Protein AF-0000000072270546 (afdb_homodimer)

Radius of gyration: 23.58 Å; Cα contacts (8 Å, |Δi|>4): 605; chains: 2; bounding box: 59×65×56 Å

Secondary structure (DSSP, 8-state):
--HHHHHHHHHHHHHHHHHHHHHHHHHHHHHHHHHHHHHHHHHHHHHHHT-S-HHHHHHHHHHHHHHHHS-HHHHHHIIIIIGGGGT----HHHHHHHHHHHHHHHHHHHHHHHHHHHS-HHHHHHHHHTT--HHHHIIIIIHHHHHHHHHHHHHHHHHHHHHHGGGGGGGT--SHHHHHHHHHHHH---HHHHHHHHHHHHHHHHHHHHHHHHHHHHHHHHHHT-/--HHHHHHHHHHHHHHHHHHHHHHHHHHHHHHHHHHHHHHHHHHHHHHHT-S-HHHHHHHHHHHHHHHHS-HHHHHHIIIIIGGGGT----HHHHHHHHHHHHHHHHHHHHHHHHHHHS-HHHHHHHHHTT--HHHHIIIIIHHHHHHHHHHHHHHHHHHHHHHGGGGGGGT--SHHHHHHHHHHHH---HHHHHHHHHHHHHHHHHHHHHHHHHHHHHHHHHHT-

InterPro domains:
  IPR000515 ABC transporter type 1, transmembrane domain MetI-like [PF00528] (38-220)
  IPR000515 ABC transporter type 1, transmembrane domain MetI-like [PS50928] (24-212)
  IPR000515 ABC transporter type 1, transmembrane domain MetI-like [cd06261] (25-208)
  IPR010065 Amino acid ABC transporter, permease protein, 3-TM domain [TIGR01726] (17-114)
  IPR035906 MetI-like superfamily [G3DSA:1.10.3720.10] (9-224)
  IPR035906 MetI-like superfamily [SSF161098] (18-220)
  IPR043429 ABC transporter membrane protein permease protein ArtM/GltK/GlnP/TcyL/YhdX-like [PTHR30614] (1-221)

Sequence (452 aa):
MNTEQLQSILQSAWHALPTLLAATPVTLGFALAAMVLGLPLGFAVALARLSRLGWLRTLSGLFVSFIRGTPLLVQIFVIYYGLPSLGIQFSPVVGGVIALTLNAAAYLSETIRAAILSIPPGQREAATSLGLSGAQTMRLIILPQAARVALPSLSNTLIGLVKDTSLVSVITVVELLRSAQLVIARTFEPFGPYLAAALIYWLVSSLLEVVQRALERRFSRGAARNMNTEQLQSILQSAWHALPTLLAATPVTLGFALAAMVLGLPLGFAVALARLSRLGWLRTLSGLFVSFIRGTPLLVQIFVIYYGLPSLGIQFSPVVGGVIALTLNAAAYLSETIRAAILSIPPGQREAATSLGLSGAQTMRLIILPQAARVALPSLSNTLIGLVKDTSLVSVITVVELLRSAQLVIARTFEPFGPYLAAALIYWLVSSLLEVVQRALERRFSRGAARN

pLDDT: mean 94.4, std 9.32, range [34.84, 98.94]

Solvent-accessible surface area (backbone atoms only — not comparable to full-atom values): 22163 Å² total; per-residue (Å²): 122,55,71,67,56,52,51,54,34,53,48,43,16,57,69,35,40,63,64,31,59,68,19,37,62,51,27,50,47,50,22,49,49,15,46,66,56,6,47,62,51,4,50,52,39,22,51,29,50,68,43,89,49,63,68,45,24,52,53,36,44,50,51,31,50,47,49,76,22,27,34,65,66,54,48,37,44,32,49,50,57,11,31,42,77,64,72,46,78,56,55,50,64,58,27,41,40,50,37,46,16,55,48,40,12,36,56,44,12,53,44,49,40,51,23,50,68,64,51,61,65,63,61,59,52,52,34,46,72,74,66,44,48,72,68,51,33,40,66,70,52,45,45,63,54,18,50,64,64,26,41,66,60,54,49,49,48,49,50,49,32,44,39,53,44,50,58,38,30,82,57,72,34,72,23,32,56,30,41,28,52,52,50,22,74,73,65,76,46,46,34,15,25,43,50,38,44,41,52,50,41,23,49,54,34,49,53,51,48,53,52,44,51,56,53,47,53,60,56,53,53,55,57,73,74,99,123,55,72,65,54,52,51,53,35,51,48,42,16,58,68,35,40,64,63,31,59,68,18,38,61,51,29,50,46,50,22,49,50,16,47,65,56,7,49,62,50,3,49,51,39,22,49,30,50,68,43,89,48,64,69,44,24,51,54,37,44,49,51,32,51,46,50,74,22,26,34,66,66,55,48,37,43,33,48,52,57,10,32,43,77,65,74,45,79,55,56,50,66,57,28,41,40,51,38,46,15,55,48,40,12,34,54,43,13,52,45,48,38,52,23,50,68,65,51,60,65,62,59,58,51,52,34,45,73,73,66,44,48,72,66,50,33,39,65,71,53,44,45,62,55,17,49,62,64,26,43,66,61,54,47,48,49,49,51,49,32,45,38,54,44,50,60,37,30,81,57,71,32,71,21,33,54,32,40,27,52,53,52,23,73,74,66,74,46,46,34,14,23,44,49,38,43,40,51,49,40,23,50,53,35,50,53,50,47,52,52,45,51,55,54,47,53,60,57,51,53,55,55,74,72,100

Foldseek 3Di:
DDPVVVVVQQVLLVVLQVLLVVQAVVLLVLLVLLLVLLQVLLQVLLVLCVDPDPVSVVVSVVLLCVLVVDDLLVLLCCQAVNCVVVVDHDDLSVSSSVSSNSSSSSQNNVLLNVLLVVPDCVQVVVCVVVVDDPVRSCVPTRNVRSCLVSLLVSLVSSLVSSVVSLSSLVVVPPHNNVSLVVSCVVVVDNNSSVVSSVVVSVVVSVVSVVVSVVVNVVSVVVVVVD/DDPVVVVVLQVLLVVLQVLLVVQAVVLLVLLVLLLVLLQVLLQVLLVLCVDPDPVSVVVSVVLLCVLVVDDLLVLLCCQAVNCVVVVDHDDLSVSSSVSSNSSSSSQNNVLLNVLLVVPDCVQVVVCVVVVDDPVRSCVPTRNVRSCLVSLLVSLVSSLVSSVVSLSSLVVVPPHNNVSLVVSCVVVVRNNSSVVSSVVVSVVVSVVSVVVSVVVNVVSVVVVVVD

Structure (mmCIF, N/CA/C/O backbone):
data_AF-0000000072270546-model_v1
#
loop_
_entity.id
_entity.type
_entity.pdbx_description
1 polymer 'Amino acid ABC transporter, permease protein'
#
loop_
_atom_site.group_PDB
_atom_site.id
_atom_site.type_symbol
_atom_site.label_atom_id
_atom_site.label_alt_id
_atom_s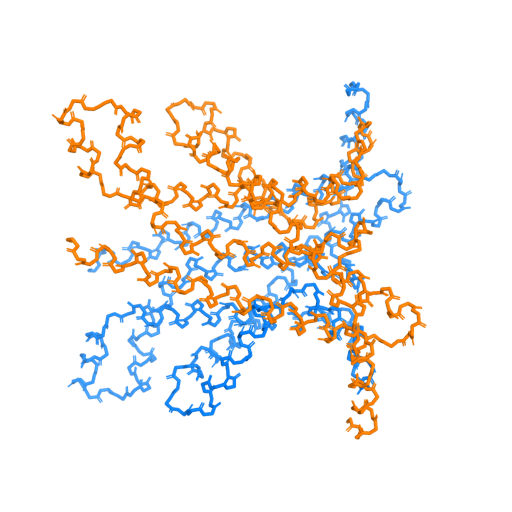ite.label_comp_id
_atom_site.label_asym_id
_atom_site.label_entity_id
_atom_site.label_seq_id
_atom_site.pdbx_PDB_ins_code
_atom_site.Cartn_x
_atom_site.Cartn_y
_atom_site.Cartn_z
_atom_site.occupancy
_atom_site.B_iso_or_equiv
_atom_site.auth_seq_id
_atom_site.auth_comp_id
_atom_site.auth_asym_id
_atom_site.auth_atom_id
_atom_site.pdbx_PDB_model_num
ATOM 1 N N . MET A 1 1 ? 28.656 -11.5 -12.695 1 63.62 1 MET A N 1
ATOM 2 C CA . MET A 1 1 ? 27.766 -11.367 -13.844 1 63.62 1 MET A CA 1
ATOM 3 C C . MET A 1 1 ? 28.562 -11.07 -15.117 1 63.62 1 MET A C 1
ATOM 5 O O . MET A 1 1 ? 29.328 -10.117 -15.164 1 63.62 1 MET A O 1
ATOM 9 N N . ASN A 1 2 ? 28.641 -12.047 -15.977 1 75.88 2 ASN A N 1
ATOM 10 C CA . ASN A 1 2 ? 29.422 -11.883 -17.203 1 75.88 2 ASN A CA 1
ATOM 11 C C . ASN A 1 2 ? 28.672 -11.031 -18.219 1 75.88 2 ASN A C 1
ATOM 13 O O . ASN A 1 2 ? 27.453 -10.867 -18.141 1 75.88 2 ASN A O 1
ATOM 17 N N . THR A 1 3 ? 29.359 -10.141 -19 1 78.94 3 THR A N 1
ATOM 18 C CA . THR A 1 3 ? 28.844 -9.234 -20.016 1 78.94 3 THR A CA 1
ATOM 19 C C . THR A 1 3 ? 27.828 -9.938 -20.906 1 78.94 3 THR A C 1
ATOM 21 O O . THR A 1 3 ? 26.844 -9.336 -21.328 1 78.94 3 THR A O 1
ATOM 24 N N . GLU A 1 4 ? 28.031 -11.188 -21.141 1 79.19 4 GLU A N 1
ATOM 25 C CA . GLU A 1 4 ? 27.125 -11.961 -21.984 1 79.19 4 GLU A CA 1
ATOM 26 C C . GLU A 1 4 ? 25.781 -12.156 -21.297 1 79.19 4 GLU A C 1
ATOM 28 O O . GLU A 1 4 ? 24.734 -12.086 -21.938 1 79.19 4 GLU A O 1
ATOM 33 N N . GLN A 1 5 ? 25.812 -12.375 -20.016 1 79.69 5 GLN A N 1
ATOM 34 C CA . GLN A 1 5 ? 24.594 -12.555 -19.234 1 79.69 5 GLN A CA 1
ATOM 35 C C . GLN A 1 5 ? 23.766 -11.266 -19.219 1 79.69 5 GLN A C 1
ATOM 37 O O . GLN A 1 5 ? 22.547 -11.305 -19.391 1 79.69 5 GLN A O 1
ATOM 42 N N . LEU A 1 6 ? 24.484 -10.203 -19.094 1 80.94 6 LEU A N 1
ATOM 43 C CA . LEU A 1 6 ? 23.828 -8.906 -19.062 1 80.94 6 LEU A CA 1
ATOM 44 C C . LEU A 1 6 ? 23.172 -8.602 -20.406 1 80.94 6 LEU A C 1
ATOM 46 O O . LEU A 1 6 ? 22.047 -8.078 -20.453 1 80.94 6 LEU A O 1
ATOM 50 N N . GLN A 1 7 ? 23.891 -8.891 -21.453 1 84.12 7 GLN A N 1
ATOM 51 C CA . GLN A 1 7 ? 23.359 -8.648 -22.781 1 84.12 7 GLN A CA 1
ATOM 52 C C . GLN A 1 7 ? 22.109 -9.492 -23.047 1 84.12 7 GLN A C 1
ATOM 54 O O . GLN A 1 7 ? 21.141 -9.023 -23.656 1 84.12 7 GLN A O 1
ATOM 59 N N . SER A 1 8 ? 22.172 -10.703 -22.609 1 83.56 8 SER A N 1
ATOM 60 C CA . SER A 1 8 ? 21.031 -11.594 -22.797 1 83.56 8 SER A CA 1
ATOM 61 C C . SER A 1 8 ? 19.812 -11.094 -22.031 1 83.56 8 SER A C 1
ATOM 63 O O . SER A 1 8 ? 18.688 -11.164 -22.531 1 83.56 8 SER A O 1
ATOM 65 N N . ILE A 1 9 ? 20.047 -10.5 -20.969 1 84.25 9 ILE A N 1
ATOM 66 C CA . ILE A 1 9 ? 18.984 -9.984 -20.125 1 84.25 9 ILE A CA 1
ATOM 67 C C . ILE A 1 9 ? 18.375 -8.742 -20.766 1 84.25 9 ILE A C 1
ATOM 69 O O . ILE A 1 9 ? 17.141 -8.625 -20.844 1 84.25 9 ILE A O 1
ATOM 73 N N . LEU A 1 10 ? 19.188 -7.938 -21.203 1 87.38 10 LEU A N 1
ATOM 74 C CA . LEU A 1 10 ? 18.719 -6.699 -21.812 1 87.38 10 LEU A CA 1
ATOM 75 C C . LEU A 1 10 ? 17.953 -6.988 -23.109 1 87.38 10 LEU A C 1
ATOM 77 O O . LEU A 1 10 ? 16.969 -6.312 -23.406 1 87.38 10 LEU A O 1
ATOM 81 N N . GLN A 1 11 ? 18.406 -7.992 -23.766 1 89.06 11 GLN A N 1
ATOM 82 C CA . GLN A 1 11 ? 17.719 -8.391 -24.984 1 89.06 11 GLN A CA 1
ATOM 83 C C . GLN A 1 11 ? 16.344 -8.992 -24.672 1 89.06 11 GLN A C 1
ATOM 85 O O . GLN A 1 11 ? 15.367 -8.719 -25.375 1 89.06 11 GLN A O 1
ATOM 90 N N . SER A 1 12 ? 16.344 -9.781 -23.672 1 89.88 12 SER A N 1
ATOM 91 C CA . SER A 1 12 ? 15.086 -10.383 -23.25 1 89.88 12 SER A CA 1
ATOM 92 C C . SER A 1 12 ? 14.086 -9.32 -22.812 1 89.88 12 SER A C 1
ATOM 94 O O . SER A 1 12 ? 12.906 -9.398 -23.141 1 89.88 12 SER A O 1
ATOM 96 N N . ALA A 1 13 ? 14.562 -8.344 -22.109 1 92.88 13 ALA A N 1
ATOM 97 C CA . ALA A 1 13 ? 13.719 -7.238 -21.672 1 92.88 13 ALA A CA 1
ATOM 98 C C . ALA A 1 13 ? 13.211 -6.43 -22.875 1 92.88 13 ALA A C 1
ATOM 100 O O . ALA A 1 13 ? 12.023 -6.094 -22.938 1 92.88 13 ALA A O 1
ATOM 101 N N . TRP A 1 14 ? 14.102 -6.203 -23.766 1 93.19 14 TRP A N 1
ATOM 102 C CA . TRP A 1 14 ? 13.773 -5.418 -24.953 1 93.19 14 TRP A CA 1
ATOM 103 C C . TRP A 1 14 ? 12.711 -6.121 -25.797 1 93.19 14 TRP A C 1
ATOM 105 O O . TRP A 1 14 ? 11.781 -5.48 -26.281 1 93.19 14 TRP A O 1
ATOM 115 N N . HIS A 1 15 ? 12.844 -7.402 -25.922 1 93.56 15 HIS A N 1
ATOM 116 C CA . HIS A 1 15 ? 11.922 -8.172 -26.75 1 93.56 15 HIS A CA 1
ATOM 117 C C . HIS A 1 15 ? 10.547 -8.266 -26.109 1 93.56 15 HIS A C 1
ATOM 119 O O . HIS A 1 15 ? 9.547 -8.453 -26.797 1 93.56 15 HIS A O 1
ATOM 125 N N . ALA A 1 16 ? 10.508 -8.094 -24.797 1 95.94 16 ALA A N 1
ATOM 126 C CA . ALA A 1 16 ? 9.242 -8.195 -24.078 1 95.94 16 ALA A CA 1
ATOM 127 C C . ALA A 1 16 ? 8.492 -6.863 -24.094 1 95.94 16 ALA A C 1
ATOM 129 O O . ALA A 1 16 ? 7.281 -6.82 -23.844 1 95.94 16 ALA A O 1
ATOM 130 N N . LEU A 1 17 ? 9.18 -5.793 -24.438 1 96.38 17 LEU A N 1
ATOM 131 C CA . LEU A 1 17 ? 8.688 -4.434 -24.25 1 96.38 17 LEU A CA 1
ATOM 132 C C . LEU A 1 17 ? 7.414 -4.203 -25.062 1 96.38 17 LEU A C 1
ATOM 134 O O . LEU A 1 17 ? 6.422 -3.688 -24.547 1 96.38 17 LEU A O 1
ATOM 138 N N . PRO A 1 18 ? 7.387 -4.652 -26.359 1 96.06 18 PRO A N 1
ATOM 139 C CA . PRO A 1 18 ? 6.18 -4.379 -27.141 1 96.06 18 PRO A CA 1
ATOM 140 C C . PRO A 1 18 ? 4.941 -5.066 -26.562 1 96.06 18 PRO A C 1
ATOM 142 O O . PRO A 1 18 ? 3.871 -4.457 -26.484 1 96.06 18 PRO A O 1
ATOM 145 N N . THR A 1 19 ? 5.121 -6.309 -26.203 1 97.31 19 THR A N 1
ATOM 146 C CA . THR A 1 19 ? 4.012 -7.059 -25.609 1 97.31 19 THR A CA 1
ATOM 147 C C . THR A 1 19 ? 3.559 -6.426 -24.297 1 97.31 19 THR A C 1
ATOM 149 O O . THR A 1 19 ? 2.357 -6.32 -24.047 1 97.31 19 THR A O 1
ATOM 152 N N . LEU A 1 20 ? 4.449 -5.98 -23.484 1 98.38 20 LEU A N 1
ATOM 153 C CA . LEU A 1 20 ? 4.133 -5.395 -22.188 1 98.38 20 LEU A CA 1
ATOM 154 C C . LEU A 1 20 ? 3.502 -4.02 -22.344 1 98.38 20 LEU A C 1
ATOM 156 O O . LEU A 1 20 ? 2.561 -3.674 -21.625 1 98.38 20 LEU A O 1
ATOM 160 N N . LEU A 1 21 ? 4.039 -3.223 -23.281 1 98.12 21 LEU A N 1
ATOM 161 C CA . LEU A 1 21 ? 3.465 -1.908 -23.547 1 98.12 21 LEU A CA 1
ATOM 162 C C . LEU A 1 21 ? 2.027 -2.031 -24.031 1 98.12 21 LEU A C 1
ATOM 164 O O . LEU A 1 21 ? 1.184 -1.19 -23.719 1 98.12 21 LEU A O 1
ATOM 168 N N . ALA A 1 22 ? 1.753 -3.121 -24.734 1 97.94 22 ALA A N 1
ATOM 169 C CA . ALA A 1 22 ? 0.41 -3.359 -25.266 1 97.94 22 ALA A CA 1
ATOM 170 C C . ALA A 1 22 ? -0.566 -3.688 -24.141 1 97.94 22 ALA A C 1
ATOM 172 O O . ALA A 1 22 ? -1.777 -3.502 -24.281 1 97.94 22 ALA A O 1
ATOM 173 N N . ALA A 1 23 ? -0.084 -4.156 -22.984 1 98.31 23 ALA A N 1
ATOM 174 C CA . ALA A 1 23 ? -0.919 -4.52 -21.844 1 98.31 23 ALA A CA 1
ATOM 175 C C . ALA A 1 23 ? -1.097 -3.334 -20.891 1 98.31 23 ALA A C 1
ATOM 177 O O . ALA A 1 23 ? -1.965 -3.355 -20.016 1 98.31 23 ALA A O 1
ATOM 178 N N . THR A 1 24 ? -0.312 -2.289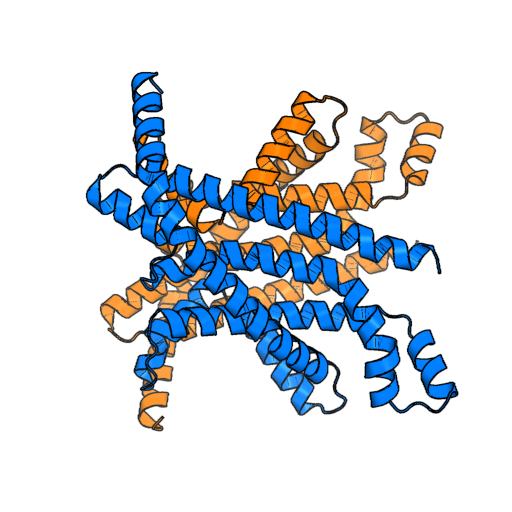 -21.078 1 98.44 24 THR A N 1
ATOM 179 C CA . THR A 1 24 ? -0.257 -1.155 -20.156 1 98.44 24 THR A CA 1
ATOM 180 C C . THR A 1 24 ? -1.601 -0.434 -20.109 1 98.44 24 THR A C 1
ATOM 182 O O . THR A 1 24 ? -2.049 -0.019 -19.031 1 98.44 24 THR A O 1
ATOM 185 N N . PRO A 1 25 ? -2.369 -0.299 -21.25 1 98.31 25 PRO A N 1
ATOM 186 C CA . PRO A 1 25 ? -3.68 0.352 -21.172 1 98.31 25 PRO A CA 1
ATOM 187 C C . PRO A 1 25 ? -4.664 -0.4 -20.281 1 98.31 25 PRO A C 1
ATOM 189 O O . PRO A 1 25 ? -5.531 0.216 -19.656 1 98.31 25 PRO A O 1
ATOM 192 N N . VAL A 1 26 ? -4.559 -1.721 -20.234 1 98.56 26 VAL A N 1
ATOM 193 C CA . VAL A 1 26 ? -5.422 -2.508 -19.359 1 98.56 26 VAL A CA 1
ATOM 194 C C . VAL A 1 26 ? -5.125 -2.176 -17.906 1 98.56 26 VAL A C 1
ATOM 196 O O . VAL A 1 26 ? -6.043 -1.991 -17.094 1 98.56 26 VAL A O 1
ATOM 199 N N . THR A 1 27 ? -3.828 -2.082 -17.578 1 98.75 27 THR A N 1
ATOM 200 C CA . THR A 1 27 ? -3.385 -1.68 -16.25 1 98.75 27 THR A CA 1
ATOM 201 C C . THR A 1 27 ? -3.947 -0.309 -15.883 1 98.75 27 THR A C 1
ATOM 203 O O . THR A 1 27 ? -4.543 -0.139 -14.812 1 98.75 27 THR A O 1
ATOM 206 N N . LEU A 1 28 ? -3.822 0.64 -16.766 1 98.75 28 LEU A N 1
ATOM 207 C CA . LEU A 1 28 ? -4.309 1.995 -16.531 1 98.75 28 LEU A CA 1
ATOM 208 C C . LEU A 1 28 ? -5.832 2.02 -16.453 1 98.75 28 LEU A C 1
ATOM 210 O O . LEU A 1 28 ? -6.406 2.771 -15.664 1 98.75 28 LEU A O 1
ATOM 214 N N . GLY A 1 29 ? -6.453 1.23 -17.266 1 98.69 29 GLY A N 1
ATOM 215 C CA . GLY A 1 29 ? -7.902 1.128 -17.234 1 98.69 29 GLY A CA 1
ATOM 216 C C . GLY A 1 29 ? -8.438 0.632 -15.898 1 98.69 29 GLY A C 1
ATOM 217 O O . GLY A 1 29 ? -9.414 1.171 -15.375 1 98.69 29 GLY A O 1
ATOM 218 N N . PHE A 1 30 ? -7.832 -0.387 -15.367 1 98.81 30 PHE A N 1
ATOM 219 C CA . PHE A 1 30 ? -8.219 -0.908 -14.062 1 98.81 30 PHE A CA 1
ATOM 220 C C . PHE A 1 30 ? -8.062 0.159 -12.984 1 98.81 30 PHE A C 1
ATOM 222 O O . PHE A 1 30 ? -8.953 0.348 -12.156 1 98.81 30 PHE A O 1
ATOM 229 N N . ALA A 1 31 ? -6.891 0.844 -12.984 1 98.81 31 ALA A N 1
ATOM 230 C CA . ALA A 1 31 ? -6.613 1.877 -11.992 1 98.81 31 ALA A CA 1
ATOM 231 C C . ALA A 1 31 ? -7.633 3.01 -12.078 1 98.81 31 ALA A C 1
ATOM 233 O O . ALA A 1 31 ? -8.164 3.455 -11.062 1 98.81 31 ALA A O 1
ATOM 234 N N . LEU A 1 32 ? -7.926 3.412 -13.281 1 98.62 32 LEU A N 1
ATOM 235 C CA . LEU A 1 32 ? -8.867 4.508 -13.5 1 98.62 32 LEU A CA 1
ATOM 236 C C . LEU A 1 32 ? -10.281 4.094 -13.117 1 98.62 32 LEU A C 1
ATOM 238 O O . LEU A 1 32 ? -11.023 4.879 -12.523 1 98.62 32 LEU A O 1
ATOM 242 N N . ALA A 1 33 ? -10.641 2.898 -13.492 1 98.81 33 ALA A N 1
ATOM 243 C CA . ALA A 1 33 ? -11.969 2.406 -13.125 1 98.81 33 ALA A CA 1
ATOM 244 C C . ALA A 1 33 ? -12.141 2.367 -11.609 1 98.81 33 ALA A C 1
ATOM 246 O O . ALA A 1 33 ? -13.164 2.816 -11.086 1 98.81 33 ALA A O 1
ATOM 247 N N . ALA A 1 34 ? -11.148 1.832 -10.938 1 98.81 34 ALA A N 1
ATOM 248 C CA . ALA A 1 34 ? -11.195 1.754 -9.484 1 98.81 34 ALA A CA 1
ATOM 249 C C . ALA A 1 34 ? -11.258 3.145 -8.859 1 98.81 34 ALA A C 1
ATOM 251 O O . ALA A 1 34 ? -11.969 3.359 -7.871 1 98.81 34 ALA A O 1
ATOM 252 N N . MET A 1 35 ? -10.555 4.113 -9.445 1 98.62 35 MET A N 1
ATOM 253 C CA . MET A 1 35 ? -10.555 5.48 -8.945 1 98.62 35 MET A CA 1
ATOM 254 C C . MET A 1 35 ? -11.906 6.148 -9.172 1 98.62 35 MET A C 1
ATOM 256 O O . MET A 1 35 ? -12.461 6.758 -8.258 1 98.62 35 MET A O 1
ATOM 260 N N . VAL A 1 36 ? -12.391 6.023 -10.352 1 98.69 36 VAL A N 1
ATOM 261 C CA . VAL A 1 36 ? -13.625 6.688 -10.75 1 98.69 36 VAL A CA 1
ATOM 262 C C . VAL A 1 36 ? -14.805 6.117 -9.969 1 98.69 36 VAL A C 1
ATOM 264 O O . VAL A 1 36 ? -15.695 6.859 -9.539 1 98.69 36 VAL A O 1
ATOM 267 N N . LEU A 1 37 ? -14.797 4.824 -9.758 1 98.88 37 LEU A N 1
ATOM 268 C CA . LEU A 1 37 ? -15.867 4.191 -9 1 98.88 37 LEU A CA 1
ATOM 269 C C . LEU A 1 37 ? -15.641 4.344 -7.496 1 98.88 37 LEU A C 1
ATOM 271 O O . LEU A 1 37 ? -16.594 4.473 -6.727 1 98.88 37 LEU A O 1
ATOM 275 N N . GLY A 1 38 ? -14.414 4.316 -7.105 1 98.81 38 GLY A N 1
ATOM 276 C CA . GLY A 1 38 ? -14.055 4.383 -5.699 1 98.81 38 GLY A CA 1
ATOM 277 C C . GLY A 1 38 ? -14.258 5.758 -5.094 1 98.81 38 GLY A C 1
ATOM 278 O O . GLY A 1 38 ? -14.539 5.883 -3.9 1 98.81 38 GLY A O 1
ATOM 279 N N . LEU A 1 39 ? -14.125 6.812 -5.902 1 98.62 39 LEU A N 1
ATOM 280 C CA . LEU A 1 39 ? -14.203 8.18 -5.402 1 98.62 39 LEU A CA 1
ATOM 281 C C . LEU A 1 39 ? -15.609 8.492 -4.883 1 98.62 39 LEU A C 1
ATOM 283 O O . LEU A 1 39 ? -15.766 8.938 -3.744 1 98.62 39 LEU A O 1
ATOM 287 N N . PRO A 1 40 ? -16.688 8.281 -5.695 1 98.56 40 PRO A N 1
ATOM 288 C CA . PRO A 1 40 ? -18.031 8.539 -5.168 1 98.56 40 PRO A CA 1
ATOM 289 C C . PRO A 1 40 ? -18.391 7.629 -3.996 1 98.56 40 PRO A C 1
ATOM 291 O O . PRO A 1 40 ? -19.047 8.07 -3.049 1 98.56 40 PRO A O 1
ATOM 294 N N . LEU A 1 41 ? -17.953 6.375 -4.051 1 98.81 41 LEU A N 1
ATOM 295 C CA . LEU A 1 41 ? -18.203 5.457 -2.947 1 98.81 41 LEU A CA 1
ATOM 296 C C . LEU A 1 41 ? -17.453 5.891 -1.694 1 98.81 41 LEU A C 1
ATOM 298 O O . LEU A 1 41 ? -18.016 5.875 -0.594 1 98.81 41 LEU A O 1
ATOM 302 N N . GLY A 1 42 ? -16.172 6.238 -1.866 1 98.81 42 GLY A N 1
ATOM 303 C CA . GLY A 1 42 ? -15.383 6.75 -0.752 1 98.81 42 GLY A CA 1
ATOM 304 C C . GLY A 1 42 ? -15.961 8.016 -0.148 1 98.81 42 GLY A C 1
ATOM 305 O O . GLY A 1 42 ? -15.953 8.188 1.072 1 98.81 42 GLY A O 1
ATOM 306 N N . PHE A 1 43 ? -16.469 8.875 -1 1 98.38 43 PHE A N 1
ATOM 307 C CA . PHE A 1 43 ? -17.125 10.102 -0.541 1 98.38 43 PHE A CA 1
ATOM 308 C C . PHE A 1 43 ? -18.359 9.773 0.289 1 98.38 43 PHE A C 1
ATOM 310 O O . PHE A 1 43 ? -18.562 10.328 1.372 1 98.38 43 PHE A O 1
ATOM 317 N N . ALA A 1 44 ? -19.188 8.883 -0.208 1 98.5 44 ALA A N 1
ATOM 318 C CA . ALA A 1 44 ? -20.375 8.469 0.515 1 98.5 44 ALA A CA 1
ATOM 319 C C . ALA A 1 44 ? -20.016 7.859 1.869 1 98.5 44 ALA A C 1
ATOM 321 O O . ALA A 1 44 ? -20.656 8.164 2.881 1 98.5 44 ALA A O 1
ATOM 322 N N . VAL A 1 45 ? -19.031 7.066 1.934 1 98.81 45 VAL A N 1
ATOM 323 C CA . VAL A 1 45 ? -18.578 6.422 3.166 1 98.81 45 VAL A CA 1
ATOM 324 C C . VAL A 1 45 ? -18.047 7.477 4.137 1 98.81 45 VAL A C 1
ATOM 326 O O . VAL A 1 45 ? -18.312 7.406 5.34 1 98.81 45 VAL A O 1
ATOM 329 N N . ALA A 1 46 ? -17.297 8.445 3.613 1 98.56 46 ALA A N 1
ATOM 330 C CA . ALA A 1 46 ? -16.781 9.523 4.449 1 98.56 46 ALA A CA 1
ATOM 331 C C . ALA A 1 46 ? -17.906 10.289 5.121 1 98.56 46 ALA A C 1
ATOM 333 O O . ALA A 1 46 ? -17.859 10.578 6.316 1 98.56 46 ALA A O 1
ATOM 334 N N . LEU A 1 47 ? -18.938 10.617 4.359 1 96.81 47 LEU A N 1
ATOM 335 C CA . LEU A 1 47 ? -20.078 11.352 4.902 1 96.81 47 LEU A CA 1
ATOM 336 C C . LEU A 1 47 ? -20.828 10.508 5.938 1 96.81 47 LEU A C 1
ATOM 338 O O . LEU A 1 47 ? -21.297 11.031 6.949 1 96.81 47 LEU A O 1
ATOM 342 N N . ALA A 1 48 ? -20.953 9.242 5.609 1 98.19 48 ALA A N 1
ATOM 343 C CA . ALA A 1 48 ? -21.609 8.344 6.559 1 98.19 48 ALA A CA 1
ATOM 344 C C . ALA A 1 48 ? -20.844 8.297 7.883 1 98.19 48 ALA A C 1
ATOM 346 O O . ALA A 1 48 ? -21.469 8.25 8.953 1 98.19 48 ALA A O 1
ATOM 347 N N . ARG A 1 49 ? -19.594 8.312 7.812 1 97.56 49 ARG A N 1
ATOM 348 C CA . ARG A 1 49 ? -18.766 8.258 9.016 1 97.56 49 ARG A CA 1
ATOM 349 C C . ARG A 1 49 ? -18.859 9.562 9.797 1 97.56 49 ARG A C 1
ATOM 351 O O . ARG A 1 49 ? -18.516 9.602 10.984 1 97.56 49 ARG A O 1
ATOM 358 N N . LEU A 1 50 ? -19.281 10.664 9.141 1 95.38 50 LEU A N 1
ATOM 359 C CA . LEU A 1 50 ? -19.406 11.961 9.781 1 95.38 50 LEU A CA 1
ATOM 360 C C . LEU A 1 50 ? -20.859 12.234 10.164 1 95.38 50 LEU A C 1
ATOM 362 O O . LEU A 1 50 ? -21.172 13.289 10.719 1 95.38 50 LEU A O 1
ATOM 366 N N . SER A 1 51 ? -21.75 11.32 9.867 1 94.75 51 SER A N 1
ATOM 367 C CA . SER A 1 51 ? -23.172 11.477 10.086 1 94.75 51 SER A CA 1
ATOM 368 C C . SER A 1 51 ? -23.5 11.508 11.578 1 94.75 51 SER A C 1
ATOM 370 O O . SER A 1 51 ? -22.75 10.969 12.391 1 94.75 51 SER A O 1
ATOM 372 N N . ARG A 1 52 ? -24.594 12.102 11.883 1 92.62 52 ARG A N 1
ATOM 373 C CA . ARG A 1 52 ? -25.109 12.109 13.25 1 92.62 52 ARG A CA 1
ATOM 374 C C . ARG A 1 52 ? -25.781 10.781 13.594 1 92.62 52 ARG A C 1
ATOM 376 O O . ARG A 1 52 ? -25.953 10.461 14.773 1 92.62 52 ARG A O 1
ATOM 383 N N . LEU A 1 53 ? -26.141 10.078 12.609 1 96.75 53 LEU A N 1
ATOM 384 C CA . LEU A 1 53 ? -26.812 8.789 12.805 1 96.75 53 LEU A CA 1
ATOM 385 C C . LEU A 1 53 ? -25.812 7.719 13.227 1 96.75 53 LEU A C 1
ATOM 387 O O . LEU A 1 53 ? -24.922 7.348 12.445 1 96.75 53 LEU A O 1
ATOM 391 N N . GLY A 1 54 ? -26 7.129 14.328 1 97.06 54 GLY A N 1
ATOM 392 C CA . GLY A 1 54 ? -25.062 6.184 14.922 1 97.06 54 GLY A CA 1
ATOM 393 C C . GLY A 1 54 ? -24.875 4.926 14.094 1 97.06 54 GLY A C 1
ATOM 394 O O . GLY A 1 54 ? -23.766 4.422 13.953 1 97.06 54 GLY A O 1
ATOM 395 N N . TRP A 1 55 ? -25.969 4.465 13.578 1 97.56 55 TRP A N 1
ATOM 396 C CA . TRP A 1 55 ? -25.859 3.211 12.836 1 97.56 55 TRP A CA 1
ATOM 397 C C . TRP A 1 55 ? -25.094 3.402 11.539 1 97.56 55 TRP A C 1
ATOM 399 O O . TRP A 1 55 ? -24.359 2.508 11.102 1 97.56 55 TRP A O 1
ATOM 409 N N . LEU A 1 56 ? -25.125 4.551 10.914 1 97.62 56 LEU A N 1
ATOM 410 C CA . LEU A 1 56 ? -24.359 4.852 9.711 1 97.62 56 LEU A CA 1
ATOM 411 C C . LEU A 1 56 ? -22.875 4.973 10.031 1 97.62 56 LEU A C 1
ATOM 413 O O . LEU A 1 56 ? -22.031 4.48 9.281 1 97.62 56 LEU A O 1
ATOM 417 N N . ARG A 1 57 ? -22.594 5.547 11.102 1 97.94 57 ARG A N 1
ATOM 418 C CA . ARG A 1 57 ? -21.203 5.703 11.539 1 97.94 57 ARG A CA 1
ATOM 419 C C . ARG A 1 57 ? -20.562 4.352 11.844 1 97.94 57 ARG A C 1
ATOM 421 O O . ARG A 1 57 ? -19.438 4.09 11.438 1 97.94 57 ARG A O 1
ATOM 428 N N . THR A 1 58 ? -21.359 3.562 12.484 1 98 58 THR A N 1
ATOM 429 C CA . THR A 1 58 ? -20.828 2.264 12.906 1 98 58 THR A CA 1
ATOM 430 C C . THR A 1 58 ? -20.609 1.356 11.703 1 98 58 THR A C 1
ATOM 432 O O . THR A 1 58 ? -19.547 0.741 11.57 1 98 58 THR A O 1
ATOM 435 N N . LEU A 1 59 ? -21.547 1.307 10.781 1 98.38 59 LEU A N 1
ATOM 436 C CA . LEU A 1 59 ? -21.453 0.433 9.617 1 98.38 59 LEU A CA 1
ATOM 437 C C . LEU A 1 59 ? -20.328 0.889 8.68 1 98.38 59 LEU A C 1
ATOM 439 O O . LEU A 1 59 ? -19.578 0.065 8.164 1 98.38 59 LEU A O 1
ATOM 443 N N . SER A 1 60 ? -20.297 2.199 8.438 1 98.69 60 SER A N 1
ATOM 444 C CA . SER A 1 60 ? -19.234 2.721 7.57 1 98.69 60 SER A CA 1
ATOM 445 C C . SER A 1 60 ? -17.859 2.57 8.219 1 98.69 60 SER A C 1
ATOM 447 O O . SER A 1 60 ? -16.875 2.266 7.535 1 98.69 60 SER A O 1
ATOM 449 N N . GLY A 1 61 ? -17.812 2.723 9.492 1 98.31 61 GLY A N 1
ATOM 450 C CA . GLY A 1 61 ? -16.578 2.504 10.219 1 98.31 61 GLY A CA 1
ATOM 451 C C . GLY A 1 61 ? -16.094 1.069 10.148 1 98.31 61 GLY A C 1
ATOM 452 O O . GLY A 1 61 ? -14.891 0.824 9.984 1 98.31 61 GLY A O 1
ATOM 453 N N . LEU A 1 62 ? -16.984 0.14 10.266 1 98.31 62 LEU A N 1
ATOM 454 C CA . LEU A 1 62 ? -16.656 -1.28 10.18 1 98.31 62 LEU A CA 1
ATOM 455 C C . LEU A 1 62 ? -16.156 -1.64 8.781 1 98.31 62 LEU A C 1
ATOM 457 O O . LEU A 1 62 ? -15.203 -2.412 8.641 1 98.31 62 LEU A O 1
ATOM 461 N N . PHE A 1 63 ? -16.891 -1.064 7.82 1 98.69 63 PHE A N 1
ATOM 462 C CA . PHE A 1 63 ? -16.469 -1.267 6.438 1 98.69 63 PHE A CA 1
ATOM 463 C C . PHE A 1 63 ? -15.031 -0.804 6.238 1 98.69 63 PHE A C 1
ATOM 465 O O . PHE A 1 63 ? -14.195 -1.55 5.715 1 98.69 63 PHE A O 1
ATOM 472 N N . VAL A 1 64 ? -14.672 0.371 6.691 1 98.81 64 VAL A N 1
ATOM 473 C CA . VAL A 1 64 ? -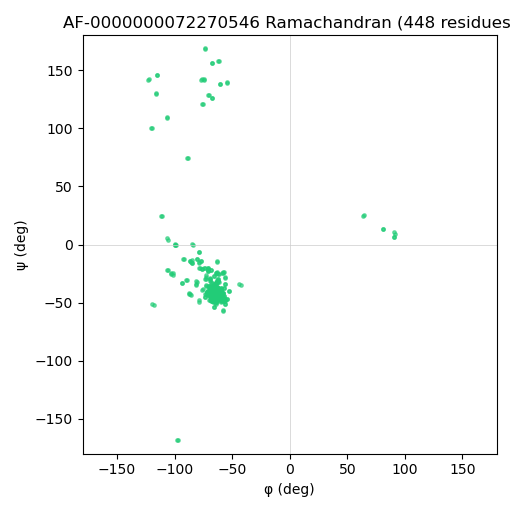13.352 0.965 6.512 1 98.81 64 VAL A CA 1
ATOM 474 C C . VAL A 1 64 ? -12.312 0.173 7.309 1 98.81 64 VAL A C 1
ATOM 476 O O . VAL A 1 64 ? -11.25 -0.158 6.789 1 98.81 64 VAL A O 1
ATOM 479 N N . SER A 1 65 ? -12.672 -0.163 8.531 1 98.5 65 SER A N 1
ATOM 480 C CA . SER A 1 65 ? -11.766 -0.928 9.383 1 98.5 65 SER A CA 1
ATOM 481 C C . SER A 1 65 ? -11.43 -2.279 8.758 1 98.5 65 SER A C 1
ATOM 483 O O . SER A 1 65 ? -10.266 -2.678 8.719 1 98.5 65 SER A O 1
ATOM 485 N N . PHE A 1 66 ? -12.391 -2.963 8.234 1 98.75 66 PHE A N 1
ATOM 486 C CA . PHE A 1 66 ? -12.211 -4.293 7.66 1 98.75 66 PHE A CA 1
ATOM 487 C C . PHE A 1 66 ? -11.359 -4.227 6.395 1 98.75 66 PHE A C 1
ATOM 489 O O . PHE A 1 66 ? -10.406 -4.984 6.242 1 98.75 66 PHE A O 1
ATOM 496 N N . ILE A 1 67 ? -11.727 -3.301 5.516 1 98.81 67 ILE A N 1
ATOM 497 C CA . ILE A 1 67 ? -11.055 -3.211 4.223 1 98.81 67 ILE A CA 1
ATOM 498 C C . ILE A 1 67 ? -9.609 -2.76 4.422 1 98.81 67 ILE A C 1
ATOM 500 O O . ILE A 1 67 ? -8.695 -3.322 3.824 1 98.81 67 ILE A O 1
ATOM 504 N N . ARG A 1 68 ? -9.375 -1.805 5.309 1 98.25 68 ARG A N 1
ATOM 505 C CA . ARG A 1 68 ? -8.031 -1.276 5.516 1 98.25 68 ARG A CA 1
ATOM 506 C C . ARG A 1 68 ? -7.215 -2.201 6.41 1 98.25 68 ARG A C 1
ATOM 508 O O . ARG A 1 68 ? -5.992 -2.064 6.5 1 98.25 68 ARG A O 1
ATOM 515 N N . GLY A 1 69 ? -7.934 -3.186 7.074 1 98.5 69 GLY A N 1
ATOM 516 C CA . GLY A 1 69 ? -7.246 -4.098 7.973 1 98.5 69 GLY A CA 1
ATOM 517 C C . GLY A 1 69 ? -6.941 -5.441 7.34 1 98.5 69 GLY A C 1
ATOM 518 O O . GLY A 1 69 ? -6.344 -6.312 7.977 1 98.5 69 GLY A O 1
ATOM 519 N N . THR A 1 70 ? -7.324 -5.621 6.094 1 98.81 70 THR A N 1
ATOM 520 C CA . THR A 1 70 ? -7.102 -6.871 5.371 1 98.81 70 THR A CA 1
ATOM 521 C C . THR A 1 70 ? -6.301 -6.625 4.098 1 98.81 70 THR A C 1
ATOM 523 O O . THR A 1 70 ? -6.457 -5.586 3.449 1 98.81 70 THR A O 1
ATOM 526 N N . PRO A 1 71 ? -5.387 -7.555 3.744 1 98.88 71 PRO A N 1
ATOM 527 C CA . PRO A 1 71 ? -4.633 -7.383 2.5 1 98.88 71 PRO A CA 1
ATOM 528 C C . PRO A 1 71 ? -5.531 -7.34 1.266 1 98.88 71 PRO A C 1
ATOM 530 O O . PRO A 1 71 ? -6.488 -8.109 1.167 1 98.88 71 PRO A O 1
ATOM 533 N N . LEU A 1 72 ? -5.211 -6.445 0.37 1 98.88 72 LEU A N 1
ATOM 534 C CA . LEU A 1 72 ? -5.961 -6.348 -0.876 1 98.88 72 LEU A CA 1
ATOM 535 C C . LEU A 1 72 ? -5.949 -7.676 -1.625 1 98.88 72 LEU A C 1
ATOM 537 O O . LEU A 1 72 ? -6.957 -8.062 -2.221 1 98.88 72 LEU A O 1
ATOM 541 N N . LEU A 1 73 ? -4.824 -8.383 -1.589 1 98.88 73 LEU A N 1
ATOM 542 C CA . LEU A 1 73 ? -4.73 -9.68 -2.258 1 98.88 73 LEU A CA 1
ATOM 543 C C . LEU A 1 73 ? -5.758 -10.656 -1.701 1 98.88 73 LEU A C 1
ATOM 545 O O . LEU A 1 73 ? -6.402 -11.383 -2.459 1 98.88 73 LEU A O 1
ATOM 549 N N . VAL A 1 74 ? -5.961 -10.633 -0.393 1 98.81 74 VAL A N 1
ATOM 550 C CA . VAL A 1 74 ? -6.945 -11.5 0.249 1 98.81 74 VAL A CA 1
ATOM 551 C C . VAL A 1 74 ? -8.352 -11.094 -0.186 1 98.81 74 VAL A C 1
ATOM 553 O O . VAL A 1 74 ? -9.195 -11.953 -0.451 1 98.81 74 VAL A O 1
ATOM 556 N N . GLN A 1 75 ? -8.586 -9.828 -0.296 1 98.81 75 GLN A N 1
ATOM 557 C CA . GLN A 1 75 ? -9.875 -9.328 -0.75 1 98.81 75 GLN A CA 1
ATOM 558 C C . GLN A 1 75 ? -10.188 -9.805 -2.164 1 98.81 75 GLN A C 1
ATOM 560 O O . GLN A 1 75 ? -11.305 -10.234 -2.447 1 98.81 75 GLN A O 1
ATOM 565 N N . ILE A 1 76 ? -9.188 -9.758 -3.004 1 98.81 76 ILE A N 1
ATOM 566 C CA . ILE A 1 76 ? -9.344 -10.211 -4.383 1 98.81 76 ILE A CA 1
ATOM 567 C C . ILE A 1 76 ? -9.68 -11.703 -4.398 1 98.81 76 ILE A C 1
ATOM 569 O O . ILE A 1 76 ? -10.594 -12.125 -5.109 1 98.81 76 ILE A O 1
ATOM 573 N N . PHE A 1 77 ? -9.023 -12.492 -3.572 1 98.62 77 PHE A N 1
ATOM 574 C CA . PHE A 1 77 ? -9.234 -13.93 -3.539 1 98.62 77 PHE A CA 1
ATOM 575 C C . PHE A 1 77 ? -10.617 -14.266 -2.988 1 98.62 77 PHE A C 1
ATOM 577 O O . PHE A 1 77 ? -11.289 -15.172 -3.482 1 98.62 77 PHE A O 1
ATOM 584 N N . VAL A 1 78 ? -11.062 -13.516 -1.979 1 98.06 78 VAL A N 1
ATOM 585 C CA . VAL A 1 78 ? -12.391 -13.734 -1.413 1 98.06 78 VAL A CA 1
ATOM 586 C C . VAL A 1 78 ? -13.453 -13.461 -2.473 1 98.06 78 VAL A C 1
ATOM 588 O O . VAL A 1 78 ? -14.375 -14.258 -2.656 1 98.06 78 VAL A O 1
ATOM 591 N N . ILE A 1 79 ? -13.289 -12.43 -3.207 1 98.25 79 ILE A N 1
ATOM 592 C CA . ILE A 1 79 ? -14.297 -11.992 -4.164 1 98.25 79 ILE A CA 1
ATOM 593 C C . ILE A 1 79 ? -14.305 -12.93 -5.371 1 98.25 79 ILE A C 1
ATOM 595 O O . ILE A 1 79 ? -15.367 -13.367 -5.82 1 98.25 79 ILE A O 1
ATOM 599 N N . TYR A 1 80 ? -13.133 -13.328 -5.863 1 98 80 TYR A N 1
ATOM 600 C CA . TYR A 1 80 ? -13.062 -14.078 -7.113 1 98 80 TYR A CA 1
ATOM 601 C C . TYR A 1 80 ? -13.203 -15.57 -6.859 1 98 80 TYR A C 1
ATOM 603 O O . TYR A 1 80 ? -13.898 -16.266 -7.598 1 98 80 TYR A O 1
ATOM 611 N N . TYR A 1 81 ? -12.555 -16.062 -5.824 1 97.06 81 TYR A N 1
ATOM 612 C CA . TYR A 1 81 ? -12.539 -17.516 -5.594 1 97.06 81 TYR A CA 1
ATOM 613 C C . TYR A 1 81 ? -13.5 -17.891 -4.473 1 97.06 81 TYR A C 1
ATOM 615 O O . TYR A 1 81 ? -13.977 -19.031 -4.422 1 97.06 81 TYR A O 1
ATOM 623 N N . GLY A 1 82 ? -13.836 -17 -3.527 1 95.5 82 GLY A N 1
ATOM 624 C CA . GLY A 1 82 ? -14.648 -17.297 -2.359 1 95.5 82 GLY A CA 1
ATOM 625 C C . GLY A 1 82 ? -16.141 -17.188 -2.621 1 95.5 82 GLY A C 1
ATOM 626 O O . GLY A 1 82 ? -16.891 -18.125 -2.342 1 95.5 82 GLY A O 1
ATOM 627 N N . LEU A 1 83 ? -16.562 -16.172 -3.309 1 95.19 83 LEU A N 1
ATOM 628 C CA . LEU A 1 83 ? -17.969 -15.828 -3.434 1 95.19 83 LEU A CA 1
ATOM 629 C C . LEU A 1 83 ? -18.719 -16.859 -4.277 1 95.19 83 LEU A C 1
ATOM 631 O O . LEU A 1 83 ? -19.922 -17.062 -4.098 1 95.19 83 LEU A O 1
ATOM 635 N N . PRO A 1 84 ? -18.031 -17.484 -5.207 1 93.56 84 PRO A N 1
ATOM 636 C CA . PRO A 1 84 ? -18.75 -18.516 -5.965 1 93.56 84 PRO A CA 1
ATOM 637 C C . PRO A 1 84 ? -19.344 -19.594 -5.062 1 93.56 84 PRO A C 1
ATOM 639 O O . PRO A 1 84 ? -20.375 -20.188 -5.406 1 93.56 84 PRO A O 1
ATOM 642 N N . SER A 1 85 ? -18.719 -19.844 -3.881 1 89.81 85 SER A N 1
ATOM 643 C CA . SER A 1 85 ? -19.266 -20.812 -2.926 1 89.81 85 SER A CA 1
ATOM 644 C C . SER A 1 85 ? -20.641 -20.359 -2.426 1 89.81 85 SER A C 1
ATOM 646 O O . SER A 1 85 ? -21.406 -21.172 -1.906 1 89.81 85 SER A O 1
ATOM 648 N N . LEU A 1 86 ? -21 -19.078 -2.662 1 89.56 86 LEU A N 1
ATOM 649 C CA . LEU A 1 86 ? -22.281 -18.516 -2.268 1 89.56 86 LEU A CA 1
ATOM 650 C C . LEU A 1 86 ? -23.188 -18.328 -3.48 1 89.56 86 LEU A C 1
ATOM 652 O O . LEU A 1 86 ? -24.25 -17.703 -3.381 1 89.56 86 LEU A O 1
ATOM 656 N N . GLY A 1 87 ? -22.703 -18.781 -4.664 1 90.62 87 GLY A N 1
ATOM 657 C CA . GLY A 1 87 ? -23.484 -18.672 -5.883 1 90.62 87 GLY A CA 1
ATOM 658 C C . GLY A 1 87 ? -23.25 -17.391 -6.641 1 90.62 87 GLY A C 1
ATOM 659 O O . GLY A 1 87 ? -23.922 -17.109 -7.641 1 90.62 87 GLY A O 1
ATOM 660 N N . ILE A 1 88 ? -22.266 -16.562 -6.191 1 94.69 88 ILE A N 1
ATOM 661 C CA . ILE A 1 88 ? -21.953 -15.289 -6.84 1 94.69 88 ILE A CA 1
ATOM 662 C C . ILE A 1 88 ? -20.641 -15.414 -7.609 1 94.69 88 ILE A C 1
ATOM 664 O O . ILE A 1 88 ? -19.578 -15.539 -7.004 1 94.69 88 ILE A O 1
ATOM 668 N N . GLN A 1 89 ? -20.766 -15.414 -8.922 1 95.81 89 GLN A N 1
ATOM 669 C CA . GLN A 1 89 ? -19.578 -15.562 -9.766 1 95.81 89 GLN A CA 1
ATOM 670 C C . GLN A 1 89 ? -19.344 -14.312 -10.609 1 95.81 89 GLN A C 1
ATOM 672 O O . GLN A 1 89 ? -20.266 -13.789 -11.227 1 95.81 89 GLN A O 1
ATOM 677 N N . PHE A 1 90 ? -18.141 -13.844 -10.547 1 97.56 90 PHE A N 1
ATOM 678 C CA . PHE A 1 90 ? -17.734 -12.711 -11.367 1 97.56 90 PHE A CA 1
ATOM 679 C C . PHE A 1 90 ? -16.656 -13.133 -12.375 1 97.56 90 PHE A C 1
ATOM 681 O O . PHE A 1 90 ? -15.875 -14.039 -12.109 1 97.56 90 PHE A O 1
ATOM 688 N N . SER A 1 91 ? -16.703 -12.492 -13.578 1 98.25 91 SER A N 1
ATOM 689 C CA . SER A 1 91 ? -15.531 -12.602 -14.453 1 98.25 91 SER A CA 1
ATOM 690 C C . SER A 1 91 ? -14.289 -12 -13.797 1 98.25 91 SER A C 1
ATOM 692 O O . SER A 1 91 ? -14.406 -11.195 -12.867 1 98.25 91 SER A O 1
ATOM 694 N N . PRO A 1 92 ? -13.102 -12.414 -14.242 1 98.25 92 PRO A N 1
ATOM 695 C CA . PRO A 1 92 ? -11.867 -11.867 -13.664 1 98.25 92 PRO A CA 1
ATOM 696 C C . PRO A 1 92 ? -11.836 -10.344 -13.688 1 98.25 92 PRO A C 1
ATOM 698 O O . PRO A 1 92 ? -11.461 -9.719 -12.695 1 98.25 92 PRO A O 1
ATOM 701 N N . VAL A 1 93 ? -12.305 -9.75 -14.758 1 98.44 93 VAL A N 1
ATOM 702 C CA . VAL A 1 93 ? -12.273 -8.297 -14.922 1 98.44 93 VAL A CA 1
ATOM 703 C C . VAL A 1 93 ? -13.219 -7.645 -13.914 1 98.44 93 VAL A C 1
ATOM 705 O O . VAL A 1 93 ? -12.828 -6.734 -13.18 1 98.44 93 VAL A O 1
ATOM 708 N N . VAL A 1 94 ? -14.445 -8.125 -13.781 1 98.44 94 VAL A N 1
ATOM 709 C CA . VAL A 1 94 ? -15.445 -7.543 -12.891 1 98.44 94 VAL A CA 1
ATOM 710 C C . VAL A 1 94 ? -15.023 -7.742 -11.438 1 98.44 94 VAL A C 1
ATOM 712 O O . VAL A 1 94 ? -15.102 -6.812 -10.625 1 98.44 94 VAL A O 1
ATOM 715 N N . GLY A 1 95 ? -14.555 -9.016 -11.125 1 98.62 95 GLY A N 1
ATOM 716 C CA . GLY A 1 95 ? -14.078 -9.289 -9.781 1 98.62 95 GLY A CA 1
ATOM 717 C C . GLY A 1 95 ? -12.93 -8.391 -9.359 1 98.62 95 GLY A C 1
ATOM 718 O O . GLY A 1 95 ? -12.906 -7.887 -8.234 1 98.62 95 GLY A O 1
ATOM 719 N N . GLY A 1 96 ? -11.953 -8.203 -10.297 1 98.75 96 GLY A N 1
ATOM 720 C CA . GLY A 1 96 ? -10.82 -7.336 -10.023 1 98.75 96 GLY A CA 1
ATOM 721 C C . GLY A 1 96 ? -11.219 -5.891 -9.789 1 98.75 96 GLY A C 1
ATOM 722 O O . GLY A 1 96 ? -10.75 -5.258 -8.844 1 98.75 96 GLY A O 1
ATOM 723 N N . VAL A 1 97 ? -12.141 -5.375 -10.609 1 98.88 97 VAL A N 1
ATOM 724 C CA . VAL A 1 97 ? -12.586 -3.992 -10.5 1 98.88 97 VAL A CA 1
ATOM 725 C C . VAL A 1 97 ? -13.336 -3.793 -9.188 1 98.88 97 VAL A C 1
ATOM 727 O O . VAL A 1 97 ? -13.141 -2.785 -8.5 1 98.88 97 VAL A O 1
ATOM 730 N N . ILE A 1 98 ? -14.133 -4.73 -8.805 1 98.81 98 ILE A N 1
ATOM 731 C CA . ILE A 1 98 ? -14.898 -4.637 -7.566 1 98.81 98 ILE A CA 1
ATOM 732 C C . ILE A 1 98 ? -13.953 -4.59 -6.371 1 98.81 98 ILE A C 1
ATOM 734 O O . ILE A 1 98 ? -14.078 -3.729 -5.5 1 98.81 98 ILE A O 1
ATOM 738 N N . ALA A 1 99 ? -13 -5.539 -6.355 1 98.88 99 ALA A N 1
ATOM 739 C CA . ALA A 1 99 ? -12.055 -5.605 -5.238 1 98.88 99 ALA A CA 1
ATOM 740 C C . ALA A 1 99 ? -11.25 -4.316 -5.125 1 98.88 99 ALA A C 1
ATOM 742 O O . ALA A 1 99 ? -11.133 -3.742 -4.043 1 98.88 99 ALA A O 1
ATOM 743 N N . LEU A 1 100 ? -10.734 -3.822 -6.266 1 98.94 100 LEU A N 1
ATOM 744 C CA . LEU A 1 100 ? -9.945 -2.598 -6.285 1 98.94 100 LEU A CA 1
ATOM 745 C C . LEU A 1 100 ? -10.789 -1.396 -5.883 1 98.94 100 LEU A C 1
ATOM 747 O O . LEU A 1 100 ? -10.32 -0.512 -5.16 1 98.94 100 LEU A O 1
ATOM 751 N N . THR A 1 101 ? -12.016 -1.393 -6.316 1 98.94 101 THR A N 1
ATOM 752 C CA . THR A 1 101 ? -12.93 -0.287 -6.035 1 98.94 101 THR A CA 1
ATOM 753 C C . THR A 1 101 ? -13.25 -0.214 -4.547 1 98.94 101 THR A C 1
ATOM 755 O O . THR A 1 101 ? -13.18 0.859 -3.941 1 98.94 101 THR A O 1
ATOM 758 N N . LEU A 1 102 ? -13.609 -1.308 -3.951 1 98.94 102 LEU A N 1
ATOM 759 C CA . LEU A 1 102 ? -13.93 -1.336 -2.531 1 98.94 102 LEU A CA 1
ATOM 760 C C . LEU A 1 102 ? -12.727 -0.949 -1.687 1 98.94 102 LEU A C 1
ATOM 762 O O . LEU A 1 102 ? -12.852 -0.185 -0.727 1 98.94 102 LEU A O 1
ATOM 766 N N . ASN A 1 103 ? -11.586 -1.501 -2.064 1 98.88 103 ASN A N 1
ATOM 767 C CA . ASN A 1 103 ? -10.352 -1.131 -1.374 1 98.88 103 ASN A CA 1
ATOM 768 C C . ASN A 1 103 ? -10.078 0.366 -1.485 1 98.88 103 ASN A C 1
ATOM 770 O O . ASN A 1 103 ? -9.844 1.034 -0.478 1 98.88 103 ASN A O 1
ATOM 774 N N . ALA A 1 104 ? -10.164 0.874 -2.709 1 98.81 104 ALA A N 1
ATOM 775 C CA . ALA A 1 104 ? -9.938 2.295 -2.957 1 98.81 104 ALA A CA 1
ATOM 776 C C . ALA A 1 104 ? -10.922 3.152 -2.166 1 98.81 104 ALA A C 1
ATOM 778 O O . ALA A 1 104 ? -10.547 4.176 -1.594 1 98.81 104 ALA A O 1
ATOM 779 N N . ALA A 1 105 ? -12.133 2.738 -2.143 1 98.88 105 ALA A N 1
ATOM 780 C CA . ALA A 1 105 ? -13.172 3.506 -1.468 1 98.88 105 ALA A CA 1
ATOM 781 C C . ALA A 1 105 ? -12.859 3.672 0.016 1 98.88 105 ALA A C 1
ATOM 783 O O . ALA A 1 105 ? -13.055 4.75 0.583 1 98.88 105 ALA A O 1
ATOM 784 N N . ALA A 1 106 ? -12.445 2.635 0.634 1 98.88 106 ALA A N 1
ATOM 785 C CA . ALA A 1 106 ? -12.117 2.699 2.055 1 98.88 106 ALA A CA 1
ATOM 786 C C . ALA A 1 106 ? -10.977 3.688 2.307 1 98.88 106 ALA A C 1
ATOM 788 O O . ALA A 1 106 ? -11.07 4.527 3.205 1 98.88 106 ALA A O 1
ATOM 789 N N . TYR A 1 107 ? -9.969 3.643 1.519 1 98.31 107 TYR A N 1
ATOM 790 C CA . TYR A 1 107 ? -8.828 4.531 1.693 1 98.31 107 TYR A CA 1
ATOM 791 C C . TYR A 1 107 ? -9.188 5.965 1.332 1 98.31 107 TYR A C 1
ATOM 793 O O . TYR A 1 107 ? -8.805 6.906 2.031 1 98.31 107 TYR A O 1
ATOM 801 N N . LEU A 1 108 ? -9.906 6.105 0.256 1 98.69 108 LEU A N 1
ATOM 802 C CA . LEU A 1 108 ? -10.344 7.43 -0.164 1 98.69 108 LEU A CA 1
ATOM 803 C C . LEU A 1 108 ? -11.25 8.062 0.891 1 98.69 108 LEU A C 1
ATOM 805 O O . LEU A 1 108 ? -11.18 9.273 1.126 1 98.69 108 LEU A O 1
ATOM 809 N N . SER A 1 109 ? -12.102 7.262 1.489 1 98.75 109 SER A N 1
ATOM 810 C CA . SER A 1 109 ? -13 7.777 2.516 1 98.75 109 SER A CA 1
ATOM 811 C C . SER A 1 109 ? -12.219 8.375 3.682 1 98.75 109 SER A C 1
ATOM 813 O O . SER A 1 109 ? -12.609 9.398 4.238 1 98.75 109 SER A O 1
ATOM 815 N N . GLU A 1 110 ? -11.164 7.711 4.082 1 97.56 110 GLU A N 1
ATOM 816 C CA . GLU A 1 110 ? -10.32 8.227 5.16 1 97.56 110 GLU A CA 1
ATOM 817 C C . GLU A 1 110 ? -9.68 9.555 4.773 1 97.56 110 GLU A C 1
ATOM 819 O O . GLU A 1 110 ? -9.609 10.477 5.59 1 97.56 110 GLU A O 1
ATOM 824 N N . THR A 1 111 ? -9.203 9.664 3.551 1 97.81 111 THR A N 1
ATOM 825 C CA . THR A 1 111 ? -8.594 10.883 3.039 1 97.81 111 THR A CA 1
ATOM 826 C C . THR A 1 111 ? -9.602 12.031 3.018 1 97.81 111 THR A C 1
ATOM 828 O O . THR A 1 111 ? -9.297 13.133 3.469 1 97.81 111 THR A O 1
ATOM 831 N N . ILE A 1 112 ? -10.742 11.719 2.553 1 98.12 112 ILE A N 1
ATOM 832 C CA . ILE A 1 112 ? -11.789 12.719 2.424 1 98.12 112 ILE A CA 1
ATOM 833 C C . ILE A 1 112 ? -12.25 13.164 3.811 1 98.12 112 ILE A C 1
ATOM 835 O O . ILE A 1 112 ? -12.375 14.359 4.078 1 98.12 112 ILE A O 1
ATOM 839 N N . ARG A 1 113 ? -12.523 12.219 4.641 1 97.94 113 ARG A N 1
ATOM 840 C CA . ARG A 1 113 ? -12.93 12.531 6.004 1 97.94 113 ARG A CA 1
ATOM 841 C C . ARG A 1 113 ? -11.891 13.391 6.707 1 97.94 113 ARG A C 1
ATOM 843 O O . ARG A 1 113 ? -12.234 14.391 7.348 1 97.94 113 ARG A O 1
ATOM 850 N N . ALA A 1 114 ? -10.609 12.984 6.59 1 96.81 114 ALA A N 1
ATOM 851 C CA . ALA A 1 114 ? -9.531 13.742 7.219 1 96.81 114 ALA A CA 1
ATOM 852 C C . ALA A 1 114 ? -9.469 15.164 6.66 1 96.81 114 ALA A C 1
ATOM 854 O O . ALA A 1 114 ? -9.242 16.125 7.406 1 96.81 114 ALA A O 1
ATOM 855 N N . ALA A 1 115 ? -9.633 15.305 5.367 1 97.25 115 ALA A N 1
ATOM 856 C CA . ALA A 1 115 ? -9.617 16.609 4.727 1 97.25 115 ALA A CA 1
ATOM 857 C C . ALA A 1 115 ? -10.766 17.484 5.234 1 97.25 115 ALA A C 1
ATOM 859 O O . ALA A 1 115 ? -10.57 18.672 5.535 1 97.25 115 ALA A O 1
ATOM 860 N N . ILE A 1 116 ? -11.891 16.938 5.391 1 97.38 116 ILE A N 1
ATOM 861 C CA . ILE A 1 116 ? -13.062 17.656 5.875 1 97.38 116 ILE A CA 1
ATOM 862 C C . ILE A 1 116 ? -12.828 18.109 7.309 1 97.38 116 ILE A C 1
ATOM 864 O O . ILE A 1 116 ? -13.109 19.266 7.648 1 97.38 116 ILE A O 1
ATOM 868 N N . LEU A 1 117 ? -12.273 17.266 8.102 1 96.81 117 LEU A N 1
ATOM 869 C CA . LEU A 1 117 ? -12.07 17.547 9.523 1 96.81 117 LEU A CA 1
ATOM 870 C C . LEU A 1 117 ? -10.938 18.547 9.719 1 96.81 117 LEU A C 1
ATOM 872 O O . LEU A 1 117 ? -10.812 19.141 10.789 1 96.81 117 LEU A O 1
ATOM 876 N N . SER A 1 118 ? -10.133 18.625 8.719 1 95.56 118 SER A N 1
ATOM 877 C CA . SER A 1 118 ? -9 19.531 8.844 1 95.56 118 SER A CA 1
ATOM 878 C C . SER A 1 118 ? -9.422 20.984 8.648 1 95.56 118 SER A C 1
ATOM 880 O O . SER A 1 118 ? -8.664 21.906 8.961 1 95.56 118 SER A O 1
ATOM 882 N N . ILE A 1 119 ? -10.594 21.234 8.133 1 96.19 119 ILE A N 1
ATOM 883 C CA . ILE A 1 119 ? -11.094 22.578 7.91 1 96.19 119 ILE A CA 1
ATOM 884 C C . ILE A 1 119 ? -11.398 23.25 9.25 1 96.19 119 ILE A C 1
ATOM 886 O O . ILE A 1 119 ? -12.094 22.672 10.094 1 96.19 119 ILE A O 1
ATOM 890 N N . PRO A 1 120 ? -10.898 24.453 9.516 1 96.12 120 PRO A N 1
ATOM 891 C CA . PRO A 1 120 ? -11.117 25.125 10.789 1 96.12 120 PRO A CA 1
ATOM 892 C C . PRO A 1 120 ? -12.602 25.25 11.148 1 96.12 120 PRO A C 1
ATOM 894 O O . PRO A 1 120 ? -13.422 25.562 10.281 1 96.12 120 PRO A O 1
ATOM 897 N N . PRO A 1 121 ? -12.852 25.047 12.344 1 94.25 121 PRO A N 1
ATOM 898 C CA . PRO A 1 121 ? -14.25 25.078 12.766 1 94.25 121 PRO A CA 1
ATOM 899 C C . PRO A 1 121 ? -14.898 26.453 12.547 1 94.25 121 PRO A C 1
ATOM 901 O O . PRO A 1 121 ? -16.109 26.547 12.383 1 94.25 121 PRO A O 1
ATOM 904 N N . GLY A 1 122 ? -14.086 27.406 12.539 1 94.81 122 GLY A N 1
ATOM 905 C CA . GLY A 1 122 ? -14.586 28.75 12.289 1 94.81 122 GLY A CA 1
ATOM 906 C C . GLY A 1 122 ? -15.352 28.875 10.992 1 94.81 122 GLY A C 1
ATOM 907 O O . GLY A 1 122 ? -16.297 29.672 10.883 1 94.81 122 GLY A O 1
ATOM 908 N N . GLN A 1 123 ? -14.938 28.109 9.977 1 94.69 123 GLN A N 1
ATOM 909 C CA . GLN A 1 123 ? -15.617 28.109 8.688 1 94.69 123 GLN A CA 1
ATOM 910 C C . GLN A 1 123 ? -17.062 27.641 8.828 1 94.69 123 GLN A C 1
ATOM 912 O O . GLN A 1 123 ? -17.969 28.25 8.258 1 94.69 123 GLN A O 1
ATOM 917 N N . ARG A 1 124 ? -17.297 26.641 9.594 1 93.5 124 ARG A N 1
ATOM 918 C CA . ARG A 1 124 ? -18.641 26.125 9.844 1 93.5 124 ARG A CA 1
ATOM 919 C C . ARG A 1 124 ? -19.453 27.094 10.695 1 93.5 124 ARG A C 1
ATOM 921 O O . ARG A 1 124 ? -20.641 27.281 10.461 1 93.5 124 ARG A O 1
ATOM 928 N N . GLU A 1 125 ? -18.797 27.641 11.688 1 94.88 125 GLU A N 1
ATOM 929 C CA . GLU A 1 125 ? -19.469 28.594 12.57 1 94.88 125 GLU A CA 1
ATOM 930 C C . GLU A 1 125 ? -19.906 29.844 11.812 1 94.88 125 GLU A C 1
ATOM 932 O O . GLU A 1 125 ? -21.016 30.328 12.023 1 94.88 125 GLU A O 1
ATOM 937 N N . ALA A 1 126 ? -18.984 30.266 11.008 1 96.19 126 ALA A N 1
ATOM 938 C CA . ALA A 1 126 ? -19.312 31.438 10.203 1 96.19 126 ALA A CA 1
ATOM 939 C C . ALA A 1 126 ? -20.5 31.156 9.281 1 96.19 126 ALA A C 1
ATOM 941 O O . ALA A 1 126 ? -21.375 32 9.125 1 96.19 126 ALA A O 1
ATOM 942 N N . ALA A 1 127 ? -20.5 30.031 8.656 1 95.12 127 ALA A N 1
ATOM 943 C CA . ALA A 1 127 ? -21.578 29.641 7.75 1 95.12 127 ALA A CA 1
ATOM 944 C C . ALA A 1 127 ? -22.906 29.562 8.492 1 95.12 127 ALA A C 1
ATOM 946 O O . ALA A 1 127 ? -23.938 30.016 7.984 1 95.12 127 ALA A O 1
ATOM 947 N N . THR A 1 128 ? -22.906 29.062 9.664 1 91.5 128 THR A N 1
ATOM 948 C CA . THR A 1 128 ? -24.109 28.953 10.477 1 91.5 128 THR A CA 1
ATOM 949 C C . THR A 1 128 ? -24.609 30.328 10.898 1 91.5 128 THR A C 1
ATOM 951 O O . THR A 1 128 ? -25.812 30.562 10.945 1 91.5 128 THR A O 1
ATOM 954 N N . SER A 1 129 ? -23.672 31.109 11.203 1 96 129 SER A N 1
ATOM 955 C CA . SER A 1 129 ? -24.031 32.469 11.594 1 96 129 SER A CA 1
ATOM 956 C C . SER A 1 129 ? -24.719 33.219 10.445 1 96 129 SER A C 1
ATOM 958 O O . SER A 1 129 ? -25.531 34.125 10.68 1 96 129 SER A O 1
ATOM 960 N N . LEU A 1 130 ? -24.391 32.875 9.234 1 95.94 130 LEU A N 1
ATOM 961 C CA . LEU A 1 130 ? -24.969 33.469 8.047 1 95.94 130 LEU A CA 1
ATOM 962 C C . LEU A 1 130 ? -26.281 32.812 7.676 1 95.94 130 LEU A C 1
ATOM 964 O O . LEU A 1 130 ? -26.922 33.188 6.695 1 95.94 130 LEU A O 1
ATOM 968 N N . GLY A 1 131 ? -26.719 31.781 8.469 1 95.56 131 GLY A N 1
ATOM 969 C CA . GLY A 1 131 ? -28.016 31.156 8.281 1 95.56 131 GLY A CA 1
ATOM 970 C C . GLY A 1 131 ? -27.984 29.984 7.332 1 95.56 131 GLY A C 1
ATOM 971 O O . GLY A 1 131 ? -29.031 29.484 6.918 1 95.56 131 GLY A O 1
ATOM 972 N N . LEU A 1 132 ? -26.812 29.531 6.965 1 95.81 132 LEU A N 1
ATOM 973 C CA . LEU A 1 132 ? -26.719 28.391 6.078 1 95.81 132 LEU A CA 1
ATOM 974 C C . LEU A 1 132 ? -27.047 27.094 6.824 1 95.81 132 LEU A C 1
ATOM 976 O O . LEU A 1 132 ? -26.672 26.938 7.988 1 95.81 132 LEU A O 1
ATOM 980 N N . SER A 1 133 ? -27.719 26.234 6.098 1 95.31 133 SER A N 1
ATOM 981 C CA . SER A 1 133 ? -27.984 24.906 6.656 1 95.31 133 SER A CA 1
ATOM 982 C C . SER A 1 133 ? -26.719 24.047 6.656 1 95.31 133 SER A C 1
ATOM 984 O O . SER A 1 133 ? -25.719 24.406 6.043 1 95.31 133 SER A O 1
ATOM 986 N N . GLY A 1 134 ? -26.797 22.953 7.34 1 91.62 134 GLY A N 1
ATOM 987 C CA . GLY A 1 134 ? -25.672 22.031 7.359 1 91.62 134 GLY A CA 1
ATOM 988 C C . GLY A 1 134 ? -25.281 21.547 5.977 1 91.62 134 GLY A C 1
ATOM 989 O O . GLY A 1 134 ? -24.094 21.469 5.652 1 91.62 134 GLY A O 1
ATOM 990 N N . ALA A 1 135 ? -26.297 21.281 5.27 1 92.88 135 ALA A N 1
ATOM 991 C CA . ALA A 1 135 ? -26.062 20.781 3.916 1 92.88 135 ALA A CA 1
ATOM 992 C C . ALA A 1 135 ? -25.5 21.875 3.021 1 92.88 135 ALA A C 1
ATOM 994 O O . ALA A 1 135 ? -24.641 21.625 2.178 1 92.88 135 ALA A O 1
ATOM 995 N N . GLN A 1 136 ? -25.938 23.078 3.215 1 95.38 136 GLN A N 1
ATOM 996 C CA . GLN A 1 136 ? -25.422 24.219 2.469 1 95.38 136 GLN A CA 1
ATOM 997 C C . GLN A 1 136 ? -23.969 24.516 2.852 1 95.38 136 GLN A C 1
ATOM 999 O O . GLN A 1 136 ? -23.125 24.75 1.984 1 95.38 136 GLN A O 1
ATOM 1004 N N . THR A 1 137 ? -23.766 24.438 4.176 1 95.81 137 THR A N 1
ATOM 1005 C CA . THR A 1 137 ? -22.422 24.672 4.688 1 95.81 137 THR A CA 1
ATOM 1006 C C . THR A 1 137 ? -21.438 23.641 4.137 1 95.81 137 THR A C 1
ATOM 1008 O O . THR A 1 137 ? -20.359 24 3.674 1 95.81 137 THR A O 1
ATOM 1011 N N . MET A 1 138 ? -21.844 22.438 4.129 1 94.56 138 MET A N 1
ATOM 1012 C CA . MET A 1 138 ? -21.016 21.344 3.625 1 94.56 138 MET A CA 1
ATOM 1013 C C . MET A 1 138 ? -20.75 21.5 2.135 1 94.56 138 MET A C 1
ATOM 1015 O O . MET A 1 138 ? -19.594 21.484 1.707 1 94.56 138 MET A O 1
ATOM 1019 N N . ARG A 1 139 ? -21.703 21.703 1.354 1 94.88 139 ARG A N 1
ATOM 1020 C CA . ARG A 1 139 ? -21.609 21.719 -0.103 1 94.88 139 ARG A CA 1
ATOM 1021 C C . ARG A 1 139 ? -20.906 22.969 -0.596 1 94.88 139 ARG A C 1
ATOM 1023 O O . ARG A 1 139 ? -20.078 22.906 -1.507 1 94.88 139 ARG A O 1
ATOM 1030 N N . LEU A 1 140 ? -21.109 24.109 0.085 1 96 140 LEU A N 1
ATOM 1031 C CA . LEU A 1 140 ? -20.703 25.406 -0.472 1 96 140 LEU A CA 1
ATOM 1032 C C . LEU A 1 140 ? -19.391 25.875 0.164 1 96 140 LEU A C 1
ATOM 1034 O O . LEU A 1 140 ? -18.672 26.672 -0.429 1 96 140 LEU A O 1
ATOM 1038 N N . ILE A 1 141 ? -19.125 25.422 1.374 1 96.12 141 ILE A N 1
ATOM 1039 C CA . ILE A 1 141 ? -18 26 2.104 1 96.12 141 ILE A CA 1
ATOM 1040 C C . ILE A 1 141 ? -16.953 24.938 2.398 1 96.12 141 ILE A C 1
ATOM 1042 O O . ILE A 1 141 ? -15.789 25.062 2.004 1 96.12 141 ILE A O 1
ATOM 1046 N N . ILE A 1 142 ? -17.391 23.891 2.955 1 96.62 142 ILE A N 1
ATOM 1047 C CA . ILE A 1 142 ? -16.469 22.906 3.51 1 96.62 142 ILE A CA 1
ATOM 1048 C C . ILE A 1 142 ? -15.898 22.047 2.387 1 96.62 142 ILE A C 1
ATOM 1050 O O . ILE A 1 142 ? -14.68 21.906 2.26 1 96.62 142 ILE A O 1
ATOM 1054 N N . LEU A 1 143 ? -16.719 21.531 1.532 1 96.56 143 LEU A N 1
ATOM 1055 C CA . LEU A 1 143 ? -16.297 20.547 0.546 1 96.56 143 LEU A CA 1
ATOM 1056 C C . LEU A 1 143 ? -15.312 21.141 -0.448 1 96.56 143 LEU A C 1
ATOM 1058 O O . LEU A 1 143 ? -14.312 20.5 -0.788 1 96.56 143 LEU A O 1
ATOM 1062 N N . PRO A 1 144 ? -15.602 22.344 -0.956 1 95.88 144 PRO A N 1
ATOM 1063 C CA . PRO A 1 144 ? -14.625 22.922 -1.886 1 95.88 144 PRO A CA 1
ATOM 1064 C C . PRO A 1 144 ? -13.242 23.109 -1.258 1 95.88 144 PRO A C 1
ATOM 1066 O O . PRO A 1 144 ? -12.227 22.859 -1.914 1 95.88 144 PRO A O 1
ATOM 1069 N N . GLN A 1 145 ? -13.188 23.484 0.024 1 95.81 145 GLN A N 1
ATOM 1070 C CA . GLN A 1 145 ? -11.922 23.641 0.729 1 95.81 145 GLN A CA 1
ATOM 1071 C C . GLN A 1 145 ? -11.266 22.297 1.008 1 95.81 145 GLN A C 1
ATOM 1073 O O . GLN A 1 145 ? -10.062 22.125 0.819 1 95.81 145 GLN A O 1
ATOM 1078 N N . ALA A 1 146 ? -12.07 21.375 1.373 1 96.75 146 ALA A N 1
ATOM 1079 C CA . ALA A 1 146 ? -11.578 20.031 1.68 1 96.75 146 ALA A CA 1
ATOM 1080 C C . ALA A 1 146 ? -11.023 19.359 0.431 1 96.75 146 ALA A C 1
ATOM 1082 O O . ALA A 1 146 ? -10.055 18.594 0.51 1 96.75 146 ALA A O 1
ATOM 1083 N N . ALA A 1 147 ? -11.641 19.609 -0.71 1 95.31 147 ALA A N 1
ATOM 1084 C CA . ALA A 1 147 ? -11.188 19.016 -1.968 1 95.31 147 ALA A CA 1
ATOM 1085 C C . ALA A 1 147 ? -9.758 19.453 -2.291 1 95.31 147 ALA A C 1
ATOM 1087 O O . ALA A 1 147 ? -8.953 18.641 -2.766 1 95.31 147 ALA A O 1
ATOM 1088 N N . ARG A 1 148 ? -9.461 20.656 -2.029 1 93.56 148 ARG A N 1
ATOM 1089 C CA . ARG A 1 148 ? -8.117 21.172 -2.271 1 93.56 148 ARG A CA 1
ATOM 1090 C C . ARG A 1 148 ? -7.105 20.531 -1.32 1 93.56 148 ARG A C 1
ATOM 1092 O O . ARG A 1 148 ? -5.988 20.203 -1.724 1 93.56 148 ARG A O 1
ATOM 1099 N N . VAL A 1 149 ? -7.57 20.375 -0.086 1 94 149 VAL A N 1
ATOM 1100 C CA . VAL A 1 149 ? -6.711 19.781 0.931 1 94 149 VAL A CA 1
ATOM 1101 C C . VAL A 1 149 ? -6.461 18.312 0.6 1 94 149 VAL A C 1
ATOM 1103 O O . VAL A 1 149 ? -5.355 17.797 0.807 1 94 149 VAL A O 1
ATOM 1106 N N . ALA A 1 150 ? -7.414 17.625 -0.002 1 95.88 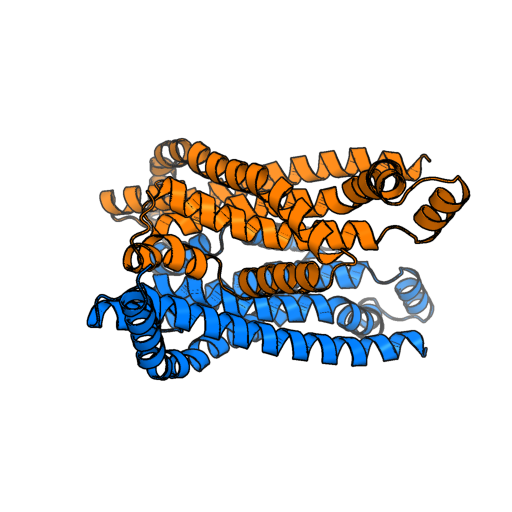150 ALA A N 1
ATOM 1107 C CA . ALA A 1 150 ? -7.367 16.172 -0.23 1 95.88 150 ALA A CA 1
ATOM 1108 C C . ALA A 1 150 ? -6.648 15.852 -1.536 1 95.88 150 ALA A C 1
ATOM 1110 O O . ALA A 1 150 ? -6.273 14.703 -1.774 1 95.88 150 ALA A O 1
ATOM 1111 N N . LEU A 1 151 ? -6.438 16.812 -2.365 1 93.94 151 LEU A N 1
ATOM 1112 C CA . LEU A 1 151 ? -6.027 16.594 -3.748 1 93.94 151 LEU A CA 1
ATOM 1113 C C . LEU A 1 151 ? -4.707 15.828 -3.809 1 93.94 151 LEU A C 1
ATOM 1115 O O . LEU A 1 151 ? -4.594 14.836 -4.535 1 93.94 151 LEU A O 1
ATOM 1119 N N . PRO A 1 152 ? -3.674 16.219 -3.031 1 92.06 152 PRO A N 1
ATOM 1120 C CA . PRO A 1 152 ? -2.414 15.477 -3.096 1 92.06 152 PRO A CA 1
ATOM 1121 C C . PRO A 1 152 ? -2.58 14.008 -2.715 1 92.06 152 PRO A C 1
ATOM 1123 O O . PRO A 1 152 ? -2.049 13.125 -3.396 1 92.06 152 PRO A O 1
ATOM 1126 N N . SER A 1 153 ? -3.342 13.789 -1.683 1 94.12 153 SER A N 1
ATOM 1127 C CA . SER A 1 153 ? -3.564 12.43 -1.208 1 94.12 153 SER A CA 1
ATOM 1128 C C . SER A 1 153 ? -4.402 11.625 -2.199 1 94.12 153 SER A C 1
ATOM 1130 O O . SER A 1 153 ? -4.18 10.43 -2.385 1 94.12 153 SER A O 1
ATOM 1132 N N . LEU A 1 154 ? -5.375 12.273 -2.832 1 95.19 154 LEU A N 1
ATOM 1133 C CA . LEU A 1 154 ? -6.199 11.609 -3.836 1 95.19 154 LEU A CA 1
ATOM 1134 C C . LEU A 1 154 ? -5.363 11.188 -5.039 1 95.19 154 LEU A C 1
ATOM 1136 O O . LEU A 1 154 ? -5.535 10.086 -5.566 1 95.19 154 LEU A O 1
ATOM 1140 N N . SER A 1 155 ? -4.465 12.039 -5.449 1 93.75 155 SER A N 1
ATOM 1141 C CA . SER A 1 155 ? -3.57 11.734 -6.562 1 93.75 155 SER A CA 1
ATOM 1142 C C . SER A 1 155 ? -2.645 10.57 -6.219 1 93.75 155 SER A C 1
ATOM 1144 O O . SER A 1 155 ? -2.379 9.711 -7.062 1 93.75 155 SER A O 1
ATOM 1146 N N . ASN A 1 156 ? -2.199 10.555 -5.012 1 95.25 156 ASN A N 1
ATOM 1147 C CA . ASN A 1 156 ? -1.354 9.453 -4.555 1 95.25 156 ASN A CA 1
ATOM 1148 C C . ASN A 1 156 ? -2.102 8.125 -4.582 1 95.25 156 ASN A C 1
ATOM 1150 O O . ASN A 1 156 ? -1.503 7.078 -4.836 1 95.25 156 ASN A O 1
ATOM 1154 N N . THR A 1 157 ? -3.369 8.18 -4.328 1 97.69 157 THR A N 1
ATOM 1155 C CA . THR A 1 157 ? -4.188 6.977 -4.375 1 97.69 157 THR A CA 1
ATOM 1156 C C . THR A 1 157 ? -4.227 6.398 -5.789 1 97.69 157 THR A C 1
ATOM 1158 O O . THR A 1 157 ? -4.191 5.18 -5.969 1 97.69 157 THR A O 1
ATOM 1161 N N . LEU A 1 158 ? -4.266 7.297 -6.762 1 97.75 158 LEU A N 1
ATOM 1162 C CA . LEU A 1 158 ? -4.262 6.82 -8.141 1 97.75 158 LEU A CA 1
ATOM 1163 C C . LEU A 1 158 ? -2.943 6.133 -8.469 1 97.75 158 LEU A C 1
ATOM 1165 O O . LEU A 1 158 ? -2.932 5.086 -9.125 1 97.75 158 LEU A O 1
ATOM 1169 N N . ILE A 1 159 ? -1.844 6.703 -8.078 1 98.19 159 ILE A N 1
ATOM 1170 C CA . ILE A 1 159 ? -0.535 6.098 -8.289 1 98.19 159 ILE A CA 1
ATOM 1171 C C . ILE A 1 159 ? -0.473 4.738 -7.594 1 98.19 159 ILE A C 1
ATOM 1173 O O . ILE A 1 159 ? 0.022 3.764 -8.164 1 98.19 159 ILE A O 1
ATOM 1177 N N . GLY A 1 160 ? -1.002 4.648 -6.387 1 98.5 160 GLY A N 1
ATOM 1178 C CA . GLY A 1 160 ? -1.092 3.387 -5.672 1 98.5 160 GLY A CA 1
ATOM 1179 C C . GLY A 1 160 ? -1.936 2.352 -6.391 1 98.5 160 GLY A C 1
ATOM 1180 O O . GLY A 1 160 ? -1.575 1.173 -6.434 1 98.5 160 GLY A O 1
ATOM 1181 N N . LEU A 1 161 ? -3.035 2.814 -6.977 1 98.81 161 LEU A N 1
ATOM 1182 C CA . LEU A 1 161 ? -3.934 1.908 -7.688 1 98.81 161 LEU A CA 1
ATOM 1183 C C . LEU A 1 161 ? -3.246 1.31 -8.906 1 98.81 161 LEU A C 1
ATOM 1185 O O . LEU A 1 161 ? -3.457 0.138 -9.234 1 98.81 161 LEU A O 1
ATOM 1189 N N . VAL A 1 162 ? -2.451 2.084 -9.578 1 98.81 162 VAL A N 1
ATOM 1190 C CA . VAL A 1 162 ? -1.702 1.565 -10.719 1 98.81 162 VAL A CA 1
ATOM 1191 C C . VAL A 1 162 ? -0.837 0.387 -10.273 1 98.81 162 VAL A C 1
ATOM 1193 O O . VAL A 1 162 ? -0.821 -0.659 -10.93 1 98.81 162 VAL A O 1
ATOM 1196 N N . LYS A 1 163 ? -0.172 0.538 -9.195 1 98.75 163 LYS A N 1
ATOM 1197 C CA . LYS A 1 163 ? 0.678 -0.53 -8.672 1 98.75 163 LYS A CA 1
ATOM 1198 C C . LYS A 1 163 ? -0.16 -1.698 -8.164 1 98.75 163 LYS A C 1
ATOM 1200 O O . LYS A 1 163 ? 0.195 -2.861 -8.367 1 98.75 163 LYS A O 1
ATOM 1205 N N . ASP A 1 164 ? -1.34 -1.402 -7.566 1 98.81 164 ASP A N 1
ATOM 1206 C CA . ASP A 1 164 ? -2.213 -2.424 -7 1 98.81 164 ASP A CA 1
ATOM 1207 C C . ASP A 1 164 ? -2.824 -3.295 -8.094 1 98.81 164 ASP A C 1
ATOM 1209 O O . ASP A 1 164 ? -3.24 -4.426 -7.836 1 98.81 164 ASP A O 1
ATOM 1213 N N . THR A 1 165 ? -2.871 -2.77 -9.305 1 98.81 165 THR A N 1
ATOM 1214 C CA . THR A 1 165 ? -3.436 -3.543 -10.406 1 98.81 165 THR A CA 1
ATOM 1215 C C . THR A 1 165 ? -2.613 -4.801 -10.656 1 98.81 165 THR A C 1
ATOM 1217 O O . THR A 1 165 ? -3.121 -5.781 -11.211 1 98.81 165 THR A O 1
ATOM 1220 N N . SER A 1 166 ? -1.346 -4.766 -10.266 1 98.88 166 SER A N 1
ATOM 1221 C CA . SER A 1 166 ? -0.524 -5.957 -10.445 1 98.88 166 SER A CA 1
ATOM 1222 C C . SER A 1 166 ? -1.13 -7.16 -9.727 1 98.88 166 SER A C 1
ATOM 1224 O O . SER A 1 166 ? -0.932 -8.305 -10.141 1 98.88 166 SER A O 1
ATOM 1226 N N . LEU A 1 167 ? -1.948 -6.945 -8.719 1 98.81 167 LEU A N 1
ATOM 1227 C CA . LEU A 1 167 ? -2.477 -8.008 -7.875 1 98.81 167 LEU A CA 1
ATOM 1228 C C . LEU A 1 167 ? -3.588 -8.773 -8.586 1 98.81 167 LEU A C 1
ATOM 1230 O O . LEU A 1 167 ? -3.867 -9.922 -8.258 1 98.81 167 LEU A O 1
ATOM 1234 N N . VAL A 1 168 ? -4.195 -8.148 -9.594 1 98.69 168 VAL A N 1
ATOM 1235 C CA . VAL A 1 168 ? -5.27 -8.859 -10.281 1 98.69 168 VAL A CA 1
ATOM 1236 C C . VAL A 1 168 ? -4.676 -9.867 -11.258 1 98.69 168 VAL A C 1
ATOM 1238 O O . VAL A 1 168 ? -5.398 -10.688 -11.828 1 98.69 168 VAL A O 1
ATOM 1241 N N . SER A 1 169 ? -3.34 -9.859 -11.438 1 98.31 169 SER A N 1
ATOM 1242 C CA . SER A 1 169 ? -2.682 -10.883 -12.242 1 98.31 169 SER A CA 1
ATOM 1243 C C . SER A 1 169 ? -2.951 -12.281 -11.695 1 98.31 169 SER A C 1
ATOM 1245 O O . SER A 1 169 ? -2.971 -13.258 -12.445 1 98.31 169 SER A O 1
ATOM 1247 N N . VAL A 1 170 ? -3.252 -12.383 -10.422 1 96.56 170 VAL A N 1
ATOM 1248 C CA . VAL A 1 170 ? -3.369 -13.68 -9.758 1 96.56 170 VAL A CA 1
ATOM 1249 C C . VAL A 1 170 ? -4.719 -14.305 -10.086 1 96.56 170 VAL A C 1
ATOM 1251 O O . VAL A 1 170 ? -4.941 -15.492 -9.82 1 96.56 170 VAL A O 1
ATOM 1254 N N . ILE A 1 171 ? -5.598 -13.469 -10.594 1 97.19 171 ILE A N 1
ATOM 1255 C CA . ILE A 1 171 ? -6.887 -14.016 -11.008 1 97.19 171 ILE A CA 1
ATOM 1256 C C . ILE A 1 171 ? -7.012 -13.953 -12.531 1 97.19 171 ILE A C 1
ATOM 1258 O O . ILE A 1 171 ? -8.102 -13.719 -13.062 1 97.19 171 ILE A O 1
ATOM 1262 N N . THR A 1 172 ? -5.91 -13.93 -13.289 1 94.62 172 THR A N 1
ATOM 1263 C CA . THR A 1 172 ? -5.742 -14.219 -14.711 1 94.62 172 THR A CA 1
ATOM 1264 C C . THR A 1 172 ? -6.133 -13.008 -15.555 1 94.62 172 THR A C 1
ATOM 1266 O O . THR A 1 172 ? -6.418 -13.141 -16.75 1 94.62 172 THR A O 1
ATOM 1269 N N . VAL A 1 173 ? -6.285 -11.852 -14.938 1 97.69 173 VAL A N 1
ATOM 1270 C CA . VAL A 1 173 ? -6.41 -10.633 -15.727 1 97.69 173 VAL A CA 1
ATOM 1271 C C . VAL A 1 173 ? -5.09 -10.344 -16.438 1 97.69 173 VAL A C 1
ATOM 1273 O O . VAL A 1 173 ? -4.035 -10.273 -15.805 1 97.69 173 VAL A O 1
ATOM 1276 N N . VAL A 1 174 ? -5.16 -10.172 -17.75 1 97.69 174 VAL A N 1
ATOM 1277 C CA . VAL A 1 174 ? -3.926 -9.961 -18.5 1 97.69 174 VAL A CA 1
ATOM 1278 C C . VAL A 1 174 ? -3.602 -8.469 -18.547 1 97.69 174 VAL A C 1
ATOM 1280 O O . VAL A 1 174 ? -3.801 -7.82 -19.578 1 97.69 174 VAL A O 1
ATOM 1283 N N . GLU A 1 175 ? -3.172 -8.039 -17.453 1 98.44 175 GLU A N 1
ATOM 1284 C CA . GLU A 1 175 ? -2.58 -6.707 -17.328 1 98.44 175 GLU A CA 1
ATOM 1285 C C . GLU A 1 175 ? -1.058 -6.773 -17.391 1 98.44 175 GLU A C 1
ATOM 1287 O O . GLU A 1 175 ? -0.494 -7.762 -17.859 1 98.44 175 GLU A O 1
ATOM 1292 N N . LEU A 1 176 ? -0.347 -5.715 -17.062 1 98.62 176 LEU A N 1
ATOM 1293 C CA . LEU A 1 176 ? 1.081 -5.555 -17.312 1 98.62 176 LEU A CA 1
ATOM 1294 C C . LEU A 1 176 ? 1.874 -6.699 -16.688 1 98.62 176 LEU A C 1
ATOM 1296 O O . LEU A 1 176 ? 2.654 -7.363 -17.375 1 98.62 176 LEU A O 1
ATOM 1300 N N . LEU A 1 177 ? 1.696 -7.016 -15.438 1 98.62 177 LEU A N 1
ATOM 1301 C CA . LEU A 1 177 ? 2.465 -8.062 -14.773 1 98.62 177 LEU A CA 1
ATOM 1302 C C . LEU A 1 177 ? 2.127 -9.438 -15.344 1 98.62 177 LEU A C 1
ATOM 1304 O O . LEU A 1 177 ? 3.021 -10.25 -15.594 1 98.62 177 LEU A O 1
ATOM 1308 N N . ARG A 1 178 ? 0.835 -9.719 -15.547 1 98.5 178 ARG A N 1
ATOM 1309 C CA . ARG A 1 178 ? 0.436 -11 -16.125 1 98.5 178 ARG A CA 1
ATOM 1310 C C . ARG A 1 178 ? 1.016 -11.18 -17.531 1 98.5 178 ARG A C 1
ATOM 1312 O O . ARG A 1 178 ? 1.405 -12.281 -17.906 1 98.5 178 ARG A O 1
ATOM 1319 N N . SER A 1 179 ? 1.028 -10.102 -18.266 1 98.56 179 SER A N 1
ATOM 1320 C CA . SER A 1 179 ? 1.638 -10.148 -19.594 1 98.56 179 SER A CA 1
ATOM 1321 C C . SER A 1 179 ? 3.102 -10.57 -19.516 1 98.56 179 SER A C 1
ATOM 1323 O O . SER A 1 179 ? 3.574 -11.352 -20.344 1 98.56 179 SER A O 1
ATOM 1325 N N . ALA A 1 180 ? 3.812 -10.055 -18.547 1 98.5 180 ALA A N 1
ATOM 1326 C CA . ALA A 1 180 ? 5.199 -10.461 -18.344 1 98.5 180 ALA A CA 1
ATOM 1327 C C . ALA A 1 180 ? 5.297 -11.953 -18.031 1 98.5 180 ALA A C 1
ATOM 1329 O O . ALA A 1 180 ? 6.172 -12.648 -18.547 1 98.5 180 ALA A O 1
ATOM 1330 N N . GLN A 1 181 ? 4.391 -12.414 -17.219 1 97.94 181 GLN A N 1
ATOM 1331 C CA . GLN A 1 181 ? 4.379 -13.828 -16.859 1 97.94 181 GLN A CA 1
ATOM 1332 C C . GLN A 1 181 ? 4.117 -14.703 -18.078 1 97.94 181 GLN A C 1
ATOM 1334 O O . GLN A 1 181 ? 4.691 -15.789 -18.203 1 97.94 181 GLN A O 1
ATOM 1339 N N . LEU A 1 182 ? 3.277 -14.242 -18.953 1 97.56 182 LEU A N 1
ATOM 1340 C CA . LEU A 1 182 ? 2.969 -14.992 -20.172 1 97.56 182 LEU A CA 1
ATOM 1341 C C . LEU A 1 182 ? 4.168 -15.016 -21.109 1 97.56 182 LEU A C 1
ATOM 1343 O O . LEU A 1 182 ? 4.434 -16.031 -21.75 1 97.56 182 LEU A O 1
ATOM 1347 N N . VAL A 1 183 ? 4.871 -13.898 -21.219 1 97.5 183 VAL A N 1
ATOM 1348 C CA . VAL A 1 183 ? 6.098 -13.859 -22 1 97.5 183 VAL A CA 1
ATOM 1349 C C . VAL A 1 183 ? 7.105 -14.859 -21.438 1 97.5 183 VAL A C 1
ATOM 1351 O O . VAL A 1 183 ? 7.75 -15.594 -22.188 1 97.5 183 VAL A O 1
ATOM 1354 N N . ILE A 1 184 ? 7.238 -14.93 -20.141 1 96.81 184 ILE A N 1
ATOM 1355 C CA . ILE A 1 184 ? 8.172 -15.82 -19.469 1 96.81 184 ILE A CA 1
ATOM 1356 C C . ILE A 1 184 ? 7.789 -17.266 -19.719 1 96.81 184 ILE A C 1
ATOM 1358 O O . ILE A 1 184 ? 8.656 -18.125 -19.906 1 96.81 184 ILE A O 1
ATOM 1362 N N . ALA A 1 185 ? 6.516 -17.531 -19.75 1 95.56 185 ALA A N 1
ATOM 1363 C CA . ALA A 1 185 ? 6.031 -18.891 -20 1 95.56 185 ALA A CA 1
ATOM 1364 C C . ALA A 1 185 ? 6.422 -19.359 -21.391 1 95.56 185 ALA A C 1
ATOM 1366 O O . ALA A 1 185 ? 6.59 -20.562 -21.625 1 95.56 185 ALA A O 1
ATOM 1367 N N . ARG A 1 186 ? 6.645 -18.422 -22.266 1 94.75 186 ARG A N 1
ATOM 1368 C CA . ARG A 1 186 ? 6.988 -18.75 -23.641 1 94.75 186 ARG A CA 1
ATOM 1369 C C . ARG A 1 186 ? 8.5 -18.797 -23.844 1 94.75 186 ARG A C 1
ATOM 1371 O O . ARG A 1 186 ? 9.008 -19.578 -24.641 1 94.75 186 ARG A O 1
ATOM 1378 N N . THR A 1 187 ? 9.188 -17.938 -23.094 1 92.62 187 THR A N 1
ATOM 1379 C CA . THR A 1 187 ? 10.602 -17.75 -23.375 1 92.62 187 THR A CA 1
ATOM 1380 C C . THR A 1 187 ? 11.461 -18.438 -22.312 1 92.62 187 THR A C 1
ATOM 1382 O O . THR A 1 187 ? 12.664 -18.641 -22.516 1 92.62 187 THR A O 1
ATOM 1385 N N . PHE A 1 188 ? 10.898 -18.688 -21.125 1 91.88 188 PHE A N 1
ATOM 1386 C CA . PHE A 1 188 ? 11.57 -19.312 -20 1 91.88 188 PHE A CA 1
ATOM 1387 C C . PHE A 1 188 ? 12.727 -18.438 -19.5 1 91.88 188 PHE A C 1
ATOM 1389 O O . PHE A 1 188 ? 13.75 -18.969 -19.047 1 91.88 188 PHE A O 1
ATOM 1396 N N . GLU A 1 189 ? 12.602 -17.203 -19.766 1 92.44 189 GLU A N 1
ATOM 1397 C CA . GLU A 1 189 ? 13.555 -16.219 -19.281 1 92.44 189 GLU A CA 1
ATOM 1398 C C . GLU A 1 189 ? 12.883 -15.172 -18.391 1 92.44 189 GLU A C 1
ATOM 1400 O O . GLU A 1 189 ? 12.398 -14.148 -18.875 1 92.44 189 GLU A O 1
ATOM 1405 N N . PRO A 1 190 ? 13.031 -15.352 -17.047 1 95.06 190 PRO A N 1
ATOM 1406 C CA . PRO A 1 190 ? 12.203 -14.547 -16.141 1 95.06 190 PRO A CA 1
ATOM 1407 C C . PRO A 1 190 ? 12.758 -13.141 -15.93 1 95.06 190 PRO A C 1
ATOM 1409 O O . PRO A 1 190 ? 11.992 -12.18 -15.828 1 95.06 190 PRO A O 1
ATOM 1412 N N . PHE A 1 191 ? 14.008 -12.875 -15.945 1 96.12 191 PHE A N 1
ATOM 1413 C CA . PHE A 1 191 ? 14.57 -11.609 -15.484 1 96.12 191 PHE A CA 1
ATOM 1414 C C . PHE A 1 191 ? 14.18 -10.477 -16.422 1 96.12 191 PHE A C 1
ATOM 1416 O O . PHE A 1 191 ? 13.727 -9.422 -15.977 1 96.12 191 PHE A O 1
ATOM 1423 N N . GLY A 1 192 ? 14.336 -10.688 -17.672 1 95.75 192 GLY A N 1
ATOM 1424 C CA . GLY A 1 192 ? 14.102 -9.648 -18.672 1 95.75 192 GLY A CA 1
ATOM 1425 C C . GLY A 1 192 ? 12.688 -9.094 -18.625 1 95.75 192 GLY A C 1
ATOM 1426 O O . GLY A 1 192 ? 12.5 -7.895 -18.391 1 95.75 192 GLY A O 1
ATOM 1427 N N . PRO A 1 193 ? 11.695 -9.977 -18.766 1 97.62 193 PRO A N 1
ATOM 1428 C CA . PRO A 1 193 ? 10.305 -9.5 -18.75 1 97.62 193 PRO A CA 1
ATOM 1429 C C . PRO A 1 193 ? 9.914 -8.867 -17.422 1 97.62 193 PRO A C 1
ATOM 1431 O O . PRO A 1 193 ? 9.195 -7.859 -17.406 1 97.62 193 PRO A O 1
ATOM 1434 N N . TYR A 1 194 ? 10.344 -9.398 -16.297 1 98 194 TYR A N 1
ATOM 1435 C CA . TYR A 1 194 ? 10.023 -8.789 -15.008 1 98 194 TYR A CA 1
ATOM 1436 C C . TYR A 1 194 ? 10.68 -7.422 -14.867 1 98 194 TYR A C 1
ATOM 1438 O O . TYR A 1 194 ? 10.086 -6.488 -14.328 1 98 194 TYR A O 1
ATOM 1446 N N . LEU A 1 195 ? 11.922 -7.273 -15.289 1 96.81 195 LEU A N 1
ATOM 1447 C CA . LEU A 1 195 ? 12.602 -5.98 -15.273 1 96.81 195 LEU A CA 1
ATOM 1448 C C . LEU A 1 195 ? 11.875 -4.977 -16.156 1 96.81 195 LEU A C 1
ATOM 1450 O O . LEU A 1 195 ? 11.703 -3.814 -15.781 1 96.81 195 LEU A O 1
ATOM 1454 N N . ALA A 1 196 ? 11.484 -5.453 -17.328 1 98 196 ALA A N 1
ATOM 1455 C CA . ALA A 1 196 ? 10.75 -4.586 -18.25 1 98 196 ALA A CA 1
ATOM 1456 C C . ALA A 1 196 ? 9.445 -4.105 -17.609 1 98 196 ALA A C 1
ATOM 1458 O O . ALA A 1 196 ? 9.102 -2.924 -17.703 1 98 196 ALA A O 1
ATOM 1459 N N . ALA A 1 197 ? 8.703 -5.02 -16.984 1 98.75 197 ALA A N 1
ATOM 1460 C CA . ALA A 1 197 ? 7.473 -4.652 -16.297 1 98.75 197 ALA A CA 1
ATOM 1461 C C . ALA A 1 197 ? 7.742 -3.633 -15.195 1 98.75 197 ALA A C 1
ATOM 1463 O O . ALA A 1 197 ? 7.023 -2.637 -15.078 1 98.75 197 ALA A O 1
ATOM 1464 N N . ALA A 1 198 ? 8.797 -3.885 -14.414 1 98.62 198 ALA A N 1
ATOM 1465 C CA . ALA A 1 198 ? 9.172 -2.969 -13.336 1 98.62 198 ALA A CA 1
ATOM 1466 C C . ALA A 1 198 ? 9.461 -1.572 -13.883 1 98.62 198 ALA A C 1
ATOM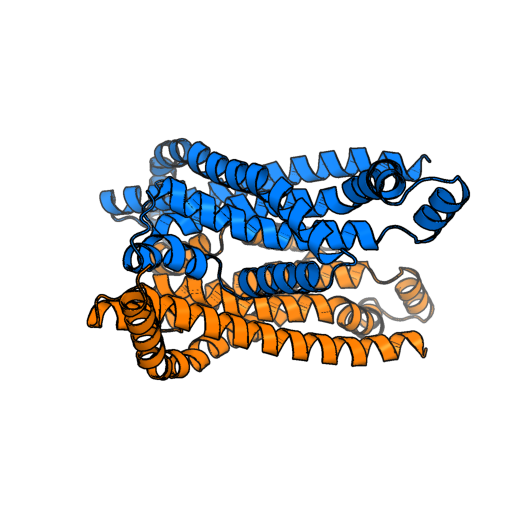 1468 O O . ALA A 1 198 ? 9.008 -0.573 -13.312 1 98.62 198 ALA A O 1
ATOM 1469 N N . LEU A 1 199 ? 10.172 -1.495 -14.945 1 98.12 199 LEU A N 1
ATOM 1470 C CA . LEU A 1 199 ? 10.547 -0.217 -15.539 1 98.12 199 LEU A CA 1
ATOM 1471 C C . LEU A 1 199 ? 9.328 0.515 -16.078 1 98.12 199 LEU A C 1
ATOM 1473 O O . LEU A 1 199 ? 9.227 1.739 -15.961 1 98.12 199 LEU A O 1
ATOM 1477 N N . ILE A 1 200 ? 8.414 -0.208 -16.656 1 98.75 200 ILE A N 1
ATOM 1478 C CA . ILE A 1 200 ? 7.203 0.416 -17.172 1 98.75 200 ILE A CA 1
ATOM 1479 C C . ILE A 1 200 ? 6.355 0.943 -16.016 1 98.75 200 ILE A C 1
ATOM 1481 O O . ILE A 1 200 ? 5.867 2.074 -16.062 1 98.75 200 ILE A O 1
ATOM 1485 N N . TYR A 1 201 ? 6.156 0.125 -14.984 1 98.88 201 TYR A N 1
ATOM 1486 C CA . TYR A 1 201 ? 5.441 0.606 -13.805 1 98.88 201 TYR A CA 1
ATOM 1487 C C . TYR A 1 201 ? 6.09 1.869 -13.25 1 98.88 201 TYR A C 1
ATOM 1489 O O . TYR A 1 201 ? 5.395 2.826 -12.898 1 98.88 201 TYR A O 1
ATOM 1497 N N . TRP A 1 202 ? 7.41 1.807 -13.133 1 98.75 202 TRP A N 1
ATOM 1498 C CA . TRP A 1 202 ? 8.164 2.938 -12.594 1 98.75 202 TRP A CA 1
ATOM 1499 C C . TRP A 1 202 ? 7.957 4.184 -13.453 1 98.75 202 TRP A C 1
ATOM 1501 O O . TRP A 1 202 ? 7.742 5.277 -12.93 1 98.75 202 TRP A O 1
ATOM 1511 N N . LEU A 1 203 ? 8 4.02 -14.734 1 98.5 203 LEU A N 1
ATOM 1512 C CA . LEU A 1 203 ? 7.801 5.129 -15.664 1 98.5 203 LEU A CA 1
ATOM 1513 C C . LEU A 1 203 ? 6.395 5.703 -15.531 1 98.5 203 LEU A C 1
ATOM 1515 O O . LEU A 1 203 ? 6.219 6.922 -15.445 1 98.5 203 LEU A O 1
ATOM 1519 N N . VAL A 1 204 ? 5.414 4.867 -15.523 1 98.62 204 VAL A N 1
ATOM 1520 C CA . VAL A 1 204 ? 4.023 5.297 -15.406 1 98.62 204 VAL A CA 1
ATOM 1521 C C . VAL A 1 204 ? 3.811 6.02 -14.078 1 98.62 204 VAL A C 1
ATOM 1523 O O . VAL A 1 204 ? 3.217 7.102 -14.047 1 98.62 204 VAL A O 1
ATOM 1526 N N . SER A 1 205 ? 4.32 5.422 -13.008 1 98.38 205 SER A N 1
ATOM 1527 C CA . SER A 1 205 ? 4.176 6.027 -11.688 1 98.38 205 SER A CA 1
ATOM 1528 C C . SER A 1 205 ? 4.879 7.379 -11.625 1 98.38 205 SER A C 1
ATOM 1530 O O . SER A 1 205 ? 4.348 8.336 -11.062 1 98.38 205 SER A O 1
ATOM 1532 N N . SER A 1 206 ? 6.055 7.473 -12.227 1 97.94 206 SER A N 1
ATOM 1533 C CA . SER A 1 206 ? 6.82 8.719 -12.234 1 97.94 206 SER A CA 1
ATOM 1534 C C . SER A 1 206 ? 6.109 9.797 -13.039 1 97.94 206 SER A C 1
ATOM 1536 O O . SER A 1 206 ? 6.09 10.969 -12.641 1 97.94 206 SER A O 1
ATOM 1538 N N . LEU A 1 207 ? 5.57 9.398 -14.133 1 97.81 207 LEU A N 1
ATOM 1539 C CA . LEU A 1 207 ? 4.816 10.344 -14.953 1 97.81 207 LEU A CA 1
ATOM 1540 C C . LEU A 1 207 ? 3.6 10.867 -14.195 1 97.81 207 LEU A C 1
ATOM 1542 O O . LEU A 1 207 ? 3.303 12.062 -14.242 1 97.81 207 LEU A O 1
ATOM 1546 N N . LEU A 1 208 ? 2.924 10.031 -13.508 1 97.19 208 LEU A N 1
ATOM 1547 C CA . LEU A 1 208 ? 1.768 10.438 -12.711 1 97.19 208 LEU A CA 1
ATOM 1548 C C . LEU A 1 208 ? 2.188 11.352 -11.562 1 97.19 208 LEU A C 1
ATOM 1550 O O . LEU A 1 208 ? 1.448 12.266 -11.188 1 97.19 208 LEU A O 1
ATOM 1554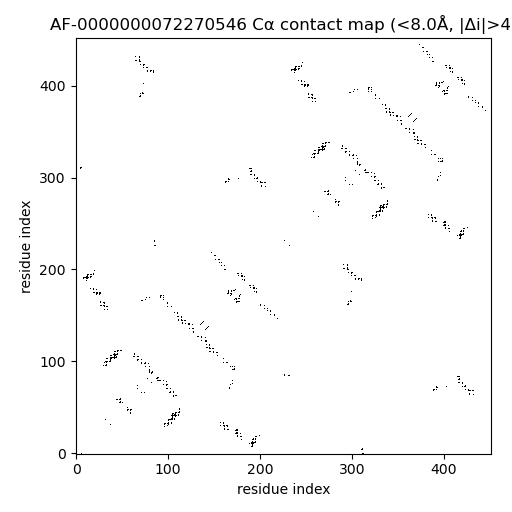 N N . GLU A 1 209 ? 3.33 11.055 -11.023 1 95.94 209 GLU A N 1
ATOM 1555 C CA . GLU A 1 209 ? 3.855 11.906 -9.961 1 95.94 209 GLU A CA 1
ATOM 1556 C C . GLU A 1 209 ? 4.121 13.32 -10.469 1 95.94 209 GLU A C 1
ATOM 1558 O O . GLU A 1 209 ? 3.875 14.297 -9.758 1 95.94 209 GLU A O 1
ATOM 1563 N N . VAL A 1 210 ? 4.652 13.453 -11.633 1 95.06 210 VAL A N 1
ATOM 1564 C CA . VAL A 1 210 ? 4.926 14.758 -12.234 1 95.06 210 VAL A CA 1
ATOM 1565 C C . VAL A 1 210 ? 3.615 15.508 -12.453 1 95.06 210 VAL A C 1
ATOM 1567 O O . VAL A 1 210 ? 3.523 16.703 -12.148 1 95.06 210 VAL A O 1
ATOM 1570 N N . VAL A 1 211 ? 2.672 14.789 -12.898 1 94.12 211 VAL A N 1
ATOM 1571 C CA . VAL A 1 211 ? 1.358 15.383 -13.109 1 94.12 211 VAL A CA 1
ATOM 1572 C C . VAL A 1 211 ? 0.771 15.828 -11.773 1 94.12 211 VAL A C 1
ATOM 1574 O O . VAL A 1 211 ? 0.193 16.922 -11.672 1 94.12 211 VAL A O 1
ATOM 1577 N N . GLN A 1 212 ? 0.909 14.938 -10.797 1 92 212 GLN A N 1
ATOM 1578 C CA . GLN A 1 212 ? 0.429 15.258 -9.461 1 92 212 GLN A CA 1
ATOM 1579 C C . GLN A 1 212 ? 1.075 16.531 -8.93 1 92 212 GLN A C 1
ATOM 1581 O O . GLN A 1 212 ? 0.39 17.406 -8.398 1 92 212 GLN A O 1
ATOM 1586 N N . ARG A 1 213 ? 2.352 16.703 -9.086 1 91.44 213 ARG A N 1
ATOM 1587 C CA . ARG A 1 213 ? 3.076 17.875 -8.609 1 91.44 213 ARG A CA 1
ATOM 1588 C C . ARG A 1 213 ? 2.609 19.141 -9.328 1 91.44 213 ARG A C 1
ATOM 1590 O O . ARG A 1 213 ? 2.479 20.203 -8.711 1 91.44 213 ARG A O 1
ATOM 1597 N N . ALA A 1 214 ? 2.377 19.047 -10.57 1 90.75 214 ALA A N 1
ATOM 1598 C CA . ALA A 1 214 ? 1.898 20.172 -11.359 1 90.75 214 ALA A CA 1
ATOM 1599 C C . ALA A 1 214 ? 0.518 20.625 -10.891 1 90.75 214 ALA A C 1
ATOM 1601 O O . ALA A 1 214 ? 0.25 21.828 -10.789 1 90.75 214 ALA A O 1
ATOM 1602 N N . LEU A 1 215 ? -0.287 19.656 -10.57 1 87.75 215 LEU A N 1
ATOM 1603 C CA . LEU A 1 215 ? -1.632 19.953 -10.086 1 87.75 215 LEU A CA 1
ATOM 1604 C C . LEU A 1 215 ? -1.584 20.594 -8.703 1 87.75 215 LEU A C 1
ATOM 1606 O O . LEU A 1 215 ? -2.348 21.531 -8.422 1 87.75 215 LEU A O 1
ATOM 1610 N N . GLU A 1 216 ? -0.692 20.094 -7.906 1 86 216 GLU A N 1
ATOM 1611 C CA . GLU A 1 216 ? -0.546 20.609 -6.555 1 86 216 GLU A CA 1
ATOM 1612 C C . GLU A 1 216 ? -0.033 22.047 -6.57 1 86 216 GLU A C 1
ATOM 1614 O O . GLU A 1 216 ? -0.456 22.875 -5.758 1 86 216 GLU A O 1
ATOM 1619 N N . ARG A 1 217 ? 0.818 22.422 -7.441 1 85.75 217 ARG A N 1
ATOM 1620 C CA . ARG A 1 217 ? 1.352 23.781 -7.562 1 85.75 217 ARG A CA 1
ATOM 1621 C C . ARG A 1 217 ? 0.27 24.75 -8.008 1 85.75 217 ARG A C 1
ATOM 1623 O O . ARG A 1 217 ? 0.22 25.891 -7.539 1 85.75 217 ARG A O 1
ATOM 1630 N N . ARG A 1 218 ? -0.5 24.266 -8.797 1 82.94 218 ARG A N 1
ATOM 1631 C CA . ARG A 1 218 ? -1.567 25.125 -9.312 1 82.94 218 ARG A CA 1
ATOM 1632 C C . ARG A 1 218 ? -2.609 25.406 -8.242 1 82.94 218 ARG A C 1
ATOM 1634 O O . ARG A 1 218 ? -3.131 26.531 -8.156 1 82.94 218 ARG A O 1
ATOM 1641 N N . PHE A 1 219 ? -2.871 24.438 -7.418 1 77.75 219 PHE A N 1
ATOM 1642 C CA . PHE A 1 219 ? -3.93 24.594 -6.43 1 77.75 219 PHE A CA 1
ATOM 1643 C C . PHE A 1 219 ? -3.379 25.188 -5.137 1 77.75 219 PHE A C 1
ATOM 1645 O O . PHE A 1 219 ? -4.133 25.719 -4.316 1 77.75 219 PHE A O 1
ATOM 1652 N N . SER A 1 220 ? -2.15 24.953 -4.758 1 67.12 220 SER A N 1
ATOM 1653 C CA . SER A 1 220 ? -1.536 25.594 -3.609 1 67.12 220 SER A CA 1
ATOM 1654 C C . SER A 1 220 ? -1.371 27.094 -3.848 1 67.12 220 SER A C 1
ATOM 1656 O O . SER A 1 220 ? -1.451 27.891 -2.908 1 67.12 220 SER A O 1
ATOM 1658 N N . ARG A 1 221 ? -1.075 27.594 -4.988 1 57.94 221 ARG A N 1
ATOM 1659 C CA . ARG A 1 221 ? -0.926 29 -5.324 1 57.94 221 ARG A CA 1
ATOM 1660 C C . ARG A 1 221 ? -2.24 29.75 -5.125 1 57.94 221 ARG A C 1
ATOM 1662 O O . ARG A 1 221 ? -2.238 30.938 -4.766 1 57.94 221 ARG A O 1
ATOM 1669 N N . GLY A 1 222 ? -3.168 29 -5.34 1 49.78 222 GLY A N 1
ATOM 1670 C CA . GLY A 1 222 ? -4.41 29.719 -5.133 1 49.78 222 GLY A CA 1
ATOM 1671 C C . GLY A 1 222 ? -4.711 29.984 -3.668 1 49.78 222 GLY A C 1
ATOM 1672 O O . GLY A 1 222 ? -5.336 30.984 -3.33 1 49.78 222 GLY A O 1
ATOM 1673 N N . ALA A 1 223 ? -4.262 29.188 -2.76 1 51.44 223 ALA A N 1
ATOM 1674 C CA . ALA A 1 223 ? -4.52 29.422 -1.342 1 51.44 223 ALA A CA 1
ATOM 1675 C C . ALA A 1 223 ? -3.652 30.547 -0.804 1 51.44 223 ALA A C 1
ATOM 1677 O O . ALA A 1 223 ? -4.07 31.297 0.091 1 51.44 223 ALA A O 1
ATOM 1678 N N . ALA A 1 224 ? -2.398 30.766 -1.136 1 46.72 224 ALA A N 1
ATOM 1679 C CA . ALA A 1 224 ? -1.535 31.844 -0.645 1 46.72 224 ALA A CA 1
ATOM 1680 C C . ALA A 1 224 ? -2.035 33.219 -1.109 1 46.72 224 ALA A C 1
ATOM 1682 O O . ALA A 1 224 ? -1.723 34.219 -0.499 1 46.72 224 ALA A O 1
ATOM 1683 N N . ARG A 1 225 ? -2.701 33.281 -2.195 1 44.56 225 ARG A N 1
ATOM 1684 C CA . ARG A 1 225 ? -3.064 34.625 -2.699 1 44.56 225 ARG A CA 1
ATOM 1685 C C . ARG A 1 225 ? -4.352 35.125 -2.051 1 44.56 225 ARG A C 1
ATOM 1687 O O . ARG A 1 225 ? -4.758 36.25 -2.26 1 44.56 225 ARG A O 1
ATOM 1694 N N . ASN A 1 226 ? -5.008 34.125 -1.411 1 35.25 226 ASN A N 1
ATOM 1695 C CA . ASN A 1 226 ? -6.109 34.812 -0.75 1 35.25 226 ASN A CA 1
ATOM 1696 C C . ASN A 1 226 ? -5.773 35.156 0.699 1 35.25 226 ASN A C 1
ATOM 1698 O O . ASN A 1 226 ? -5.195 34.344 1.413 1 35.25 226 ASN A O 1
ATOM 1702 N N . MET B 1 1 ? -28.781 -16.859 -0.711 1 63.62 1 MET B N 1
ATOM 1703 C CA . MET B 1 1 ? -27.891 -17.672 0.114 1 63.62 1 MET B CA 1
ATOM 1704 C C . MET B 1 1 ? -28.688 -18.453 1.158 1 63.62 1 MET B C 1
ATOM 1706 O O . MET B 1 1 ? -29.453 -17.859 1.929 1 63.62 1 MET B O 1
ATOM 1710 N N . ASN B 1 2 ? -28.781 -19.719 0.97 1 75.88 2 ASN B N 1
ATOM 1711 C CA . ASN B 1 2 ? -29.562 -20.547 1.881 1 75.88 2 ASN B CA 1
ATOM 1712 C C . ASN B 1 2 ? -28.828 -20.812 3.189 1 75.88 2 ASN B C 1
ATOM 1714 O O . ASN B 1 2 ? -27.609 -20.656 3.25 1 75.88 2 ASN B O 1
ATOM 1718 N N . THR B 1 3 ? -29.5 -20.828 4.367 1 79 3 THR B N 1
ATOM 1719 C CA . THR B 1 3 ? -28.984 -21.047 5.715 1 79 3 THR B CA 1
ATOM 1720 C C . THR B 1 3 ? -27.969 -22.188 5.73 1 79 3 THR B C 1
ATOM 1722 O O . THR B 1 3 ? -26.969 -22.141 6.449 1 79 3 THR B O 1
ATOM 1725 N N . GLU B 1 4 ? -28.188 -23.156 4.926 1 79.19 4 GLU B N 1
ATOM 1726 C CA . GLU B 1 4 ? -27.297 -24.312 4.855 1 79.19 4 GLU B CA 1
ATOM 1727 C C . GLU B 1 4 ? -25.953 -23.922 4.258 1 79.19 4 GLU B C 1
ATOM 1729 O O . GLU B 1 4 ? -24.906 -24.391 4.719 1 79.19 4 G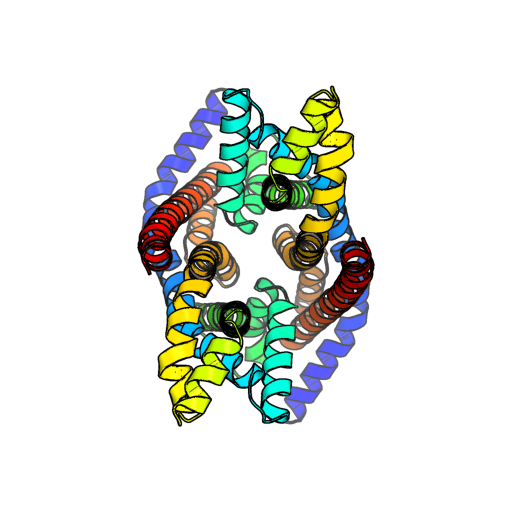LU B O 1
ATOM 1734 N N . GLN B 1 5 ? -25.984 -23.078 3.27 1 79.69 5 GLN B N 1
ATOM 1735 C CA . GLN B 1 5 ? -24.766 -22.594 2.635 1 79.69 5 GLN B CA 1
ATOM 1736 C C . GLN B 1 5 ? -23.922 -21.766 3.604 1 79.69 5 GLN B C 1
ATOM 1738 O O . GLN B 1 5 ? -22.703 -21.938 3.68 1 79.69 5 GLN B O 1
ATOM 1743 N N . LEU B 1 6 ? -24.625 -21 4.348 1 81.12 6 LEU B N 1
ATOM 1744 C CA . LEU B 1 6 ? -23.953 -20.156 5.328 1 81.12 6 LEU B CA 1
ATOM 1745 C C . LEU B 1 6 ? -23.297 -21 6.41 1 81.12 6 LEU B C 1
ATOM 1747 O O . LEU B 1 6 ? -22.172 -20.719 6.828 1 81.12 6 LEU B O 1
ATOM 1751 N N . GLN B 1 7 ? -24.016 -21.984 6.848 1 84.19 7 GLN B N 1
ATOM 1752 C CA . GLN B 1 7 ? -23.484 -22.859 7.883 1 84.19 7 GLN B CA 1
ATOM 1753 C C . GLN B 1 7 ? -22.25 -23.609 7.387 1 84.19 7 GLN B C 1
ATOM 1755 O O . GLN B 1 7 ? -21.281 -23.797 8.133 1 84.19 7 GLN B O 1
ATOM 1760 N N . SER B 1 8 ? -22.328 -24.062 6.188 1 83.94 8 SER B N 1
ATOM 1761 C CA . SER B 1 8 ? -21.188 -24.781 5.609 1 83.94 8 SER B CA 1
ATOM 1762 C C . SER B 1 8 ? -19.969 -23.891 5.5 1 83.94 8 SER B C 1
ATOM 1764 O O . SER B 1 8 ? -18.844 -24.328 5.754 1 83.94 8 SER B O 1
ATOM 1766 N N . ILE B 1 9 ? -20.203 -22.672 5.281 1 84.38 9 ILE B N 1
ATOM 1767 C CA . ILE B 1 9 ? -19.125 -21.703 5.133 1 84.38 9 ILE B CA 1
ATOM 1768 C C . ILE B 1 9 ? -18.5 -21.422 6.492 1 84.38 9 ILE B C 1
ATOM 1770 O O . ILE B 1 9 ? -17.281 -21.422 6.633 1 84.38 9 ILE B O 1
ATOM 1774 N N . LEU B 1 10 ? -19.328 -21.234 7.398 1 87.38 10 LEU B N 1
ATOM 1775 C CA . LEU B 1 10 ? -18.844 -20.922 8.742 1 87.38 10 LEU B CA 1
ATOM 1776 C C . LEU B 1 10 ? -18.078 -22.109 9.328 1 87.38 10 LEU B C 1
ATOM 1778 O O . LEU B 1 10 ? -17.094 -21.938 10.039 1 87.38 10 LEU B O 1
ATOM 1782 N N . GLN B 1 11 ? -18.531 -23.25 8.977 1 89.06 11 GLN B N 1
ATOM 1783 C CA . GLN B 1 11 ? -17.859 -24.453 9.445 1 89.06 11 GLN B CA 1
ATOM 1784 C C . GLN B 1 11 ? -16.5 -24.625 8.773 1 89.06 11 GLN B C 1
ATOM 1786 O O . GLN B 1 11 ? -15.516 -25 9.422 1 89.06 11 GLN B O 1
ATOM 1791 N N . SER B 1 12 ? -16.5 -24.344 7.527 1 90 12 SER B N 1
ATOM 1792 C CA . SER B 1 12 ? -15.25 -24.406 6.785 1 90 12 SER B CA 1
ATOM 1793 C C . SER B 1 12 ? -14.234 -23.406 7.32 1 90 12 SER B C 1
ATOM 1795 O O . SER B 1 12 ? -13.055 -23.719 7.461 1 90 12 SER B O 1
ATOM 1797 N N . ALA B 1 13 ? -14.688 -22.25 7.637 1 93 13 ALA B N 1
ATOM 1798 C CA . ALA B 1 13 ? -13.828 -21.219 8.211 1 93 13 ALA B CA 1
ATOM 1799 C C . ALA B 1 13 ? -13.328 -21.625 9.586 1 93 13 ALA B C 1
ATOM 1801 O O . ALA B 1 13 ? -12.133 -21.484 9.891 1 93 13 ALA B O 1
ATOM 1802 N N . TRP B 1 14 ? -14.219 -22.156 10.336 1 93.19 14 TRP B N 1
ATOM 1803 C CA . TRP B 1 14 ? -13.891 -22.594 11.695 1 93.19 14 TRP B CA 1
ATOM 1804 C C . TRP B 1 14 ? -12.844 -23.703 11.688 1 93.19 14 TRP B C 1
ATOM 1806 O O . TRP B 1 14 ? -11.906 -23.688 12.484 1 93.19 14 TRP B O 1
ATOM 1816 N N . HIS B 1 15 ? -12.992 -24.609 10.781 1 93.5 15 HIS B N 1
ATOM 1817 C CA . HIS B 1 15 ? -12.086 -25.75 10.703 1 93.5 15 HIS B CA 1
ATOM 1818 C C . HIS B 1 15 ? -10.703 -25.328 10.211 1 93.5 15 HIS B C 1
ATOM 1820 O O . HIS B 1 15 ? -9.703 -26 10.492 1 93.5 15 HIS B O 1
ATOM 1826 N N . ALA B 1 16 ? -10.641 -24.203 9.516 1 95.88 16 ALA B N 1
ATOM 1827 C CA . ALA B 1 16 ? -9.375 -23.719 8.977 1 95.88 16 ALA B CA 1
ATOM 1828 C C . ALA B 1 16 ? -8.609 -22.906 10.016 1 95.88 16 ALA B C 1
ATOM 1830 O O . ALA B 1 16 ? -7.398 -22.703 9.891 1 95.88 16 ALA B O 1
ATOM 1831 N N . LEU B 1 17 ? -9.297 -22.484 11.062 1 96.31 17 LEU B N 1
ATOM 1832 C CA . LEU B 1 17 ? -8.781 -21.484 11.992 1 96.31 17 LEU B CA 1
ATOM 1833 C C . LEU B 1 17 ? -7.516 -21.984 12.68 1 96.31 17 LEU B C 1
ATOM 1835 O O . LEU B 1 17 ? -6.516 -21.266 12.75 1 96.31 17 LEU B O 1
ATOM 1839 N N . PRO B 1 18 ? -7.508 -23.266 13.141 1 95.94 18 PRO B N 1
ATOM 1840 C CA . PRO B 1 18 ? -6.301 -23.719 13.844 1 95.94 18 PRO B CA 1
ATOM 1841 C C . PRO B 1 18 ? -5.066 -23.719 12.945 1 95.94 18 PRO B C 1
ATOM 1843 O O . PRO B 1 18 ? -3.99 -23.281 13.359 1 95.94 18 PRO B O 1
ATOM 1846 N N . THR B 1 19 ? -5.254 -24.219 11.758 1 97.25 19 THR B N 1
ATOM 1847 C CA . THR B 1 19 ? -4.152 -24.266 10.805 1 97.25 19 THR B CA 1
ATOM 1848 C C . THR B 1 19 ? -3.68 -22.859 10.461 1 97.25 19 THR B C 1
ATOM 1850 O O . THR B 1 19 ? -2.477 -22.609 10.375 1 97.25 19 THR B O 1
ATOM 1853 N N . LEU B 1 20 ? -4.562 -21.922 10.289 1 98.31 20 LEU B N 1
ATOM 1854 C CA . LEU B 1 20 ? -4.23 -20.547 9.914 1 98.31 20 LEU B CA 1
ATOM 1855 C C . LEU B 1 20 ? -3.584 -19.812 11.078 1 98.31 20 LEU B C 1
ATOM 1857 O O . LEU B 1 20 ? -2.633 -19.047 10.891 1 98.31 20 LEU B O 1
ATOM 1861 N N . LEU B 1 21 ? -4.117 -20.031 12.289 1 98.06 21 LEU B N 1
ATOM 1862 C CA . LEU B 1 21 ? -3.533 -19.406 13.469 1 98.06 21 LEU B CA 1
ATOM 1863 C C . LEU B 1 21 ? -2.1 -19.875 13.68 1 98.06 21 LEU B C 1
ATOM 1865 O O . LEU B 1 21 ? -1.245 -19.109 14.125 1 98.06 21 LEU B O 1
ATOM 1869 N N . ALA B 1 22 ? -1.838 -21.125 13.281 1 97.88 22 ALA B N 1
ATOM 1870 C CA . ALA B 1 22 ? -0.501 -21.688 13.422 1 97.88 22 ALA B CA 1
ATOM 1871 C C . ALA B 1 22 ? 0.48 -21.047 12.453 1 97.88 22 ALA B C 1
ATOM 1873 O O . ALA B 1 22 ? 1.691 -21.047 12.688 1 97.88 22 ALA B O 1
ATOM 1874 N N . ALA B 1 23 ? -0.008 -20.438 11.367 1 98.25 23 ALA B N 1
ATOM 1875 C CA . ALA B 1 23 ? 0.833 -19.797 10.359 1 98.25 23 ALA B CA 1
ATOM 1876 C C . ALA B 1 23 ? 1.03 -18.312 10.672 1 98.25 23 ALA B C 1
ATOM 1878 O O . ALA B 1 23 ? 1.906 -17.656 10.102 1 98.25 23 ALA B O 1
ATOM 1879 N N . THR B 1 24 ? 0.255 -17.781 11.594 1 98.38 24 THR B N 1
ATOM 1880 C CA . THR B 1 24 ? 0.22 -16.344 11.898 1 98.38 24 THR B CA 1
ATOM 1881 C C . THR B 1 24 ? 1.572 -15.875 12.422 1 98.38 24 THR B C 1
ATOM 1883 O O . THR B 1 24 ? 2.035 -14.789 12.062 1 98.38 24 THR B O 1
ATOM 1886 N N . PRO B 1 25 ? 2.34 -16.672 13.234 1 98.31 25 PRO B N 1
ATOM 1887 C CA . PRO B 1 25 ? 3.66 -16.219 13.688 1 98.31 25 PRO B CA 1
ATOM 1888 C C . PRO B 1 25 ? 4.641 -16.016 12.539 1 98.31 25 PRO B C 1
ATOM 1890 O O . PRO B 1 25 ? 5.523 -15.164 12.617 1 98.31 25 PRO B O 1
ATOM 1893 N N . VAL B 1 26 ? 4.52 -16.812 11.477 1 98.56 26 VAL B N 1
ATOM 1894 C CA . VAL B 1 26 ? 5.379 -16.641 10.312 1 98.56 26 VAL B CA 1
ATOM 1895 C C . VAL B 1 26 ? 5.094 -15.305 9.648 1 98.56 26 VAL B C 1
ATOM 1897 O O . VAL B 1 26 ? 6.02 -14.578 9.281 1 98.56 26 VAL B O 1
ATOM 1900 N N . THR B 1 27 ? 3.797 -14.984 9.523 1 98.75 27 THR B N 1
ATOM 1901 C CA . THR B 1 27 ? 3.365 -13.688 8.992 1 98.75 27 THR B CA 1
ATOM 1902 C C . THR B 1 27 ? 3.945 -12.547 9.82 1 98.75 27 THR B C 1
ATOM 1904 O O . THR B 1 27 ? 4.547 -11.617 9.273 1 98.75 27 THR B O 1
ATOM 1907 N N . LEU B 1 28 ? 3.828 -12.633 11.125 1 98.75 28 LEU B N 1
ATOM 1908 C CA . LEU B 1 28 ? 4.332 -11.602 12.023 1 98.75 28 LEU B CA 1
ATOM 1909 C C . LEU B 1 28 ? 5.855 -11.547 11.984 1 98.75 28 LEU B C 1
ATOM 1911 O O . LEU B 1 28 ? 6.441 -10.469 12.062 1 98.75 28 LEU B O 1
ATOM 1915 N N . GLY B 1 29 ? 6.465 -12.68 11.883 1 98.69 29 GLY B N 1
ATOM 1916 C CA . GLY B 1 29 ? 7.914 -12.742 11.773 1 98.69 29 GLY B CA 1
ATOM 1917 C C . GLY B 1 29 ? 8.445 -12.031 10.547 1 98.69 29 GLY B C 1
ATOM 1918 O O . GLY B 1 29 ? 9.438 -11.297 10.625 1 98.69 29 GLY B O 1
ATOM 1919 N N . PHE B 1 30 ? 7.836 -12.25 9.414 1 98.81 30 PHE B N 1
ATOM 1920 C CA . PHE B 1 30 ? 8.227 -11.578 8.188 1 98.81 30 PHE B CA 1
ATOM 1921 C C . PHE B 1 30 ? 8.086 -10.062 8.328 1 98.81 30 PHE B C 1
ATOM 1923 O O . PHE B 1 30 ? 8.984 -9.312 7.945 1 98.81 30 PHE B O 1
ATOM 1930 N N . ALA B 1 31 ? 6.93 -9.625 8.875 1 98.81 31 ALA B N 1
ATOM 1931 C CA . ALA B 1 31 ? 6.672 -8.195 9.047 1 98.81 31 ALA B CA 1
ATOM 1932 C C . ALA B 1 31 ? 7.707 -7.559 9.969 1 98.81 31 ALA B C 1
ATOM 1934 O O . ALA B 1 31 ? 8.25 -6.492 9.672 1 98.81 31 ALA B O 1
ATOM 1935 N N . LEU B 1 32 ? 7.992 -8.242 11.039 1 98.62 32 LEU B N 1
ATOM 1936 C CA . LEU B 1 32 ? 8.945 -7.727 12.023 1 98.62 32 LEU B CA 1
ATOM 1937 C C . LEU B 1 32 ? 10.359 -7.707 11.445 1 98.62 32 LEU B C 1
ATOM 1939 O O . LEU B 1 32 ? 11.109 -6.762 11.672 1 98.62 32 LEU B O 1
ATOM 1943 N N . ALA B 1 33 ? 10.695 -8.758 10.758 1 98.81 33 ALA B N 1
ATOM 1944 C CA . ALA B 1 33 ? 12.016 -8.805 10.133 1 98.81 33 ALA B CA 1
ATOM 1945 C C . ALA B 1 33 ? 12.203 -7.66 9.148 1 98.81 33 ALA B C 1
ATOM 1947 O O . ALA B 1 33 ? 13.227 -6.984 9.156 1 98.81 33 ALA B O 1
ATOM 1948 N N . ALA B 1 34 ? 11.203 -7.461 8.312 1 98.81 34 ALA B N 1
ATOM 1949 C CA . ALA B 1 34 ? 11.258 -6.383 7.328 1 98.81 34 ALA B CA 1
ATOM 1950 C C . ALA B 1 34 ? 11.344 -5.023 8.016 1 98.81 34 ALA B C 1
ATOM 1952 O O . ALA B 1 34 ? 12.062 -4.133 7.547 1 98.81 34 ALA B O 1
ATOM 1953 N N . MET B 1 35 ? 10.648 -4.863 9.141 1 98.62 35 MET B N 1
ATOM 1954 C CA . MET B 1 35 ? 10.664 -3.605 9.875 1 98.62 35 MET B CA 1
ATOM 1955 C C . MET B 1 35 ? 12.023 -3.379 10.531 1 98.62 35 MET B C 1
ATOM 1957 O O . MET B 1 35 ? 12.594 -2.293 10.414 1 98.62 35 MET B O 1
ATOM 1961 N N . VAL B 1 36 ? 12.508 -4.367 11.172 1 98.69 36 VAL B N 1
ATOM 1962 C CA . VAL B 1 36 ? 13.75 -4.277 11.938 1 98.69 36 VAL B CA 1
ATOM 1963 C C . VAL B 1 36 ? 14.922 -4.043 10.984 1 98.69 36 VAL B C 1
ATOM 1965 O O . VAL B 1 36 ? 15.82 -3.25 11.281 1 98.69 36 VAL B O 1
ATOM 1968 N N . LEU B 1 37 ? 14.891 -4.699 9.852 1 98.88 37 LEU B N 1
ATOM 1969 C CA . LEU B 1 37 ? 15.961 -4.527 8.875 1 98.88 37 LEU B CA 1
ATOM 1970 C C . LEU B 1 37 ? 15.742 -3.268 8.047 1 98.88 37 LEU B C 1
ATOM 1972 O O . LEU B 1 37 ? 16.703 -2.6 7.652 1 98.88 37 LEU B O 1
ATOM 1976 N N . GLY B 1 38 ? 14.523 -2.963 7.789 1 98.81 38 GLY B N 1
ATOM 1977 C CA . GLY B 1 38 ? 14.18 -1.826 6.949 1 98.81 38 GLY B CA 1
ATOM 1978 C C . GLY B 1 38 ? 14.398 -0.49 7.633 1 98.81 38 GLY B C 1
ATOM 1979 O O . GLY B 1 38 ? 14.688 0.51 6.969 1 98.81 38 GLY B O 1
ATOM 1980 N N . LEU B 1 39 ? 14.266 -0.446 8.953 1 98.62 39 LEU B N 1
ATOM 1981 C CA . LEU B 1 39 ? 14.359 0.806 9.695 1 98.62 39 LEU B CA 1
ATOM 1982 C C . LEU B 1 39 ? 15.766 1.388 9.602 1 98.62 39 LEU B C 1
ATOM 1984 O O . LEU B 1 39 ? 15.938 2.549 9.227 1 98.62 39 LEU B O 1
ATOM 1988 N N . PRO B 1 40 ? 16.844 0.613 9.953 1 98.56 40 PRO B N 1
ATOM 1989 C CA . PRO B 1 40 ? 18.188 1.173 9.82 1 98.56 40 PRO B CA 1
ATOM 1990 C C . PRO B 1 40 ? 18.547 1.497 8.367 1 98.56 40 PRO B C 1
ATOM 1992 O O . PRO B 1 40 ? 19.219 2.5 8.109 1 98.56 40 PRO B O 1
ATOM 1995 N N . LEU B 1 41 ? 18.094 0.663 7.441 1 98.81 41 LEU B N 1
ATOM 1996 C CA . LEU B 1 41 ? 18.359 0.932 6.027 1 98.81 41 LEU B CA 1
ATOM 1997 C C . LEU B 1 41 ? 17.609 2.184 5.57 1 98.81 41 LEU B C 1
ATOM 1999 O O . LEU B 1 41 ? 18.172 3.018 4.855 1 98.81 41 LEU B O 1
ATOM 2003 N N . GLY B 1 42 ? 16.328 2.285 5.953 1 98.81 42 GLY B N 1
ATOM 2004 C CA . GLY B 1 42 ? 15.555 3.48 5.648 1 98.81 42 GLY B CA 1
ATOM 2005 C C . GLY B 1 42 ? 16.156 4.742 6.238 1 98.81 42 GLY B C 1
ATOM 2006 O O . GLY B 1 42 ? 16.156 5.797 5.598 1 98.81 42 GLY B O 1
ATOM 2007 N N . PHE B 1 43 ? 16.672 4.625 7.441 1 98.38 43 PHE B N 1
ATOM 2008 C CA . PHE B 1 43 ? 17.344 5.746 8.094 1 98.38 43 PHE B CA 1
ATOM 2009 C C . PHE B 1 43 ? 18.578 6.168 7.309 1 98.38 43 PHE B C 1
ATOM 2011 O O . PHE B 1 43 ? 18.781 7.359 7.055 1 98.38 43 PHE B O 1
ATOM 2018 N N . ALA B 1 44 ? 19.375 5.215 6.934 1 98.5 44 ALA B N 1
ATOM 2019 C CA . ALA B 1 44 ? 20.578 5.496 6.145 1 98.5 44 ALA B CA 1
ATOM 2020 C C . ALA B 1 44 ? 20.219 6.164 4.82 1 98.5 44 ALA B C 1
ATOM 2022 O O . ALA B 1 44 ? 20.859 7.133 4.414 1 98.5 44 ALA B O 1
ATOM 2023 N N . VAL B 1 45 ? 19.219 5.719 4.176 1 98.81 45 VAL B N 1
ATOM 2024 C CA . VAL B 1 45 ? 18.766 6.266 2.898 1 98.81 45 VAL B CA 1
ATOM 2025 C C . VAL B 1 45 ? 18.25 7.691 3.1 1 98.81 45 VAL B C 1
ATOM 2027 O O . VAL B 1 45 ? 18.516 8.578 2.283 1 98.81 45 VAL B O 1
ATOM 2030 N N . ALA B 1 46 ? 17.516 7.91 4.191 1 98.56 46 ALA B N 1
ATOM 2031 C CA . ALA B 1 46 ? 17 9.25 4.496 1 98.56 46 ALA B CA 1
ATOM 2032 C C . ALA B 1 46 ? 18.156 10.242 4.66 1 98.56 46 ALA B C 1
ATOM 2034 O O . ALA B 1 46 ? 18.109 11.352 4.129 1 98.56 46 ALA B O 1
ATOM 2035 N N . LEU B 1 47 ? 19.188 9.852 5.379 1 96.81 47 LEU B N 1
ATOM 2036 C CA . LEU B 1 47 ? 20.344 10.719 5.594 1 96.81 47 LEU B CA 1
ATOM 2037 C C . LEU B 1 47 ? 21.078 10.977 4.285 1 96.81 47 LEU B C 1
ATOM 2039 O O . LEU B 1 47 ? 21.562 12.086 4.047 1 96.81 47 LEU B O 1
ATOM 2043 N N . ALA B 1 48 ? 21.188 9.922 3.512 1 98.19 48 ALA B N 1
ATOM 2044 C CA . ALA B 1 48 ? 21.844 10.078 2.215 1 98.19 48 ALA B CA 1
ATOM 2045 C C . ALA B 1 48 ? 21.094 11.086 1.343 1 98.19 48 ALA B C 1
ATOM 2047 O O . ALA B 1 48 ? 21.719 11.875 0.628 1 98.19 48 ALA B O 1
ATOM 2048 N N . ARG B 1 49 ? 19.828 11.055 1.412 1 97.62 49 ARG B N 1
ATOM 2049 C CA . ARG B 1 49 ? 19.016 11.961 0.613 1 97.62 49 ARG B CA 1
ATOM 2050 C C . ARG B 1 49 ? 19.125 13.391 1.122 1 97.62 49 ARG B C 1
ATOM 2052 O O . ARG B 1 49 ? 18.797 14.336 0.406 1 97.62 49 ARG B O 1
ATOM 2059 N N . LEU B 1 50 ? 19.547 13.57 2.389 1 95.31 50 LEU B N 1
ATOM 2060 C CA . LEU B 1 50 ? 19.703 14.891 2.988 1 95.31 50 LEU B CA 1
ATOM 2061 C C . LEU B 1 50 ? 21.172 15.336 2.947 1 95.31 50 LEU B C 1
ATOM 2063 O O . LEU B 1 50 ? 21.5 16.422 3.408 1 95.31 50 LEU B O 1
ATOM 2067 N N . SER B 1 51 ? 22.031 14.516 2.428 1 94.81 51 SER B N 1
ATOM 2068 C CA . SER B 1 51 ? 23.469 14.766 2.402 1 94.81 51 SER B CA 1
ATOM 2069 C C . SER B 1 51 ? 23.812 15.93 1.479 1 94.81 51 SER B C 1
ATOM 2071 O O . SER B 1 51 ? 23.062 16.234 0.548 1 94.81 51 SER B O 1
ATOM 2073 N N . ARG B 1 52 ? 24.922 16.531 1.736 1 92.62 52 ARG B N 1
ATOM 2074 C CA . ARG B 1 52 ? 25.438 17.594 0.876 1 92.62 52 ARG B CA 1
ATOM 2075 C C . ARG B 1 52 ? 26.094 17.016 -0.374 1 92.62 52 ARG B C 1
ATOM 2077 O O . ARG B 1 52 ? 26.281 17.719 -1.367 1 92.62 52 ARG B O 1
ATOM 2084 N N . LEU B 1 53 ? 26.453 15.789 -0.302 1 96.75 53 LEU B N 1
ATOM 2085 C CA . LEU B 1 53 ? 27.094 15.117 -1.426 1 96.75 53 LEU B CA 1
ATOM 2086 C C . LEU B 1 53 ? 26.078 14.781 -2.514 1 96.75 53 LEU B C 1
ATOM 2088 O O . LEU B 1 53 ? 25.188 13.961 -2.301 1 96.75 53 LEU B 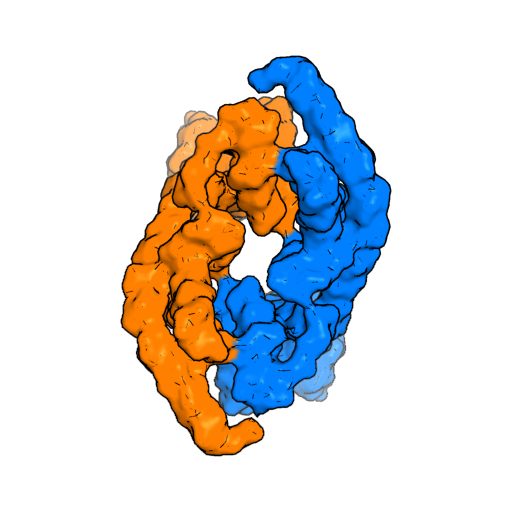O 1
ATOM 2092 N N . GLY B 1 54 ? 26.266 15.266 -3.674 1 97.12 54 GLY B N 1
ATOM 2093 C CA . GLY B 1 54 ? 25.328 15.141 -4.773 1 97.12 54 GLY B CA 1
ATOM 2094 C C . GLY B 1 54 ? 25.125 13.703 -5.223 1 97.12 54 GLY B C 1
ATOM 2095 O O . GLY B 1 54 ? 24 13.297 -5.516 1 97.12 54 GLY B O 1
ATOM 2096 N N . TRP B 1 55 ? 26.188 13 -5.262 1 97.62 55 TRP B N 1
ATOM 2097 C CA . TRP B 1 55 ? 26.062 11.633 -5.77 1 97.62 55 TRP B CA 1
ATOM 2098 C C . TRP B 1 55 ? 25.281 10.758 -4.793 1 97.62 55 TRP B C 1
ATOM 2100 O O . TRP B 1 55 ? 24.547 9.867 -5.207 1 97.62 55 TRP B O 1
ATOM 2110 N N . LEU B 1 56 ? 25.344 10.992 -3.502 1 97.62 56 LEU B N 1
ATOM 2111 C CA . LEU B 1 56 ? 24.562 10.266 -2.504 1 97.62 56 LEU B CA 1
ATOM 2112 C C . LEU B 1 56 ? 23.094 10.609 -2.604 1 97.62 56 LEU B C 1
ATOM 2114 O O . LEU B 1 56 ? 22.234 9.727 -2.506 1 97.62 56 LEU B O 1
ATOM 2118 N N . ARG B 1 57 ? 22.812 11.805 -2.83 1 97.94 57 ARG B N 1
ATOM 2119 C CA . ARG B 1 57 ? 21.438 12.266 -2.977 1 97.94 57 ARG B CA 1
ATOM 2120 C C . ARG B 1 57 ? 20.781 11.656 -4.211 1 97.94 57 ARG B C 1
ATOM 2122 O O . ARG B 1 57 ? 19.641 11.188 -4.145 1 97.94 57 ARG B O 1
ATOM 2129 N N . THR B 1 58 ? 21.562 11.641 -5.234 1 98 58 THR B N 1
ATOM 2130 C CA . THR B 1 58 ? 21.031 11.156 -6.5 1 98 58 THR B CA 1
ATOM 2131 C C . THR B 1 58 ? 20.781 9.648 -6.441 1 98 58 THR B C 1
ATOM 2133 O O . THR B 1 58 ? 19.719 9.172 -6.824 1 98 58 THR B O 1
ATOM 2136 N N . LEU B 1 59 ? 21.703 8.898 -5.902 1 98.38 59 LEU B N 1
ATOM 2137 C CA . LEU B 1 59 ? 21.594 7.441 -5.84 1 98.38 59 LEU B CA 1
ATOM 2138 C C . LEU B 1 59 ? 20.484 7.023 -4.891 1 98.38 59 LEU B C 1
ATOM 2140 O O . LEU B 1 59 ? 19.703 6.113 -5.195 1 98.38 59 LEU B O 1
ATOM 2144 N N . SER B 1 60 ? 20.453 7.66 -3.723 1 98.69 60 SER B N 1
ATOM 2145 C CA . SER B 1 60 ? 19.406 7.332 -2.764 1 98.69 60 SER B CA 1
ATOM 2146 C C . SER B 1 60 ? 18.031 7.758 -3.277 1 98.69 60 SER B C 1
ATOM 2148 O O . SER B 1 60 ? 17.047 7.051 -3.078 1 98.69 60 SER B O 1
ATOM 2150 N N . GLY B 1 61 ? 18 8.844 -3.969 1 98.31 61 GLY B N 1
ATOM 2151 C CA . GLY B 1 61 ? 16.766 9.289 -4.59 1 98.31 61 GLY B CA 1
ATOM 2152 C C . GLY B 1 61 ? 16.25 8.328 -5.652 1 98.31 61 GLY B C 1
ATOM 2153 O O . GLY B 1 61 ? 15.055 8.07 -5.73 1 98.31 61 GLY B O 1
ATOM 2154 N N . LEU B 1 62 ? 17.141 7.824 -6.453 1 98.31 62 LEU B N 1
ATOM 2155 C CA . LEU B 1 62 ? 16.797 6.867 -7.496 1 98.31 62 LEU B CA 1
ATOM 2156 C C . LEU B 1 62 ? 16.281 5.562 -6.891 1 98.31 62 LEU B C 1
ATOM 2158 O O . LEU B 1 62 ? 15.32 4.977 -7.391 1 98.31 62 LEU B O 1
ATOM 2162 N N . PHE B 1 63 ? 17.016 5.172 -5.848 1 98.69 63 PHE B N 1
ATOM 2163 C CA . PHE B 1 63 ? 16.578 3.979 -5.129 1 98.69 63 PHE B CA 1
ATOM 2164 C C . PHE B 1 63 ? 15.148 4.133 -4.633 1 98.69 63 PHE B C 1
ATOM 2166 O O . PHE B 1 63 ? 14.305 3.268 -4.879 1 98.69 63 PHE B O 1
ATOM 2173 N N . VAL B 1 64 ? 14.805 5.23 -4 1 98.81 64 VAL B N 1
ATOM 2174 C CA . VAL B 1 64 ? 13.492 5.48 -3.418 1 98.81 64 VAL B CA 1
ATOM 2175 C C . VAL B 1 64 ? 12.453 5.609 -4.527 1 98.81 64 VAL B C 1
ATOM 2177 O O . VAL B 1 64 ? 11.375 5.012 -4.445 1 98.81 64 VAL B O 1
ATOM 2180 N N . SER B 1 65 ? 12.797 6.34 -5.562 1 98.56 65 SER B N 1
ATOM 2181 C CA . SER B 1 65 ? 11.891 6.527 -6.688 1 98.56 65 SER B CA 1
ATOM 2182 C C . SER B 1 65 ? 11.531 5.195 -7.34 1 98.56 65 SER B C 1
ATOM 2184 O O . SER B 1 65 ? 10.359 4.926 -7.613 1 98.56 65 SER B O 1
ATOM 2186 N N . PHE B 1 66 ? 12.492 4.352 -7.535 1 98.75 66 PHE B N 1
ATOM 2187 C CA . PHE B 1 66 ? 12.289 3.07 -8.203 1 98.75 66 PHE B CA 1
ATOM 2188 C C . PHE B 1 66 ? 11.438 2.141 -7.348 1 98.75 66 PHE B C 1
ATOM 2190 O O . PHE B 1 66 ? 10.469 1.555 -7.832 1 98.75 66 PHE B O 1
ATOM 2197 N N . ILE B 1 67 ? 11.797 2.029 -6.082 1 98.88 67 ILE B N 1
ATOM 2198 C CA . ILE B 1 67 ? 11.125 1.092 -5.191 1 98.88 67 ILE B CA 1
ATOM 2199 C C . ILE B 1 67 ? 9.688 1.55 -4.957 1 98.88 67 ILE B C 1
ATOM 2201 O O . ILE B 1 67 ? 8.75 0.743 -5.008 1 98.88 67 ILE B O 1
ATOM 2205 N N . ARG B 1 68 ? 9.477 2.844 -4.781 1 98.25 68 ARG B N 1
ATOM 2206 C CA . ARG B 1 68 ? 8.141 3.355 -4.496 1 98.25 68 ARG B CA 1
ATOM 2207 C C . ARG B 1 68 ? 7.316 3.471 -5.77 1 98.25 68 ARG B C 1
ATOM 2209 O O . ARG B 1 68 ? 6.098 3.641 -5.711 1 98.25 68 ARG B O 1
ATOM 2216 N N . GLY B 1 69 ? 8.023 3.348 -6.961 1 98.5 69 GLY B N 1
ATOM 2217 C CA . GLY B 1 69 ? 7.328 3.471 -8.234 1 98.5 69 GLY B CA 1
ATOM 2218 C C . GLY B 1 69 ? 7.008 2.133 -8.875 1 98.5 69 GLY B C 1
ATOM 2219 O O . GLY B 1 69 ? 6.41 2.078 -9.945 1 98.5 69 GLY B O 1
ATOM 2220 N N . THR B 1 70 ? 7.387 1.053 -8.219 1 98.81 70 THR B N 1
ATOM 2221 C CA . THR B 1 70 ? 7.156 -0.295 -8.727 1 98.81 70 THR B CA 1
ATOM 2222 C C . THR B 1 70 ? 6.352 -1.119 -7.727 1 98.81 70 THR B C 1
ATOM 2224 O O . THR B 1 70 ? 6.527 -0.977 -6.512 1 98.81 70 THR B O 1
ATOM 2227 N N . PRO B 1 71 ? 5.418 -1.966 -8.227 1 98.88 71 PRO B N 1
ATOM 2228 C CA . PRO B 1 71 ? 4.656 -2.811 -7.301 1 98.88 71 PRO B CA 1
ATOM 2229 C C . PRO B 1 71 ? 5.547 -3.75 -6.488 1 98.88 71 PRO B C 1
ATOM 2231 O O . PRO B 1 71 ? 6.496 -4.324 -7.027 1 98.88 71 PRO B O 1
ATOM 2234 N N . LEU B 1 72 ? 5.234 -3.877 -5.223 1 98.88 72 LEU B N 1
ATOM 2235 C CA . LEU B 1 72 ? 5.977 -4.789 -4.363 1 98.88 72 LEU B CA 1
ATOM 2236 C C . LEU B 1 72 ? 5.945 -6.207 -4.918 1 98.88 72 LEU B C 1
ATOM 2238 O O . LEU B 1 72 ? 6.941 -6.93 -4.848 1 98.88 72 LEU B O 1
ATOM 2242 N N . LEU B 1 73 ? 4.809 -6.617 -5.484 1 98.88 73 LEU B N 1
ATOM 2243 C CA . LEU B 1 73 ? 4.695 -7.949 -6.062 1 98.88 73 LEU B CA 1
ATOM 2244 C C . LEU B 1 73 ? 5.715 -8.148 -7.176 1 98.88 73 LEU B C 1
ATOM 2246 O O . LEU B 1 73 ? 6.34 -9.211 -7.27 1 98.88 73 LEU B O 1
ATOM 2250 N N . VAL B 1 74 ? 5.922 -7.125 -7.988 1 98.88 74 VAL B N 1
ATOM 2251 C CA . VAL B 1 74 ? 6.898 -7.184 -9.07 1 98.88 74 VAL B CA 1
ATOM 2252 C C . VAL B 1 74 ? 8.305 -7.285 -8.492 1 98.88 74 VAL B C 1
ATOM 2254 O O . VAL B 1 74 ? 9.141 -8.047 -8.992 1 98.88 74 VAL B O 1
ATOM 2257 N N . GLN B 1 75 ? 8.555 -6.574 -7.441 1 98.88 75 GLN B N 1
ATOM 2258 C CA . GLN B 1 75 ? 9.852 -6.625 -6.77 1 98.88 75 GLN B CA 1
ATOM 2259 C C . GLN B 1 75 ? 10.148 -8.023 -6.25 1 98.88 75 GLN B C 1
ATOM 2261 O O . GLN B 1 75 ? 11.258 -8.531 -6.41 1 98.88 75 GLN B O 1
ATOM 2266 N N . ILE B 1 76 ? 9.148 -8.641 -5.68 1 98.81 76 ILE B N 1
ATOM 2267 C CA . ILE B 1 76 ? 9.289 -9.992 -5.16 1 98.81 76 ILE B CA 1
ATOM 2268 C C . ILE B 1 76 ? 9.609 -10.953 -6.305 1 98.81 76 ILE B C 1
ATOM 2270 O O . ILE B 1 76 ? 10.516 -11.789 -6.195 1 98.81 76 ILE B O 1
ATOM 2274 N N . PHE B 1 77 ? 8.945 -10.805 -7.434 1 98.62 77 PHE B N 1
ATOM 2275 C CA . PHE B 1 77 ? 9.148 -11.695 -8.57 1 98.62 77 PHE B CA 1
ATOM 2276 C C . PHE B 1 77 ? 10.523 -11.492 -9.188 1 98.62 77 PHE B C 1
ATOM 2278 O O . PHE B 1 77 ? 11.18 -12.461 -9.586 1 98.62 77 PHE B O 1
ATOM 2285 N N . VAL B 1 78 ? 10.977 -10.242 -9.25 1 98.06 78 VAL B N 1
ATOM 2286 C CA . VAL B 1 78 ? 12.305 -9.953 -9.781 1 98.06 78 VAL B CA 1
ATOM 2287 C C . VAL B 1 78 ? 13.367 -10.617 -8.906 1 98.06 78 VAL B C 1
ATOM 2289 O O . VAL B 1 78 ? 14.281 -11.273 -9.406 1 98.06 78 VAL B O 1
ATOM 2292 N N . ILE B 1 79 ? 13.219 -10.523 -7.637 1 98.25 79 ILE B N 1
ATOM 2293 C CA . ILE B 1 79 ? 14.227 -11 -6.699 1 98.25 79 ILE B CA 1
ATOM 2294 C C . ILE B 1 79 ? 14.219 -12.523 -6.664 1 98.25 79 ILE B C 1
ATOM 2296 O O . ILE B 1 79 ? 15.273 -13.164 -6.727 1 98.25 79 ILE B O 1
ATOM 2300 N N . TYR B 1 80 ? 13.039 -13.148 -6.652 1 98.06 80 TYR B N 1
ATOM 2301 C CA . TYR B 1 80 ? 12.953 -14.586 -6.441 1 98.06 80 TYR B CA 1
ATOM 2302 C C . TYR B 1 80 ? 13.078 -15.344 -7.762 1 98.06 80 TYR B C 1
ATOM 2304 O O . TYR B 1 80 ? 13.758 -16.359 -7.84 1 98.06 80 TYR B O 1
ATOM 2312 N N . TYR B 1 81 ? 12.422 -14.844 -8.797 1 97.06 81 TYR B N 1
ATOM 2313 C CA . TYR B 1 81 ? 12.391 -15.578 -10.062 1 97.06 81 TYR B CA 1
ATOM 2314 C C . TYR B 1 81 ? 13.352 -14.961 -11.07 1 97.06 81 TYR B C 1
ATOM 2316 O O . TYR B 1 81 ? 13.82 -15.641 -11.984 1 97.06 81 TYR B O 1
ATOM 2324 N N . GLY B 1 82 ? 13.711 -13.664 -10.969 1 95.56 82 GLY B N 1
ATOM 2325 C CA . GLY B 1 82 ? 14.523 -12.969 -11.953 1 95.56 82 GLY B CA 1
ATOM 2326 C C . GLY B 1 82 ? 16.016 -13.117 -11.711 1 95.56 82 GLY B C 1
ATOM 2327 O O . GLY B 1 82 ? 16.75 -13.492 -12.617 1 95.56 82 GLY B O 1
ATOM 2328 N N . LEU B 1 83 ? 16.438 -13.008 -10.492 1 95.31 83 LEU B N 1
ATOM 2329 C CA . LEU B 1 83 ? 17.859 -12.898 -10.148 1 95.31 83 LEU B CA 1
ATOM 2330 C C . LEU B 1 83 ? 18.578 -14.211 -10.414 1 95.31 83 LEU B C 1
ATOM 2332 O O . LEU B 1 83 ? 19.781 -14.219 -10.695 1 95.31 83 LEU B O 1
ATOM 2336 N N . PRO B 1 84 ? 17.891 -15.32 -10.32 1 93.56 84 PRO B N 1
ATOM 2337 C CA . PRO B 1 84 ? 18.578 -16.578 -10.648 1 93.56 84 PRO B CA 1
ATOM 2338 C C . PRO B 1 84 ? 19.172 -16.562 -12.055 1 93.56 84 PRO B C 1
ATOM 2340 O O . PRO B 1 84 ? 20.203 -17.219 -12.305 1 93.56 84 PRO B O 1
ATOM 2343 N N . SER B 1 85 ? 18.562 -15.789 -12.992 1 89.81 85 SER B N 1
ATOM 2344 C CA . SER B 1 85 ? 19.094 -15.664 -14.344 1 89.81 85 SER B CA 1
ATOM 2345 C C . SER B 1 85 ? 20.484 -15.016 -14.328 1 89.81 85 SER B C 1
ATOM 2347 O O . SER B 1 85 ? 21.234 -15.141 -15.289 1 89.81 85 SER B O 1
ATOM 2349 N N . LEU B 1 86 ? 20.844 -14.391 -13.172 1 89.44 86 LEU B N 1
ATOM 2350 C CA . LEU B 1 86 ? 22.156 -13.75 -13 1 89.44 86 LEU B CA 1
ATOM 2351 C C . LEU B 1 86 ? 23.047 -14.578 -12.086 1 89.44 86 LEU B C 1
ATOM 2353 O O . LEU B 1 86 ? 24.109 -14.117 -11.672 1 89.44 86 LEU B O 1
ATOM 2357 N N . GLY B 1 87 ? 22.547 -15.781 -11.688 1 90.62 87 GLY B N 1
ATOM 2358 C CA . GLY B 1 87 ? 23.328 -16.672 -10.844 1 90.62 87 GLY B CA 1
ATOM 2359 C C . GLY B 1 87 ? 23.094 -16.438 -9.359 1 90.62 87 GLY B C 1
ATOM 2360 O O . GLY B 1 87 ? 23.766 -17.047 -8.523 1 90.62 87 GLY B O 1
ATOM 2361 N N . ILE B 1 88 ? 22.125 -15.555 -9 1 94.75 88 ILE B N 1
ATOM 2362 C CA . ILE B 1 88 ? 21.828 -15.25 -7.605 1 94.75 88 ILE B CA 1
ATOM 2363 C C . ILE B 1 88 ? 20.516 -15.906 -7.207 1 94.75 88 ILE B C 1
ATOM 2365 O O . ILE B 1 88 ? 19.438 -15.508 -7.684 1 94.75 88 ILE B O 1
ATOM 2369 N N . GLN B 1 89 ? 20.625 -16.922 -6.367 1 95.81 89 GLN B N 1
ATOM 2370 C CA . GLN B 1 89 ? 19.438 -17.656 -5.945 1 95.81 89 GLN B CA 1
ATOM 2371 C C . GLN B 1 89 ? 19.203 -17.516 -4.445 1 95.81 89 GLN B C 1
ATOM 2373 O O . GLN B 1 89 ? 20.141 -17.656 -3.652 1 95.81 89 GLN B O 1
ATOM 2378 N N . PHE B 1 90 ? 18 -17.172 -4.121 1 97.56 90 PHE B N 1
ATOM 2379 C CA . PHE B 1 90 ? 17.594 -17.078 -2.719 1 97.56 90 PHE B CA 1
ATOM 2380 C C . PHE B 1 90 ? 16.516 -18.109 -2.398 1 97.56 90 PHE B C 1
ATOM 2382 O O . PHE B 1 90 ? 15.719 -18.469 -3.266 1 97.56 90 PHE B O 1
ATOM 2389 N N . SER B 1 91 ? 16.562 -18.641 -1.14 1 98.25 91 SER B N 1
ATOM 2390 C CA . SER B 1 91 ? 15.391 -19.375 -0.665 1 98.25 91 SER B CA 1
ATOM 2391 C C . SER B 1 91 ? 14.164 -18.469 -0.602 1 98.25 91 SER B C 1
ATOM 2393 O O . SER B 1 91 ? 14.289 -17.25 -0.567 1 98.25 91 SER B O 1
ATOM 2395 N N . PRO B 1 92 ? 12.953 -19.062 -0.64 1 98.25 92 PRO B N 1
ATOM 2396 C CA . PRO B 1 92 ? 11.734 -18.25 -0.577 1 98.25 92 PRO B CA 1
ATOM 2397 C C . PRO B 1 92 ? 11.719 -17.297 0.62 1 98.25 92 PRO B C 1
ATOM 2399 O O . PRO B 1 92 ? 11.359 -16.125 0.479 1 98.25 92 PRO B O 1
ATOM 2402 N N . VAL B 1 93 ? 12.195 -17.766 1.756 1 98.44 93 VAL B N 1
ATOM 2403 C CA . VAL B 1 93 ? 12.172 -16.969 2.979 1 98.44 93 VAL B CA 1
ATOM 2404 C C . VAL B 1 93 ? 13.133 -15.789 2.848 1 98.44 93 VAL B C 1
ATOM 2406 O O . VAL B 1 93 ? 12.758 -14.641 3.086 1 98.44 93 VAL B O 1
ATOM 2409 N N . VAL B 1 94 ? 14.359 -16 2.381 1 98.44 94 VAL B N 1
ATOM 2410 C CA . VAL B 1 94 ? 15.375 -14.961 2.26 1 98.44 94 VAL B CA 1
ATOM 2411 C C . VAL B 1 94 ? 14.953 -13.953 1.191 1 98.44 94 VAL B C 1
ATOM 2413 O O . VAL B 1 94 ? 15.047 -12.742 1.401 1 98.44 94 VAL B O 1
ATOM 2416 N N . GLY B 1 95 ? 14.469 -14.523 0.006 1 98.69 95 GLY B N 1
ATOM 2417 C CA . GLY B 1 95 ? 14.008 -13.648 -1.053 1 98.69 95 GLY B CA 1
ATOM 2418 C C . GLY B 1 95 ? 12.867 -12.742 -0.62 1 98.69 95 GLY B C 1
ATOM 2419 O O . GLY B 1 95 ? 12.859 -11.547 -0.936 1 98.69 95 GLY B O 1
ATOM 2420 N N . GLY B 1 96 ? 11.891 -13.336 0.128 1 98.75 96 GLY B N 1
ATOM 2421 C CA . GLY B 1 96 ? 10.766 -12.562 0.635 1 98.75 96 GLY B CA 1
ATOM 2422 C C . GLY B 1 96 ? 11.188 -11.469 1.605 1 98.75 96 GLY B C 1
ATOM 2423 O O . GLY B 1 96 ? 10.734 -10.328 1.495 1 98.75 96 GLY B O 1
ATOM 2424 N N . VAL B 1 97 ? 12.109 -11.789 2.516 1 98.88 97 VAL B N 1
ATOM 2425 C CA . VAL B 1 97 ? 12.57 -10.836 3.516 1 98.88 97 VAL B CA 1
ATOM 2426 C C . VAL B 1 97 ? 13.336 -9.695 2.834 1 98.88 97 VAL B C 1
ATOM 2428 O O . VAL B 1 97 ? 13.156 -8.523 3.182 1 98.88 97 VAL B O 1
ATOM 2431 N N . ILE B 1 98 ? 14.117 -10 1.864 1 98.81 98 ILE B N 1
ATOM 2432 C CA . ILE B 1 98 ? 14.898 -8.992 1.15 1 98.81 98 ILE B CA 1
ATOM 2433 C C . ILE B 1 98 ? 13.961 -8.023 0.433 1 98.81 98 ILE B C 1
ATOM 2435 O O . ILE B 1 98 ? 14.102 -6.805 0.552 1 98.81 98 ILE B O 1
ATOM 2439 N N . ALA B 1 99 ? 12.992 -8.602 -0.309 1 98.88 99 ALA B N 1
ATOM 2440 C CA . ALA B 1 99 ? 12.055 -7.77 -1.061 1 98.88 99 ALA B CA 1
ATOM 2441 C C . ALA B 1 99 ? 11.266 -6.859 -0.129 1 98.88 99 ALA B C 1
ATOM 2443 O O . ALA B 1 99 ? 11.164 -5.652 -0.369 1 98.88 99 ALA B O 1
ATOM 2444 N N . LEU B 1 100 ? 10.75 -7.422 0.978 1 98.94 100 LEU B N 1
ATOM 2445 C CA . LEU B 1 100 ? 9.969 -6.648 1.94 1 98.94 100 LEU B CA 1
ATOM 2446 C C . LEU B 1 100 ? 10.836 -5.59 2.613 1 98.94 100 LEU B C 1
ATOM 2448 O O . LEU B 1 100 ? 10.383 -4.465 2.846 1 98.94 100 LEU B O 1
ATOM 2452 N N . THR B 1 101 ? 12.062 -5.938 2.885 1 98.94 101 THR B N 1
ATOM 2453 C CA . THR B 1 101 ? 12.984 -5.035 3.561 1 98.94 101 THR B CA 1
ATOM 2454 C C . THR B 1 101 ? 13.312 -3.836 2.674 1 98.94 101 THR B C 1
ATOM 2456 O O . THR B 1 101 ? 13.258 -2.689 3.123 1 98.94 101 THR B O 1
ATOM 2459 N N . LEU B 1 102 ? 13.672 -4.07 1.445 1 98.94 102 LEU B N 1
ATOM 2460 C CA . LEU B 1 102 ? 14.008 -2.99 0.523 1 98.94 102 LEU B CA 1
ATOM 2461 C C . LEU B 1 102 ? 12.805 -2.076 0.295 1 98.94 102 LEU B C 1
ATOM 2463 O O . LEU B 1 102 ? 12.953 -0.852 0.278 1 98.94 102 LEU B O 1
ATOM 2467 N N . ASN B 1 103 ? 11.656 -2.703 0.117 1 98.88 103 ASN B N 1
ATOM 2468 C CA . ASN B 1 103 ? 10.438 -1.919 -0.026 1 98.88 103 ASN B CA 1
ATOM 2469 C C . ASN B 1 103 ? 10.172 -1.058 1.206 1 98.88 103 ASN B C 1
ATOM 2471 O O . ASN B 1 103 ? 9.953 0.149 1.089 1 98.88 103 ASN B O 1
ATOM 2475 N N . ALA B 1 104 ? 10.258 -1.688 2.369 1 98.81 104 ALA B N 1
ATOM 2476 C CA . ALA B 1 104 ? 10.055 -0.978 3.629 1 98.81 104 ALA B CA 1
ATOM 2477 C C . ALA B 1 104 ? 11.047 0.164 3.787 1 98.81 104 ALA B C 1
ATOM 2479 O O . ALA B 1 104 ? 10.688 1.261 4.219 1 98.81 104 ALA B O 1
ATOM 2480 N N . ALA B 1 105 ? 12.258 -0.093 3.441 1 98.88 105 ALA B N 1
ATOM 2481 C CA . ALA B 1 105 ? 13.312 0.904 3.602 1 98.88 105 ALA B CA 1
ATOM 2482 C C . ALA B 1 105 ? 13.008 2.162 2.793 1 98.88 105 ALA B C 1
ATOM 2484 O O . ALA B 1 105 ? 13.219 3.279 3.27 1 98.88 105 ALA B O 1
ATOM 2485 N N . ALA B 1 106 ? 12.586 1.985 1.605 1 98.88 106 ALA B N 1
ATOM 2486 C CA . ALA B 1 106 ? 12.258 3.129 0.757 1 98.88 106 ALA B CA 1
ATOM 2487 C C . ALA B 1 106 ? 11.133 3.961 1.366 1 98.88 106 ALA B C 1
ATOM 2489 O O . ALA B 1 106 ? 11.234 5.188 1.447 1 98.88 106 ALA B O 1
ATOM 2490 N N . TYR B 1 107 ? 10.125 3.334 1.834 1 98.38 107 TYR B N 1
ATOM 2491 C CA . TYR B 1 107 ? 8.992 4.043 2.414 1 98.38 107 TYR B CA 1
ATOM 2492 C C . TYR B 1 107 ? 9.367 4.672 3.75 1 98.38 107 TYR B C 1
ATOM 2494 O O . TYR B 1 107 ? 8.992 5.812 4.035 1 98.38 107 TYR B O 1
ATOM 2502 N N . LEU B 1 108 ? 10.07 3.926 4.535 1 98.69 108 LEU B N 1
ATOM 2503 C CA . LEU B 1 108 ? 10.523 4.438 5.824 1 98.69 108 LEU B CA 1
ATOM 2504 C C . LEU B 1 108 ? 11.438 5.645 5.641 1 98.69 108 LEU B C 1
ATOM 2506 O O . LEU B 1 108 ? 11.391 6.594 6.426 1 98.69 108 LEU B O 1
ATOM 2510 N N . SER B 1 109 ? 12.289 5.59 4.633 1 98.75 109 SER B N 1
ATOM 2511 C CA . SER B 1 109 ? 13.195 6.699 4.379 1 98.75 109 SER B CA 1
ATOM 2512 C C . SER B 1 109 ? 12.43 7.988 4.102 1 98.75 109 SER B C 1
ATOM 2514 O O . SER B 1 109 ? 12.844 9.07 4.539 1 98.75 109 SER B O 1
ATOM 2516 N N . GLU B 1 110 ? 11.383 7.887 3.34 1 97.62 110 GLU B N 1
ATOM 2517 C CA . GLU B 1 110 ? 10.547 9.055 3.057 1 97.62 110 GLU B CA 1
ATOM 2518 C C . GLU B 1 110 ? 9.922 9.609 4.332 1 97.62 110 GLU B C 1
ATOM 2520 O O . GLU B 1 110 ? 9.859 10.828 4.523 1 97.62 110 GLU B O 1
ATOM 2525 N N . THR B 1 111 ? 9.43 8.734 5.203 1 97.81 111 THR B N 1
ATOM 2526 C CA . THR B 1 111 ? 8.828 9.117 6.473 1 97.81 111 THR B CA 1
ATOM 2527 C C . THR B 1 111 ? 9.852 9.82 7.367 1 97.81 111 THR B C 1
ATOM 2529 O O . THR B 1 111 ? 9.562 10.875 7.938 1 97.81 111 THR B O 1
ATOM 2532 N N . ILE B 1 112 ? 10.984 9.242 7.406 1 98.12 112 ILE B N 1
ATOM 2533 C CA . ILE B 1 112 ? 12.039 9.766 8.258 1 98.12 112 ILE B CA 1
ATOM 2534 C C . ILE B 1 112 ? 12.523 11.117 7.723 1 98.12 112 ILE B C 1
ATOM 2536 O O . ILE B 1 112 ? 12.656 12.078 8.477 1 98.12 112 ILE B O 1
ATOM 2540 N N . ARG B 1 113 ? 12.781 11.164 6.465 1 97.94 113 ARG B N 1
ATOM 2541 C CA . ARG B 1 113 ? 13.211 12.414 5.844 1 97.94 113 ARG B CA 1
ATOM 2542 C C . ARG B 1 113 ? 12.188 13.516 6.074 1 97.94 113 ARG B C 1
ATOM 2544 O O . ARG B 1 113 ? 12.539 14.633 6.438 1 97.94 113 ARG B O 1
ATOM 2551 N N . ALA B 1 114 ? 10.898 13.18 5.832 1 96.81 114 ALA B N 1
ATOM 2552 C CA . ALA B 1 114 ? 9.836 14.164 6.027 1 96.81 114 ALA B CA 1
ATOM 2553 C C . ALA B 1 114 ? 9.781 14.633 7.477 1 96.81 114 ALA B C 1
ATOM 2555 O O . ALA B 1 114 ? 9.57 15.812 7.746 1 96.81 114 ALA B O 1
ATOM 2556 N N . ALA B 1 115 ? 9.93 13.719 8.406 1 97.25 115 ALA B N 1
ATOM 2557 C CA . ALA B 1 115 ? 9.93 14.055 9.82 1 97.25 115 ALA B CA 1
ATOM 2558 C C . ALA B 1 115 ? 11.086 14.984 10.172 1 97.25 115 ALA B C 1
ATOM 2560 O O . ALA B 1 115 ? 10.906 15.969 10.891 1 97.25 115 ALA B O 1
ATOM 2561 N N . ILE B 1 116 ? 12.219 14.734 9.648 1 97.38 116 ILE B N 1
ATOM 2562 C CA . ILE B 1 116 ? 13.398 15.547 9.898 1 97.38 116 ILE B CA 1
ATOM 2563 C C . ILE B 1 116 ? 13.18 16.953 9.344 1 97.38 116 ILE B C 1
ATOM 2565 O O . ILE B 1 116 ? 13.469 17.953 10.023 1 97.38 116 ILE B O 1
ATOM 2569 N N . LEU B 1 117 ? 12.617 17.047 8.18 1 96.81 117 LEU B N 1
ATOM 2570 C CA . LEU B 1 117 ? 12.438 18.312 7.504 1 96.81 117 LEU B CA 1
ATOM 2571 C C . LEU B 1 117 ? 11.312 19.125 8.156 1 96.81 117 LEU B C 1
ATOM 2573 O O . LEU B 1 117 ? 11.203 20.328 7.941 1 96.81 117 LEU B O 1
ATOM 2577 N N . SER B 1 118 ? 10.492 18.406 8.859 1 95.56 118 SER B N 1
ATOM 2578 C CA . SER B 1 118 ? 9.367 19.078 9.484 1 95.56 118 SER B CA 1
ATOM 2579 C C . SER B 1 118 ? 9.805 19.844 10.727 1 95.56 118 SER B C 1
ATOM 2581 O O . SER B 1 118 ? 9.062 20.688 11.242 1 95.56 118 SER B O 1
ATOM 2583 N N . ILE B 1 119 ? 10.984 19.594 11.242 1 96.25 119 ILE B N 1
ATOM 2584 C CA . ILE B 1 119 ? 11.492 20.281 12.422 1 96.25 119 ILE B CA 1
ATOM 2585 C C . ILE B 1 119 ? 11.82 21.734 12.086 1 96.25 119 ILE B C 1
ATOM 2587 O O . ILE B 1 119 ? 12.516 22 11.102 1 96.25 119 ILE B O 1
ATOM 2591 N N . PRO B 1 120 ? 11.328 22.703 12.852 1 96.19 120 PRO B N 1
ATOM 2592 C CA . PRO B 1 120 ? 11.562 24.125 12.562 1 96.19 120 PRO B CA 1
ATOM 2593 C C . PRO B 1 120 ? 13.047 24.453 12.422 1 96.19 120 PRO B C 1
ATOM 2595 O O . PRO B 1 120 ? 13.867 23.969 13.211 1 96.19 120 PRO B O 1
ATOM 2598 N N . PRO B 1 121 ? 13.305 25.234 11.5 1 94.19 121 PRO B N 1
ATOM 2599 C CA . PRO B 1 121 ? 14.711 25.578 11.266 1 94.19 121 PRO B CA 1
ATOM 2600 C C . PRO B 1 121 ? 15.359 26.266 12.461 1 94.19 121 PRO B C 1
ATOM 2602 O O . PRO B 1 121 ? 16.578 26.188 12.625 1 94.19 121 PRO B O 1
ATOM 2605 N N . GLY B 1 122 ? 14.57 26.875 13.211 1 94.88 122 GLY B N 1
ATOM 2606 C CA . GLY B 1 122 ? 15.078 27.531 14.406 1 94.88 122 GLY B CA 1
ATOM 2607 C C . GLY B 1 122 ? 15.836 26.578 15.32 1 94.88 122 GLY B C 1
ATOM 2608 O O . GLY B 1 122 ? 16.766 27 16 1 94.88 122 GLY B O 1
ATOM 2609 N N . GLN B 1 123 ? 15.398 25.328 15.367 1 94.81 123 GLN B N 1
ATOM 2610 C CA . GLN B 1 123 ? 16.078 24.328 16.188 1 94.81 123 GLN B CA 1
ATOM 2611 C C . GLN B 1 123 ? 17.516 24.125 15.742 1 94.81 123 GLN B C 1
ATOM 2613 O O . GLN B 1 123 ? 18.422 24.062 16.562 1 94.81 123 GLN B O 1
ATOM 2618 N N . ARG B 1 124 ? 17.75 24.094 14.477 1 93.44 124 ARG B N 1
ATOM 2619 C CA . ARG B 1 124 ? 19.078 23.938 13.914 1 93.44 124 ARG B CA 1
ATOM 2620 C C . ARG B 1 124 ? 19.906 25.203 14.117 1 93.44 124 ARG B C 1
ATOM 2622 O O . ARG B 1 124 ? 21.109 25.141 14.414 1 93.44 124 ARG B O 1
ATOM 2629 N N . GLU B 1 125 ? 19.266 26.312 13.922 1 94.88 125 GLU B N 1
ATOM 2630 C CA . GLU B 1 125 ? 19.938 27.594 14.086 1 94.88 125 GLU B CA 1
ATOM 2631 C C . GLU B 1 125 ? 20.391 27.797 15.531 1 94.88 125 GLU B C 1
ATOM 2633 O O . GLU B 1 125 ? 21.516 28.25 15.781 1 94.88 125 GLU B O 1
ATOM 2638 N N . ALA B 1 126 ? 19.484 27.453 16.375 1 96.12 126 ALA B N 1
ATOM 2639 C CA . ALA B 1 126 ? 19.812 27.562 17.797 1 96.12 126 ALA B CA 1
ATOM 2640 C C . ALA B 1 126 ? 20.984 26.656 18.156 1 96.12 126 ALA B C 1
ATOM 2642 O O . ALA B 1 126 ? 21.875 27.062 18.906 1 96.12 126 ALA B O 1
ATOM 2643 N N . ALA B 1 127 ? 20.969 25.469 17.672 1 95.12 127 ALA B N 1
ATOM 2644 C CA . ALA B 1 127 ? 22.047 24.516 17.969 1 95.12 127 ALA B CA 1
ATOM 2645 C C . ALA B 1 127 ? 23.375 25.016 17.422 1 95.12 127 ALA B C 1
ATOM 2647 O O . ALA B 1 127 ? 24.406 24.891 18.094 1 95.12 127 ALA B O 1
ATOM 2648 N N . THR B 1 128 ? 23.375 25.609 16.312 1 91.44 128 THR B N 1
ATOM 2649 C CA . THR B 1 128 ? 24.578 26.156 15.703 1 91.44 128 THR B CA 1
ATOM 2650 C C . THR B 1 128 ? 25.109 27.344 16.5 1 91.44 128 THR B C 1
ATOM 2652 O O . THR B 1 128 ? 26.312 27.516 16.656 1 91.44 128 THR B O 1
ATOM 2655 N N . SER B 1 129 ? 24.172 28.078 16.906 1 96 129 SER B N 1
ATOM 2656 C CA . SER B 1 129 ? 24.547 29.234 17.719 1 96 129 SER B CA 1
ATOM 2657 C C . SER B 1 129 ? 25.234 28.812 19.016 1 96 129 SER B C 1
ATOM 2659 O O . SER B 1 129 ? 26.047 29.547 19.562 1 96 129 SER B O 1
ATOM 2661 N N . LEU B 1 130 ? 24.875 27.656 19.5 1 96 130 LEU B N 1
ATOM 2662 C CA . LEU B 1 130 ? 25.453 27.125 20.734 1 96 130 LEU B CA 1
ATOM 2663 C C . LEU B 1 130 ? 26.766 26.406 20.453 1 96 130 LEU B C 1
ATOM 2665 O O . LEU B 1 130 ? 27.406 25.891 21.375 1 96 130 LEU B O 1
ATOM 2669 N N . GLY B 1 131 ? 27.203 26.359 19.156 1 95.62 131 GLY B N 1
ATOM 2670 C CA . GLY B 1 131 ? 28.5 25.812 18.797 1 95.62 131 GLY B CA 1
ATOM 2671 C C . GLY B 1 131 ? 28.438 24.328 18.469 1 95.62 131 GLY B C 1
ATOM 2672 O O . GLY B 1 131 ? 29.484 23.672 18.344 1 95.62 131 GLY B O 1
ATOM 2673 N N . LEU B 1 132 ? 27.266 23.766 18.359 1 95.81 132 LEU B N 1
ATOM 2674 C CA . LEU B 1 132 ? 27.156 22.359 18.031 1 95.81 132 LEU B CA 1
ATOM 2675 C C . LEU B 1 132 ? 27.469 22.109 16.562 1 95.81 132 LEU B C 1
ATOM 2677 O O . LEU B 1 132 ? 27.109 22.922 15.703 1 95.81 132 LEU B O 1
ATOM 2681 N N . SER B 1 133 ? 28.141 21 16.344 1 95.31 133 SER B N 1
ATOM 2682 C CA . SER B 1 133 ? 28.391 20.594 14.961 1 95.31 133 SER B CA 1
ATOM 2683 C C . SER B 1 133 ? 27.125 20.062 14.305 1 95.31 133 SER B C 1
ATOM 2685 O O . SER B 1 133 ? 26.109 19.828 14.977 1 95.31 133 SER B O 1
ATOM 2687 N N . GLY B 1 134 ? 27.203 19.891 13.023 1 91.56 134 GLY B N 1
ATOM 2688 C CA . GLY B 1 134 ? 26.062 19.344 12.297 1 91.56 134 GLY B CA 1
ATOM 2689 C C . GLY B 1 134 ? 25.656 17.969 12.797 1 91.56 134 GLY B C 1
ATOM 2690 O O . GLY B 1 134 ? 24.469 17.688 12.953 1 91.56 134 GLY B O 1
ATOM 2691 N N . ALA B 1 135 ? 26.656 17.234 13.031 1 92.88 135 ALA B N 1
ATOM 2692 C CA . ALA B 1 135 ? 26.406 15.883 13.508 1 92.88 135 ALA B CA 1
ATOM 2693 C C . ALA B 1 135 ? 25.844 15.891 14.93 1 92.88 135 ALA B C 1
ATOM 2695 O O . ALA B 1 135 ? 24.969 15.086 15.258 1 92.88 135 ALA B O 1
ATOM 2696 N N . GLN B 1 136 ? 26.312 16.797 15.727 1 95.38 136 GLN B N 1
ATOM 2697 C CA . GLN B 1 136 ? 25.797 16.953 17.078 1 95.38 136 GLN B CA 1
ATOM 2698 C C . GLN B 1 136 ? 24.359 17.453 17.062 1 95.38 136 GLN B C 1
ATOM 2700 O O . GLN B 1 136 ? 23.516 16.938 17.812 1 95.38 136 GLN B O 1
ATOM 2705 N N . THR B 1 137 ? 24.156 18.422 16.188 1 95.81 137 THR B N 1
ATOM 2706 C CA . THR B 1 137 ? 22.812 18.984 16.047 1 95.81 137 THR B CA 1
ATOM 2707 C C . THR B 1 137 ? 21.828 17.922 15.602 1 95.81 137 THR B C 1
ATOM 2709 O O . THR B 1 137 ? 20.734 17.797 16.172 1 95.81 137 THR B O 1
ATOM 2712 N N . MET B 1 138 ? 22.219 17.141 14.672 1 94.56 138 MET B N 1
ATOM 2713 C CA . MET B 1 138 ? 21.375 16.062 14.148 1 94.56 138 MET B CA 1
ATOM 2714 C C . MET B 1 138 ? 21.094 15.023 15.227 1 94.56 138 MET B C 1
ATOM 2716 O O . MET B 1 138 ? 19.938 14.695 15.484 1 94.56 138 MET B O 1
ATOM 2720 N N . ARG B 1 139 ? 22.047 14.539 15.867 1 94.94 139 ARG B N 1
ATOM 2721 C CA . ARG B 1 139 ? 21.953 13.422 16.797 1 94.94 139 ARG B CA 1
ATOM 2722 C C . ARG B 1 139 ? 21.25 13.852 18.094 1 94.94 139 ARG B C 1
ATOM 2724 O O . ARG B 1 139 ? 20.406 13.117 18.625 1 94.94 139 ARG B O 1
ATOM 2731 N N . LEU B 1 140 ? 21.469 15.094 18.547 1 96 140 LEU B N 1
ATOM 2732 C CA . LEU B 1 140 ? 21.062 15.484 19.891 1 96 140 LEU B CA 1
ATOM 2733 C C . LEU B 1 140 ? 19.766 16.297 19.859 1 96 140 LEU B C 1
ATOM 2735 O O . LEU B 1 140 ? 19.047 16.344 20.844 1 96 140 LEU B O 1
ATOM 2739 N N . ILE B 1 141 ? 19.484 16.938 18.734 1 96.19 141 ILE B N 1
ATOM 2740 C CA . ILE B 1 141 ? 18.375 17.875 18.734 1 96.19 141 ILE B CA 1
ATOM 2741 C C . ILE B 1 141 ? 17.312 17.438 17.719 1 96.19 141 ILE B C 1
ATOM 2743 O O . ILE B 1 141 ? 16.156 17.234 18.078 1 96.19 141 ILE B O 1
ATOM 2747 N N . ILE B 1 142 ? 17.766 17.203 16.547 1 96.62 142 ILE B N 1
ATOM 2748 C CA . ILE B 1 142 ? 16.828 17.016 15.445 1 96.62 142 ILE B CA 1
ATOM 2749 C C . ILE B 1 142 ? 16.25 15.609 15.492 1 96.62 142 ILE B C 1
ATOM 2751 O O . ILE B 1 142 ? 15.023 15.438 15.469 1 96.62 142 ILE B O 1
ATOM 2755 N N . LEU B 1 143 ? 17.047 14.625 15.641 1 96.62 143 LEU B N 1
ATOM 2756 C CA . LEU B 1 143 ? 16.625 13.234 15.5 1 96.62 143 LEU B CA 1
ATOM 2757 C C . LEU B 1 143 ? 15.633 12.859 16.594 1 96.62 143 LEU B C 1
ATOM 2759 O O . LEU B 1 143 ? 14.617 12.203 16.328 1 96.62 143 LEU B O 1
ATOM 2763 N N . PRO B 1 144 ? 15.93 13.227 17.844 1 95.88 144 PRO B N 1
ATOM 2764 C CA . PRO B 1 144 ? 14.953 12.883 18.875 1 95.88 144 PRO B CA 1
ATOM 2765 C C . PRO B 1 144 ? 13.578 13.5 18.625 1 95.88 144 PRO B C 1
ATOM 2767 O O . PRO B 1 144 ? 12.555 12.852 18.859 1 95.88 144 PRO B O 1
ATOM 2770 N N . GLN B 1 145 ? 13.531 14.727 18.109 1 95.88 145 GLN B N 1
ATOM 2771 C CA . GLN B 1 145 ? 12.273 15.391 17.797 1 95.88 145 GLN B CA 1
ATOM 2772 C C . GLN B 1 145 ? 11.609 14.758 16.578 1 95.88 145 GLN B C 1
ATOM 2774 O O . GLN B 1 145 ? 10.398 14.523 16.562 1 95.88 145 GLN B O 1
ATOM 2779 N N . ALA B 1 146 ? 12.406 14.445 15.625 1 96.75 146 ALA B N 1
ATOM 2780 C CA . ALA B 1 146 ? 11.906 13.836 14.398 1 96.75 146 ALA B CA 1
ATOM 2781 C C . ALA B 1 146 ? 11.336 12.453 14.664 1 96.75 146 ALA B C 1
ATOM 2783 O O . ALA B 1 146 ? 10.367 12.031 14.023 1 96.75 146 ALA B O 1
ATOM 2784 N N . ALA B 1 147 ? 11.953 11.719 15.586 1 95.38 147 ALA B N 1
ATOM 2785 C CA . ALA B 1 147 ? 11.484 10.383 15.93 1 95.38 147 ALA B CA 1
ATOM 2786 C C . ALA B 1 147 ? 10.062 10.422 16.469 1 95.38 147 ALA B C 1
ATOM 2788 O O . ALA B 1 147 ? 9.242 9.555 16.156 1 95.38 147 ALA B O 1
ATOM 2789 N N . ARG B 1 148 ? 9.773 11.391 17.234 1 93.62 148 ARG B N 1
ATOM 2790 C CA . ARG B 1 148 ? 8.43 11.547 17.781 1 93.62 148 ARG B CA 1
ATOM 2791 C C . ARG B 1 148 ? 7.422 11.891 16.703 1 93.62 148 ARG B C 1
ATOM 2793 O O . ARG B 1 148 ? 6.301 11.375 16.703 1 93.62 148 ARG B O 1
ATOM 2800 N N . VAL B 1 149 ? 7.895 12.734 15.789 1 94 149 VAL B N 1
ATOM 2801 C CA . VAL B 1 149 ? 7.035 13.148 14.688 1 94 149 VAL B CA 1
ATOM 2802 C C . VAL B 1 149 ? 6.77 11.969 13.766 1 94 149 VAL B C 1
ATOM 2804 O O . VAL B 1 149 ? 5.66 11.812 13.25 1 94 149 VAL B O 1
ATOM 2807 N N . ALA B 1 150 ? 7.707 11.055 13.609 1 95.94 150 ALA B N 1
ATOM 2808 C CA . ALA B 1 150 ? 7.648 9.961 12.641 1 95.94 150 ALA B CA 1
ATOM 2809 C C . ALA B 1 150 ? 6.918 8.758 13.227 1 95.94 150 ALA B C 1
ATOM 2811 O O . ALA B 1 150 ? 6.527 7.848 12.484 1 95.94 150 ALA B O 1
ATOM 2812 N N . LEU B 1 151 ? 6.711 8.719 14.492 1 94 151 LEU B N 1
ATOM 2813 C CA . LEU B 1 151 ? 6.285 7.52 15.203 1 94 151 LEU B CA 1
ATOM 2814 C C . LEU B 1 151 ? 4.957 7.004 14.648 1 94 151 LEU B C 1
ATOM 2816 O O . LEU B 1 151 ? 4.828 5.816 14.344 1 94 151 LEU B O 1
ATOM 2820 N N . PRO B 1 152 ? 3.936 7.871 14.477 1 92.12 152 PRO B N 1
ATOM 2821 C CA . PRO B 1 152 ? 2.666 7.371 13.945 1 92.12 152 PRO B CA 1
ATOM 2822 C C . PRO B 1 152 ? 2.816 6.73 12.57 1 92.12 152 PRO B C 1
ATOM 2824 O O . PRO B 1 152 ? 2.262 5.656 12.32 1 92.12 152 PRO B O 1
ATOM 2827 N N . SER B 1 153 ? 3.584 7.379 11.734 1 94.19 153 SER B N 1
ATOM 2828 C CA . SER B 1 153 ? 3.795 6.879 10.383 1 94.19 153 SER B CA 1
ATOM 2829 C C . SER B 1 153 ? 4.617 5.594 10.391 1 94.19 153 SER B C 1
ATOM 2831 O O . SER B 1 153 ? 4.375 4.695 9.578 1 94.19 153 SER B O 1
ATOM 2833 N N . LEU B 1 154 ? 5.598 5.496 11.289 1 95.12 154 LEU B N 1
ATOM 2834 C CA . LEU B 1 154 ? 6.406 4.289 11.406 1 95.12 154 LEU B CA 1
ATOM 2835 C C . LEU B 1 154 ? 5.555 3.105 11.852 1 95.12 154 LEU B C 1
ATOM 2837 O O . LEU B 1 154 ? 5.711 1.997 11.328 1 95.12 154 LEU B O 1
ATOM 2841 N N . SER B 1 155 ? 4.668 3.338 12.766 1 93.75 155 SER B N 1
ATOM 2842 C CA . SER B 1 155 ? 3.76 2.295 13.242 1 93.75 155 SER B CA 1
ATOM 2843 C C . SER B 1 155 ? 2.822 1.835 12.125 1 93.75 155 SER B C 1
ATOM 2845 O O . SER B 1 155 ? 2.543 0.642 12 1 93.75 155 SER B O 1
ATOM 2847 N N . ASN B 1 156 ? 2.387 2.76 11.344 1 95.25 156 ASN B N 1
ATOM 2848 C CA . ASN B 1 156 ? 1.532 2.426 10.211 1 95.25 156 ASN B CA 1
ATOM 2849 C C . ASN B 1 156 ? 2.264 1.552 9.195 1 95.25 156 ASN B C 1
ATOM 2851 O O . ASN B 1 156 ? 1.653 0.698 8.555 1 95.25 156 ASN B O 1
ATOM 2855 N N . THR B 1 157 ? 3.535 1.771 9.07 1 97.69 157 THR B N 1
ATOM 2856 C CA . THR B 1 157 ? 4.34 0.963 8.156 1 97.69 157 THR B CA 1
ATOM 2857 C C . THR B 1 157 ? 4.363 -0.495 8.609 1 97.69 157 THR B C 1
ATOM 2859 O O . THR B 1 157 ? 4.316 -1.407 7.781 1 97.69 157 THR B O 1
ATOM 2862 N N . LEU B 1 158 ? 4.41 -0.682 9.922 1 97.75 158 LEU B N 1
ATOM 2863 C CA . LEU B 1 158 ? 4.395 -2.049 10.43 1 97.75 158 LEU B CA 1
ATOM 2864 C C . LEU B 1 158 ? 3.066 -2.73 10.117 1 97.75 158 LEU B C 1
ATOM 2866 O O . LEU B 1 158 ? 3.041 -3.898 9.719 1 97.75 158 LEU B O 1
ATOM 2870 N N . ILE B 1 159 ? 1.974 -2.051 10.312 1 98.19 159 ILE B N 1
ATOM 2871 C CA . ILE B 1 159 ? 0.657 -2.588 9.992 1 98.19 159 ILE B CA 1
ATOM 2872 C C . ILE B 1 159 ? 0.583 -2.906 8.5 1 98.19 159 ILE B C 1
ATOM 2874 O O . ILE B 1 159 ? 0.075 -3.959 8.109 1 98.19 159 ILE B O 1
ATOM 2878 N N . GLY B 1 160 ? 1.114 -2.031 7.66 1 98.5 160 GLY B N 1
ATOM 2879 C CA . GLY B 1 160 ? 1.193 -2.275 6.23 1 98.5 160 GLY B CA 1
ATOM 2880 C C . GLY B 1 160 ? 2.021 -3.498 5.879 1 98.5 160 GLY B C 1
ATOM 2881 O O . GLY B 1 160 ? 1.646 -4.277 5 1 98.5 160 GLY B O 1
ATOM 2882 N N . LEU B 1 161 ? 3.123 -3.67 6.602 1 98.81 161 LEU B N 1
ATOM 2883 C CA . LEU B 1 161 ? 4.004 -4.801 6.344 1 98.81 161 LEU B CA 1
ATOM 2884 C C . LEU B 1 161 ? 3.305 -6.121 6.656 1 98.81 161 LEU B C 1
ATOM 2886 O O . LEU B 1 161 ? 3.5 -7.113 5.953 1 98.81 161 LEU B O 1
ATOM 2890 N N . VAL B 1 162 ? 2.518 -6.141 7.684 1 98.81 162 VAL B N 1
ATOM 2891 C CA . VAL B 1 162 ? 1.758 -7.344 8.008 1 98.81 162 VAL B CA 1
ATOM 2892 C C . VAL B 1 162 ? 0.882 -7.738 6.816 1 98.81 162 VAL B C 1
ATOM 2894 O O . VAL B 1 162 ? 0.854 -8.906 6.418 1 98.81 162 VAL B O 1
ATOM 2897 N N . LYS B 1 163 ? 0.222 -6.797 6.254 1 98.75 163 LYS B N 1
ATOM 2898 C CA . LYS B 1 163 ? -0.636 -7.059 5.105 1 98.75 163 LYS B CA 1
ATOM 2899 C C . LYS B 1 163 ? 0.191 -7.41 3.871 1 98.75 163 LYS B C 1
ATOM 2901 O O . LYS B 1 163 ? -0.181 -8.297 3.098 1 98.75 163 LYS B O 1
ATOM 2906 N N . ASP B 1 164 ? 1.384 -6.773 3.715 1 98.81 164 ASP B N 1
ATOM 2907 C CA . ASP B 1 164 ? 2.252 -6.992 2.562 1 98.81 164 ASP B CA 1
ATOM 2908 C C . ASP B 1 164 ? 2.844 -8.398 2.578 1 98.81 164 ASP B C 1
ATOM 2910 O O . ASP B 1 164 ? 3.242 -8.922 1.536 1 98.81 164 ASP B O 1
ATOM 2914 N N . THR B 1 165 ? 2.883 -9.008 3.744 1 98.81 165 THR B N 1
ATOM 2915 C CA . THR B 1 165 ? 3.432 -10.352 3.842 1 98.81 165 THR B CA 1
ATOM 2916 C C . THR B 1 165 ? 2.59 -11.336 3.039 1 98.81 165 THR B C 1
ATOM 2918 O O . THR B 1 165 ? 3.08 -12.391 2.627 1 98.81 165 THR B O 1
ATOM 2921 N N . SER B 1 166 ? 1.325 -11 2.83 1 98.88 166 SER B N 1
ATOM 2922 C CA . SER B 1 166 ? 0.487 -11.883 2.025 1 98.88 166 SER B CA 1
ATOM 2923 C C . SER B 1 166 ? 1.082 -12.094 0.638 1 98.88 166 SER B C 1
ATOM 2925 O O . SER B 1 166 ? 0.864 -13.133 0.017 1 98.88 166 SER B O 1
ATOM 2927 N N . LEU B 1 167 ? 1.909 -11.195 0.158 1 98.81 167 LEU B N 1
ATOM 2928 C CA . LEU B 1 167 ? 2.43 -11.219 -1.205 1 98.81 167 LEU B CA 1
ATOM 2929 C C . LEU B 1 167 ? 3.527 -12.266 -1.348 1 98.81 167 LEU B C 1
ATOM 2931 O O . LEU B 1 167 ? 3.791 -12.75 -2.451 1 98.81 167 LEU B O 1
ATOM 2935 N N . VAL B 1 168 ? 4.137 -12.656 -0.233 1 98.69 168 VAL B N 1
ATOM 2936 C CA . VAL B 1 168 ? 5.195 -13.656 -0.351 1 98.69 168 VAL B CA 1
ATOM 2937 C C . VAL B 1 168 ? 4.582 -15.047 -0.51 1 98.69 168 VAL B C 1
ATOM 2939 O O . VAL B 1 168 ? 5.293 -16.016 -0.791 1 98.69 168 VAL B O 1
ATOM 2942 N N . SER B 1 169 ? 3.248 -15.164 -0.383 1 98.31 169 SER B N 1
ATOM 2943 C CA . SER B 1 169 ? 2.572 -16.422 -0.659 1 98.31 169 SER B CA 1
ATOM 2944 C C . SER B 1 169 ? 2.822 -16.891 -2.09 1 98.31 169 SER B C 1
ATOM 2946 O O . SER B 1 169 ? 2.822 -18.094 -2.371 1 98.31 169 SER B O 1
ATOM 2948 N N . VAL B 1 170 ? 3.125 -15.977 -2.982 1 96.56 170 VAL B N 1
ATOM 2949 C CA . VAL B 1 170 ? 3.229 -16.281 -4.406 1 96.56 170 VAL B CA 1
ATOM 2950 C C . VAL B 1 170 ? 4.57 -16.953 -4.695 1 96.56 170 VAL B C 1
ATOM 2952 O O . VAL B 1 170 ? 4.777 -17.5 -5.781 1 96.56 170 VAL B O 1
ATOM 2955 N N . ILE B 1 171 ? 5.465 -16.812 -3.723 1 97.19 171 ILE B N 1
ATOM 2956 C CA . ILE B 1 171 ? 6.742 -17.5 -3.896 1 97.19 171 ILE B CA 1
ATOM 2957 C C . ILE B 1 171 ? 6.855 -18.641 -2.885 1 97.19 171 ILE B C 1
ATOM 2959 O O . ILE B 1 171 ? 7.945 -18.922 -2.379 1 97.19 171 ILE B O 1
ATOM 2963 N N . THR B 1 172 ? 5.758 -19.203 -2.379 1 94.56 172 THR B N 1
ATOM 2964 C CA . THR B 1 172 ? 5.578 -20.484 -1.699 1 94.56 172 THR B CA 1
ATOM 2965 C C . THR B 1 172 ? 5.98 -20.375 -0.231 1 94.56 172 THR B C 1
ATOM 2967 O O . THR B 1 172 ? 6.262 -21.391 0.415 1 94.56 172 THR B O 1
ATOM 2970 N N . VAL B 1 173 ? 6.148 -19.156 0.279 1 97.69 173 VAL B N 1
ATOM 2971 C CA . VAL B 1 173 ? 6.285 -19 1.724 1 97.69 173 VAL B CA 1
ATOM 2972 C C . VAL B 1 173 ? 4.965 -19.359 2.406 1 97.69 173 VAL B C 1
ATOM 2974 O O . VAL B 1 173 ? 3.914 -18.812 2.062 1 97.69 173 VAL B O 1
ATOM 2977 N N . VAL B 1 174 ? 5.031 -20.266 3.35 1 97.69 174 VAL B N 1
ATOM 2978 C CA . VAL B 1 174 ? 3.799 -20.703 4 1 97.69 174 VAL B CA 1
ATOM 2979 C C . VAL B 1 174 ? 3.494 -19.797 5.188 1 97.69 174 VAL B C 1
ATOM 2981 O O . VAL B 1 174 ? 3.709 -20.172 6.34 1 97.69 174 VAL B O 1
ATOM 2984 N N . GLU B 1 175 ? 3.068 -18.672 4.84 1 98.38 175 GLU B N 1
ATOM 2985 C CA . GLU B 1 175 ? 2.496 -17.734 5.797 1 98.38 175 GLU B CA 1
ATOM 2986 C C . GLU B 1 175 ? 0.972 -17.797 5.793 1 98.38 175 GLU B C 1
ATOM 2988 O O . GLU B 1 175 ? 0.39 -18.781 5.332 1 98.38 175 GLU B O 1
ATOM 2993 N N . LEU B 1 176 ? 0.275 -16.859 6.414 1 98.62 176 LEU B N 1
ATOM 2994 C CA . LEU B 1 176 ? -1.153 -16.938 6.699 1 98.62 176 LEU B CA 1
ATOM 2995 C C . LEU B 1 176 ? -1.955 -17.172 5.426 1 98.62 176 LEU B C 1
ATOM 2997 O O . LEU B 1 176 ? -2.746 -18.109 5.348 1 98.62 176 LEU B O 1
ATOM 3001 N N . LEU B 1 177 ? -1.771 -16.406 4.383 1 98.56 177 LEU B N 1
ATOM 3002 C CA . LEU B 1 177 ? -2.549 -16.531 3.156 1 98.56 177 LEU B CA 1
ATOM 3003 C C . LEU B 1 177 ? -2.229 -17.859 2.459 1 98.56 177 LEU B C 1
ATOM 3005 O O . LEU B 1 177 ? -3.135 -18.547 1.989 1 98.56 177 LEU B O 1
ATOM 3009 N N . ARG B 1 178 ? -0.942 -18.203 2.354 1 98.44 178 ARG B N 1
ATOM 3010 C CA . ARG B 1 178 ? -0.561 -19.469 1.728 1 98.44 178 ARG B CA 1
ATOM 3011 C C . ARG B 1 178 ? -1.154 -20.656 2.48 1 98.44 178 ARG B C 1
ATOM 3013 O O . ARG B 1 178 ? -1.562 -21.641 1.867 1 98.44 178 ARG B O 1
ATOM 3020 N N . SER B 1 179 ? -1.159 -20.562 3.781 1 98.5 179 SER B N 1
ATOM 3021 C CA . SER B 1 179 ? -1.778 -21.609 4.586 1 98.5 179 SER B CA 1
ATOM 3022 C C . SER B 1 179 ? -3.246 -21.797 4.219 1 98.5 179 SER B C 1
ATOM 3024 O O . SER B 1 179 ? -3.736 -22.922 4.137 1 98.5 179 SER B O 1
ATOM 3026 N N . ALA B 1 180 ? -3.945 -20.703 4.012 1 98.5 180 ALA B N 1
ATOM 3027 C CA . ALA B 1 180 ? -5.336 -20.781 3.574 1 98.5 180 ALA B CA 1
ATOM 3028 C C . ALA B 1 180 ? -5.445 -21.484 2.221 1 98.5 180 ALA B C 1
ATOM 3030 O O . ALA B 1 180 ? -6.336 -22.312 2.012 1 98.5 180 ALA B O 1
ATOM 3031 N N . GLN B 1 181 ? -4.535 -21.156 1.343 1 97.94 181 GLN B N 1
ATOM 3032 C CA . GLN B 1 181 ? -4.543 -21.766 0.019 1 97.94 181 GLN B CA 1
ATOM 3033 C C . GLN B 1 181 ? -4.297 -23.266 0.108 1 97.94 181 GLN B C 1
ATOM 3035 O O . GLN B 1 181 ? -4.879 -24.047 -0.65 1 97.94 181 GLN B O 1
ATOM 3040 N N . LEU B 1 182 ? -3.455 -23.672 1.021 1 97.56 182 LEU B N 1
ATOM 3041 C CA . LEU B 1 182 ? -3.164 -25.078 1.209 1 97.56 182 LEU B CA 1
ATOM 3042 C C . LEU B 1 182 ? -4.371 -25.812 1.786 1 97.56 182 LEU B C 1
ATOM 3044 O O . LEU B 1 182 ? -4.652 -26.953 1.405 1 97.56 182 LEU B O 1
ATOM 3048 N N . VAL B 1 183 ? -5.066 -25.188 2.729 1 97.44 183 VAL B N 1
ATOM 3049 C CA . VAL B 1 183 ? -6.297 -25.766 3.26 1 97.44 183 VAL B CA 1
ATOM 3050 C C . VAL B 1 183 ? -7.316 -25.938 2.135 1 97.44 183 VAL B C 1
ATOM 3052 O O . VAL B 1 183 ? -7.977 -26.969 2.045 1 97.44 183 VAL B O 1
ATOM 3055 N N . ILE B 1 184 ? -7.434 -24.969 1.262 1 96.81 184 ILE B N 1
ATOM 3056 C CA . ILE B 1 184 ? -8.375 -25 0.147 1 96.81 184 ILE B CA 1
ATOM 3057 C C . ILE B 1 184 ? -8.008 -26.125 -0.816 1 96.81 184 ILE B C 1
ATOM 3059 O O . ILE B 1 184 ? -8.891 -26.797 -1.35 1 96.81 184 ILE B O 1
ATOM 3063 N N . ALA B 1 185 ? -6.734 -26.312 -1.012 1 95.56 185 ALA B N 1
ATOM 3064 C CA . ALA B 1 185 ? -6.266 -27.375 -1.904 1 95.56 185 ALA B CA 1
ATOM 3065 C C . ALA B 1 185 ? -6.672 -28.75 -1.386 1 95.56 185 ALA B C 1
ATOM 3067 O O . ALA B 1 185 ? -6.859 -29.688 -2.168 1 95.56 185 ALA B O 1
ATOM 3068 N N . ARG B 1 186 ? -6.895 -28.828 -0.098 1 94.81 186 ARG B N 1
ATOM 3069 C CA . ARG B 1 186 ? -7.25 -30.094 0.525 1 94.81 186 ARG B CA 1
ATOM 3070 C C . ARG B 1 186 ? -8.766 -30.266 0.623 1 94.81 186 ARG B C 1
ATOM 3072 O O . ARG B 1 186 ? -9.281 -31.375 0.519 1 94.81 186 ARG B O 1
ATOM 3079 N N . THR B 1 187 ? -9.438 -29.141 0.803 1 92.69 187 THR B N 1
ATOM 3080 C CA . THR B 1 187 ? -10.859 -29.234 1.138 1 92.69 187 THR B CA 1
ATOM 3081 C C . THR B 1 187 ? -11.719 -28.844 -0.061 1 92.69 187 THR B C 1
ATOM 3083 O O . THR B 1 187 ? -12.922 -29.109 -0.079 1 92.69 187 THR B O 1
ATOM 3086 N N . PHE B 1 188 ? -11.156 -28.078 -1.01 1 91.94 188 PHE B N 1
ATOM 3087 C CA . PHE B 1 188 ? -11.836 -27.594 -2.209 1 91.94 188 PHE B CA 1
ATOM 3088 C C . PHE B 1 188 ? -12.969 -26.656 -1.847 1 91.94 188 PHE B C 1
ATOM 3090 O O . PHE B 1 188 ? -13.992 -26.609 -2.533 1 91.94 188 PHE B O 1
ATOM 3097 N N . GLU B 1 189 ? -12.82 -26.062 -0.713 1 92.44 189 GLU B N 1
ATOM 3098 C CA . GLU B 1 189 ? -13.758 -25.062 -0.237 1 92.44 189 GLU B CA 1
ATOM 3099 C C . GLU B 1 189 ? -13.07 -23.719 -0.004 1 92.44 189 GLU B C 1
ATOM 3101 O O . GLU B 1 189 ? -12.578 -23.453 1.094 1 92.44 189 GLU B O 1
ATOM 3106 N N . PRO B 1 190 ? -13.219 -22.781 -0.995 1 95.06 190 PRO B N 1
ATOM 3107 C CA . PRO B 1 190 ? -12.383 -21.594 -0.955 1 95.06 190 PRO B CA 1
ATOM 3108 C C . PRO B 1 190 ? -12.914 -20.516 -0 1 95.06 190 PRO B C 1
ATOM 3110 O O . PRO B 1 190 ? -12.133 -19.844 0.674 1 95.06 190 PRO B O 1
ATOM 3113 N N . PHE B 1 191 ? -14.156 -20.344 0.222 1 96 191 PHE B N 1
ATOM 3114 C CA . PHE B 1 191 ? -14.695 -19.188 0.915 1 96 191 PHE B CA 1
ATOM 3115 C C . PHE B 1 191 ? -14.305 -19.203 2.387 1 96 191 PHE B C 1
ATOM 3117 O O . PHE B 1 191 ? -13.828 -18.188 2.916 1 96 191 PHE B O 1
ATOM 3124 N N . GLY B 1 192 ? -14.469 -20.297 3.012 1 95.75 192 GLY B N 1
ATOM 3125 C CA . GLY B 1 192 ? -14.227 -20.422 4.441 1 95.75 192 GLY B CA 1
ATOM 3126 C C . GLY B 1 192 ? -12.812 -20.047 4.836 1 95.75 192 GLY B C 1
ATOM 3127 O O . GLY B 1 192 ? -12.609 -19.109 5.621 1 95.75 192 GLY B O 1
ATOM 3128 N N . PRO B 1 193 ? -11.82 -20.719 4.242 1 97.62 193 PRO B N 1
ATOM 3129 C CA . PRO B 1 193 ? -10.43 -20.422 4.594 1 97.62 193 PRO B CA 1
ATOM 3130 C C . PRO B 1 193 ? -10.023 -19 4.246 1 97.62 193 PRO B C 1
ATOM 3132 O O . PRO B 1 193 ? -9.297 -18.359 5.012 1 97.62 193 PRO B O 1
ATOM 3135 N N . TYR B 1 194 ? -10.453 -18.453 3.123 1 98 194 TYR B N 1
ATOM 3136 C CA . TYR B 1 194 ? -10.117 -17.078 2.779 1 98 194 TYR B CA 1
ATOM 3137 C C . TYR B 1 194 ? -10.766 -16.094 3.752 1 98 194 TYR B C 1
ATOM 3139 O O . TYR B 1 194 ? -10.148 -15.094 4.133 1 98 194 TYR B O 1
ATOM 3147 N N . LEU B 1 195 ? -12 -16.312 4.141 1 96.81 195 LEU B N 1
ATOM 3148 C CA . LEU B 1 195 ? -12.664 -15.469 5.133 1 96.81 195 LEU B CA 1
ATOM 3149 C C . LEU B 1 195 ? -11.938 -15.531 6.469 1 96.81 195 LEU B C 1
ATOM 3151 O O . LEU B 1 195 ? -11.75 -14.508 7.129 1 96.81 195 LEU B O 1
ATOM 3155 N N . ALA B 1 196 ? -11.555 -16.75 6.84 1 98 196 ALA B N 1
ATOM 3156 C CA . ALA B 1 196 ? -10.812 -16.922 8.086 1 98 196 ALA B CA 1
ATOM 3157 C C . ALA B 1 196 ? -9.5 -16.141 8.047 1 98 196 ALA B C 1
ATOM 3159 O O . ALA B 1 196 ? -9.141 -15.469 9.023 1 98 196 ALA B O 1
ATOM 3160 N N . ALA B 1 197 ? -8.766 -16.25 6.941 1 98.75 197 ALA B N 1
ATOM 3161 C CA . ALA B 1 197 ? -7.527 -15.492 6.781 1 98.75 197 ALA B CA 1
ATOM 3162 C C . ALA B 1 197 ? -7.777 -13.992 6.879 1 98.75 197 ALA B C 1
ATOM 3164 O O . ALA B 1 197 ? -7.051 -13.281 7.57 1 98.75 197 ALA B O 1
ATOM 3165 N N . ALA B 1 198 ? -8.836 -13.523 6.191 1 98.56 198 ALA B N 1
ATOM 3166 C CA . ALA B 1 198 ? -9.188 -12.109 6.223 1 98.56 198 ALA B CA 1
ATOM 3167 C C . ALA B 1 198 ? -9.461 -11.641 7.648 1 98.56 198 ALA B C 1
ATOM 3169 O O . ALA B 1 198 ? -8.992 -10.578 8.062 1 98.56 198 ALA B O 1
ATOM 3170 N N . LEU B 1 199 ? -10.18 -12.414 8.391 1 98.06 199 LEU B N 1
ATOM 3171 C CA . LEU B 1 199 ? -10.547 -12.062 9.758 1 98.06 199 LEU B CA 1
ATOM 3172 C C . LEU B 1 199 ? -9.32 -12.031 10.656 1 98.06 199 LEU B C 1
ATOM 3174 O O . LEU B 1 199 ? -9.203 -11.172 11.531 1 98.06 199 LEU B O 1
ATOM 3178 N N . ILE B 1 200 ? -8.422 -12.945 10.445 1 98.75 200 ILE B N 1
ATOM 3179 C CA . ILE B 1 200 ? -7.207 -12.969 11.258 1 98.75 200 ILE B CA 1
ATOM 3180 C C . ILE B 1 200 ? -6.348 -11.75 10.93 1 98.75 200 ILE B C 1
ATOM 3182 O O . ILE B 1 200 ? -5.848 -11.078 11.836 1 98.75 200 ILE B O 1
ATOM 3186 N N . TYR B 1 201 ? -6.148 -11.469 9.641 1 98.88 201 TYR B N 1
ATOM 3187 C CA . TYR B 1 201 ? -5.422 -10.258 9.273 1 98.88 201 TYR B CA 1
ATOM 3188 C C . TYR B 1 201 ? -6.051 -9.023 9.898 1 98.88 201 TYR B C 1
ATOM 3190 O O . TYR B 1 201 ? -5.348 -8.148 10.414 1 98.88 201 TYR B O 1
ATOM 3198 N N . TRP B 1 202 ? -7.371 -8.953 9.781 1 98.75 202 TRP B N 1
ATOM 3199 C CA . TRP B 1 202 ? -8.102 -7.812 10.328 1 98.75 202 TRP B CA 1
ATOM 3200 C C . TRP B 1 202 ? -7.891 -7.695 11.828 1 98.75 202 TRP B C 1
ATOM 3202 O O . TRP B 1 202 ? -7.652 -6.598 12.344 1 98.75 202 TRP B O 1
ATOM 3212 N N . LEU B 1 203 ? -7.941 -8.789 12.508 1 98.5 203 LEU B N 1
ATOM 3213 C CA . LEU B 1 203 ? -7.734 -8.812 13.953 1 98.5 203 LEU B CA 1
ATOM 3214 C C . LEU B 1 203 ? -6.32 -8.359 14.305 1 98.5 203 LEU B C 1
ATOM 3216 O O . LEU B 1 203 ? -6.133 -7.523 15.195 1 98.5 203 LEU B O 1
ATOM 3220 N N . VAL B 1 204 ? -5.348 -8.891 13.648 1 98.62 204 VAL B N 1
ATOM 3221 C CA . VAL B 1 204 ? -3.953 -8.547 13.906 1 98.62 204 VAL B CA 1
ATOM 3222 C C . VAL B 1 204 ? -3.725 -7.066 13.625 1 98.62 204 VAL B C 1
ATOM 3224 O O . VAL B 1 204 ? -3.117 -6.363 14.43 1 98.62 204 VAL B O 1
ATOM 3227 N N . SER B 1 205 ? -4.234 -6.609 12.484 1 98.31 205 SER B N 1
ATOM 3228 C CA . SER B 1 205 ? -4.078 -5.207 12.117 1 98.31 205 SER B CA 1
ATOM 3229 C C . SER B 1 205 ? -4.766 -4.293 13.125 1 98.31 205 SER B C 1
ATOM 3231 O O . SER B 1 205 ? -4.219 -3.256 13.508 1 98.31 205 SER B O 1
ATOM 3233 N N . SER B 1 206 ? -5.945 -4.684 13.594 1 97.94 206 SER B N 1
ATOM 3234 C CA . SER B 1 206 ? -6.695 -3.893 14.562 1 97.94 206 SER B CA 1
ATOM 3235 C C . SER B 1 206 ? -5.973 -3.838 15.906 1 97.94 206 SER B C 1
ATOM 3237 O O . SER B 1 206 ? -5.938 -2.791 16.562 1 97.94 206 SER B O 1
ATOM 3239 N N . LEU B 1 207 ? -5.438 -4.945 16.281 1 97.81 207 LEU B N 1
ATOM 3240 C CA . LEU B 1 207 ? -4.676 -4.988 17.531 1 97.81 207 LEU B CA 1
ATOM 3241 C C . LEU B 1 207 ? -3.449 -4.086 17.453 1 97.81 207 LEU B C 1
ATOM 3243 O O . LEU B 1 207 ? -3.139 -3.367 18.406 1 97.81 207 LEU B O 1
ATOM 3247 N N . LEU B 1 208 ? -2.783 -4.086 16.359 1 97.19 208 LEU B N 1
ATOM 3248 C CA . LEU B 1 208 ? -1.618 -3.23 16.156 1 97.19 208 LEU B CA 1
ATOM 3249 C C . LEU B 1 208 ? -2.021 -1.761 16.141 1 97.19 208 LEU B C 1
ATOM 3251 O O . LEU B 1 208 ? -1.271 -0.9 16.609 1 97.19 208 LEU B O 1
ATOM 3255 N N . GLU B 1 209 ? -3.162 -1.51 15.586 1 96 209 GLU B N 1
ATOM 3256 C CA . GLU B 1 209 ? -3.676 -0.143 15.578 1 96 209 GLU B CA 1
ATOM 3257 C C . GLU B 1 209 ? -3.922 0.365 17 1 96 209 GLU B C 1
ATOM 3259 O O . GLU B 1 209 ? -3.664 1.532 17.297 1 96 209 GLU B O 1
ATOM 3264 N N . VAL B 1 210 ? -4.457 -0.455 17.844 1 95.12 210 VAL B N 1
ATOM 3265 C CA . VAL B 1 210 ? -4.715 -0.092 19.234 1 95.12 210 VAL B CA 1
ATOM 3266 C C . VAL B 1 210 ? -3.396 0.207 19.938 1 95.12 210 VAL B C 1
ATOM 3268 O O . VAL B 1 210 ? -3.287 1.193 20.672 1 95.12 210 VAL B O 1
ATOM 3271 N N . VAL B 1 211 ? -2.463 -0.608 19.656 1 94.12 211 VAL B N 1
ATOM 3272 C CA . VAL B 1 211 ? -1.143 -0.407 20.234 1 94.12 211 VAL B CA 1
ATOM 3273 C C . VAL B 1 211 ? -0.545 0.903 19.734 1 94.12 211 VAL B C 1
ATOM 3275 O O . VAL B 1 211 ? 0.048 1.662 20.5 1 94.12 211 VAL B O 1
ATOM 3278 N N . GLN B 1 212 ? -0.687 1.099 18.438 1 92.06 212 GLN B N 1
ATOM 3279 C CA . GLN B 1 212 ? -0.199 2.334 17.828 1 92.06 212 GLN B CA 1
ATOM 3280 C C . GLN B 1 212 ? -0.828 3.557 18.484 1 92.06 212 GLN B C 1
ATOM 3282 O O . GLN B 1 212 ? -0.13 4.516 18.828 1 92.06 212 GLN B O 1
ATOM 3287 N N . ARG B 1 213 ? -2.104 3.561 18.734 1 91.56 213 ARG B N 1
ATOM 3288 C CA . ARG B 1 213 ? -2.812 4.68 19.344 1 91.56 213 ARG B CA 1
ATOM 3289 C C . ARG B 1 213 ? -2.33 4.918 20.766 1 91.56 213 ARG B C 1
ATOM 3291 O O . ARG B 1 213 ? -2.184 6.062 21.203 1 91.56 213 ARG B O 1
ATOM 3298 N N . ALA B 1 214 ? -2.1 3.889 21.469 1 90.88 214 ALA B N 1
ATOM 3299 C CA . ALA B 1 214 ? -1.609 3.994 22.844 1 90.88 214 ALA B CA 1
ATOM 3300 C C . ALA B 1 214 ? -0.22 4.625 22.875 1 90.88 214 ALA B C 1
ATOM 3302 O O . ALA B 1 214 ? 0.065 5.461 23.75 1 90.88 214 ALA B O 1
ATOM 3303 N N . LEU B 1 215 ? 0.576 4.242 21.938 1 87.88 215 LEU B N 1
ATOM 3304 C CA . LEU B 1 215 ? 1.926 4.789 21.844 1 87.88 215 LEU B CA 1
ATOM 3305 C C . LEU B 1 215 ? 1.89 6.266 21.469 1 87.88 215 LEU B C 1
ATOM 3307 O O . LEU B 1 215 ? 2.666 7.062 22 1 87.88 215 LEU B O 1
ATOM 3311 N N . GLU B 1 216 ? 0.99 6.574 20.562 1 86.12 216 GLU B N 1
ATOM 3312 C CA . GLU B 1 216 ? 0.854 7.957 20.125 1 86.12 216 GLU B CA 1
ATOM 3313 C C . GLU B 1 216 ? 0.36 8.852 21.25 1 86.12 216 GLU B C 1
ATOM 3315 O O . GLU B 1 216 ? 0.798 10 21.375 1 86.12 216 GLU B O 1
ATOM 3320 N N . ARG B 1 217 ? -0.49 8.43 22.094 1 86.19 217 ARG B N 1
ATOM 3321 C CA . ARG B 1 217 ? -1.006 9.195 23.219 1 86.19 217 ARG B CA 1
ATOM 3322 C C . ARG B 1 217 ? 0.088 9.453 24.25 1 86.19 217 ARG B C 1
ATOM 3324 O O . ARG B 1 217 ? 0.156 10.539 24.844 1 86.19 217 ARG B O 1
ATOM 3331 N N . ARG B 1 218 ? 0.851 8.539 24.391 1 83.12 218 ARG B N 1
ATOM 3332 C CA . ARG B 1 218 ? 1.929 8.656 25.359 1 83.12 218 ARG B CA 1
ATOM 3333 C C . ARG B 1 218 ? 2.979 9.664 24.891 1 83.12 218 ARG B C 1
ATOM 3335 O O . ARG B 1 218 ? 3.514 10.43 25.703 1 83.12 218 ARG B O 1
ATOM 3342 N N . PHE B 1 219 ? 3.225 9.672 23.625 1 78 219 PHE B N 1
ATOM 3343 C CA . PHE B 1 219 ? 4.289 10.531 23.109 1 78 219 PHE B CA 1
ATOM 3344 C C . PHE B 1 219 ? 3.75 11.906 22.75 1 78 219 PHE B C 1
ATOM 3346 O O . PHE B 1 219 ? 4.516 12.867 22.641 1 78 219 PHE B O 1
ATOM 3353 N N . SER B 1 220 ? 2.512 12.062 22.344 1 67.56 220 SER B N 1
ATOM 3354 C CA . SER B 1 220 ? 1.908 13.367 22.141 1 67.56 220 SER B CA 1
ATOM 3355 C C . SER B 1 220 ? 1.765 14.133 23.453 1 67.56 220 SER B C 1
ATOM 3357 O O . SER B 1 220 ? 1.861 15.359 23.469 1 67.56 220 SER B O 1
ATOM 3359 N N . ARG B 1 221 ? 1.478 13.547 24.547 1 58.19 221 ARG B N 1
ATOM 3360 C CA . ARG B 1 221 ? 1.345 14.18 25.844 1 58.19 221 ARG B CA 1
ATOM 3361 C C . ARG B 1 221 ? 2.668 14.789 26.297 1 58.19 221 ARG B C 1
ATOM 3363 O O . ARG B 1 221 ? 2.684 15.812 27 1 58.19 221 ARG B O 1
ATOM 3370 N N . GLY B 1 222 ? 3.6 14.133 25.844 1 49.28 222 GLY B N 1
ATOM 3371 C CA . GLY B 1 222 ? 4.852 14.742 26.281 1 49.28 222 GLY B CA 1
ATOM 3372 C C . GLY B 1 222 ? 5.156 16.047 25.562 1 49.28 222 GLY B C 1
ATOM 3373 O O . GLY B 1 222 ? 5.816 16.922 26.125 1 49.28 222 GLY B O 1
ATOM 3374 N N . ALA B 1 223 ? 4.688 16.234 24.406 1 51.31 223 ALA B N 1
ATOM 3375 C CA . ALA B 1 223 ? 4.953 17.484 23.688 1 51.31 223 ALA B CA 1
ATOM 3376 C C . ALA B 1 223 ? 4.094 18.609 24.234 1 51.31 223 ALA B C 1
ATOM 3378 O O . ALA B 1 223 ? 4.516 19.781 24.25 1 51.31 223 ALA B O 1
ATOM 3379 N N . ALA B 1 224 ? 2.828 18.5 24.609 1 46.69 224 ALA B N 1
ATOM 3380 C CA . ALA B 1 224 ? 1.981 19.562 25.141 1 46.69 224 ALA B CA 1
ATOM 3381 C C . ALA B 1 224 ? 2.498 20.047 26.5 1 46.69 224 ALA B C 1
ATOM 3383 O O . ALA B 1 224 ? 2.191 21.172 26.922 1 46.69 224 ALA B O 1
ATOM 3384 N N . ARG B 1 225 ? 3.166 19.266 27.234 1 44.03 225 ARG B N 1
ATOM 3385 C CA . ARG B 1 225 ? 3.545 19.703 28.578 1 44.03 225 ARG B CA 1
ATOM 3386 C C . ARG B 1 225 ? 4.836 20.516 28.547 1 44.03 225 ARG B C 1
ATOM 3388 O O . ARG B 1 225 ? 5.254 21.062 29.562 1 44.03 225 ARG B O 1
ATOM 3395 N N . ASN B 1 226 ? 5.496 20.375 27.406 1 34.84 226 ASN B N 1
ATOM 3396 C CA . ASN B 1 226 ? 6.609 21.312 27.516 1 34.84 226 ASN B CA 1
ATOM 3397 C C . ASN B 1 226 ? 6.273 22.656 26.891 1 34.84 226 ASN B C 1
ATOM 3399 O O . ASN B 1 226 ? 5.676 22.719 25.812 1 34.84 226 ASN B O 1
#

Nearest PDB structures (foldseek):
  4ymw-assembly1_C  TM=9.472E-01  e=5.739E-14  Caldanaerobacter subterraneus subsp. tengcongensis MB4
  3tui-assembly2_E  TM=7.015E-01  e=1.767E-05  Escherichia coli K-12
  3tuz-assembly2_F  TM=7.012E-01  e=6.706E-05  Escherichia coli K-12
  7mc0-assembly1_B  TM=7.127E-01  e=5.579E-05  Neisseria meningitidis MC58
  3dhw-assembly1_B  TM=6.895E-01  e=3.193E-03  Escherichia coli K-12

Organism: Deinococcus radiodurans (strain ATCC 13939 / DSM 20539 / JCM 16871 / CCUG 27074 / LMG 4051 / NBRC 15346 / NCIMB 9279 / VKM B-1422 / R1) (NCBI:txid243230)